Protein AF-A0AAN0JFM2-F1 (afdb_monomer)

pLDDT: mean 85.57, std 14.05, range [43.12, 98.75]

Nearest PDB structures (foldseek):
  8xmp-assembly1_F  TM=2.935E-01  e=3.755E-29  Homo sapiens
  8xmk-assembly1_D  TM=2.772E-01  e=3.337E-29  Homo sapiens
  8h7j-assembly1_A  TM=2.743E-01  e=2.483E-29  Sus scrofa
  8xmp-assembly1_D  TM=2.699E-01  e=4.226E-29  Homo sapiens
  7c00-assembly1_A  TM=9.270E-01  e=3.101E-12  Homo sapiens

Mean predicted aligned error: 12.83 Å

Organism: Amphimedon queenslandica (NCBI:txid400682)

Sequence (396 aa):
MKLWSITVLLLLIFLAVISLGFAYTDGSIRLVGGTSNLEGRVEVCSGGSWGTVCDDFWGISDATVVCRQLGYEPISALGSAYFGQGNGSIVLDDVQCVGSESYLTNCTHTINHNCTHSEDAGVRCALCTTGSIRLVNGSHDWEGRVEVCHSGSWGTVCADYWGYLDAAVVCRQLGWGTSGTYRSSAYFGQGTGSILLSDVQCTGTEQFLTNCTHLSNRNCRHSEDAGVTCHVCSSGALRLVGGSNSSEGRVELCLNGRWGTVCDDSWDNTDAGVVCRQLGLGTTGTAHSSAYFGLGIGSILLDDVACDGTEQFLANCTHTFCDAYWDSTDAGVVCRQLGYGSGTAFGSAHFAQESGALVMDNVRCDGTESHLTNCTHLTVDKCFPPTDAGVRCARK

Radius of gyration: 26.63 Å; Cα contacts (8 Å, |Δi|>4): 1004; chains: 1; bounding box: 101×41×66 Å

Foldseek 3Di:
DPPVVVVVVVVVVVVVVVVVPPQPPFLDWAAPLDPDRQKHFIWGDHPSDIAFAFCACFFQLLQLLRQQQVQFGFFTKDWQCPSHFDDDAHQWYPFDHPNQDQGSVPTDTDRDDPDDRSRTIMTGTWFDDALDWAAGQDPDRQKHFIWGHDPRGIDFEFCALPAFLLLQLVCQLVQLHRTWGKDWQCPSHFHHDAHAWYNFDHPSPDNTSVPTDTDGDDDDDSSGTMMIRGQFDDALDWAAPLDPDRQHHFIWGHHPRGIDGAFLALPAQLLQLLVCQLVVNHRTGGDDHPCPSHDDGFFHAWYNFDAPSPDNTSVPTDTAGFQNAFAFLLQQLALVLVVAHGKGKDQGDPDPDDPPDQDWGNFHDPSPDNHSVVTDTDRDDSTPPDGDIDMDTHHD

Secondary structure (DSSP, 8-state):
--SHHHHHHHHHHHHHHHHT---PPTT-EEEEESSSTTEEEEEEEETTEEEEEB-TT--HHHHHHHHHHTT-EEEEEE-TTTT----S-EEEEEEE--S--SSGGGSEEES-----GGGB-EEEEEPPPTT-EEEES-SSTTEEEEEEEETTEEEEEB-TT--HHHHHHHHHHTTS-S-EEEE-TTTT----S-EEEEEEE--S--SSGGGSEEES-SS--GGGB-EEEE-PPPTT-EEEEESSSTT-EEEEEEETTEEEEE--TT--HHHHHHHHHHTTS-S------TTTT----S-EEEEEEE--S--SSGGGSEEEPTTTT--HHHHHHHHHHTT-SEEEEETT------TT----EEEE--S--SSGGGSEEESS--SSSPPPPEEEEEP-

Structure (mmCIF, N/CA/C/O backbone):
data_AF-A0AAN0JFM2-F1
#
_entry.id   AF-A0AAN0JFM2-F1
#
loop_
_atom_site.group_PDB
_atom_site.id
_atom_site.type_symbol
_atom_site.label_atom_id
_atom_site.label_alt_id
_atom_site.label_comp_id
_atom_site.label_asym_id
_atom_site.label_entity_id
_atom_site.label_seq_id
_atom_site.pdbx_PDB_ins_code
_atom_site.Cartn_x
_atom_site.Cartn_y
_atom_site.Cartn_z
_atom_site.occupancy
_atom_site.B_iso_or_equiv
_atom_site.auth_seq_id
_atom_site.auth_comp_id
_atom_site.auth_asym_id
_atom_site.auth_atom_id
_atom_site.pdbx_PDB_model_num
ATOM 1 N N . MET A 1 1 ? 66.880 0.853 -24.298 1.00 47.09 1 MET A N 1
ATOM 2 C CA . MET A 1 1 ? 65.750 -0.033 -24.669 1.00 47.09 1 MET A CA 1
ATOM 3 C C . MET A 1 1 ? 65.138 -0.694 -23.425 1.00 47.09 1 MET A C 1
ATOM 5 O O . MET A 1 1 ? 65.314 -1.884 -23.243 1.00 47.09 1 MET A O 1
ATOM 9 N N . LYS A 1 2 ? 64.473 0.048 -22.524 1.00 51.62 2 LYS A N 1
ATOM 10 C CA . LYS A 1 2 ? 63.710 -0.553 -21.396 1.00 51.62 2 LYS A CA 1
ATOM 11 C C . LYS A 1 2 ? 62.480 0.255 -20.945 1.00 51.62 2 LYS A C 1
ATOM 13 O O . LYS A 1 2 ? 61.672 -0.278 -20.203 1.00 51.62 2 LYS A O 1
ATOM 18 N N . LEU A 1 3 ? 62.284 1.491 -21.425 1.00 46.09 3 LEU A N 1
ATOM 19 C CA . LEU A 1 3 ? 61.107 2.296 -21.061 1.00 46.09 3 LEU A CA 1
ATOM 20 C C . LEU A 1 3 ? 59.846 1.982 -21.884 1.00 46.09 3 LEU A C 1
ATOM 22 O O . LEU A 1 3 ? 58.756 2.031 -21.333 1.00 46.09 3 LEU A O 1
ATOM 26 N N . TRP A 1 4 ? 59.980 1.570 -23.151 1.00 43.59 4 TRP A N 1
ATOM 27 C CA . TRP A 1 4 ? 58.836 1.184 -23.999 1.00 43.59 4 TRP A CA 1
ATOM 28 C C . TRP A 1 4 ? 58.097 -0.069 -23.501 1.00 43.59 4 TRP A C 1
ATOM 30 O O . TRP A 1 4 ? 56.913 -0.234 -23.756 1.00 43.59 4 TRP A O 1
ATOM 40 N N . SER A 1 5 ? 58.782 -0.946 -22.760 1.00 58.19 5 SER A N 1
ATOM 41 C CA . SER A 1 5 ? 58.183 -2.186 -22.255 1.00 58.19 5 SER A CA 1
ATOM 42 C C . SER A 1 5 ? 57.321 -1.964 -21.012 1.00 58.19 5 SER A C 1
ATOM 44 O O . SER A 1 5 ? 56.398 -2.733 -20.781 1.00 58.19 5 SER A O 1
ATOM 46 N N . ILE A 1 6 ? 57.611 -0.931 -20.212 1.00 60.84 6 ILE A N 1
ATOM 47 C CA . ILE A 1 6 ? 56.885 -0.644 -18.967 1.00 60.84 6 ILE A CA 1
ATOM 48 C C . ILE A 1 6 ? 55.608 0.140 -19.270 1.00 60.84 6 ILE A C 1
ATOM 50 O O . ILE A 1 6 ? 54.573 -0.150 -18.686 1.00 60.84 6 ILE A O 1
ATOM 54 N N . THR A 1 7 ? 55.644 1.077 -20.220 1.00 63.38 7 THR A N 1
ATOM 55 C CA . THR A 1 7 ? 54.444 1.811 -20.646 1.00 63.38 7 THR A CA 1
ATOM 56 C C . THR A 1 7 ? 53.441 0.911 -21.359 1.00 63.38 7 THR A C 1
ATOM 58 O O . THR A 1 7 ? 52.254 1.023 -21.087 1.00 63.38 7 THR A O 1
ATOM 61 N N . VAL A 1 8 ? 53.891 -0.026 -22.202 1.00 68.81 8 VAL A N 1
ATOM 62 C CA . VAL A 1 8 ? 53.004 -1.016 -22.841 1.00 68.81 8 VAL A CA 1
ATOM 63 C C . VAL A 1 8 ? 52.439 -2.000 -21.814 1.00 68.81 8 VAL A C 1
ATOM 65 O O . VAL A 1 8 ? 51.254 -2.307 -21.865 1.00 68.81 8 VAL A O 1
ATOM 68 N N . LEU A 1 9 ? 53.240 -2.443 -20.838 1.00 64.44 9 LEU A N 1
ATOM 69 C CA . LEU A 1 9 ? 52.766 -3.321 -19.765 1.00 64.44 9 LEU A CA 1
ATOM 70 C C . LEU A 1 9 ? 51.765 -2.612 -18.841 1.00 64.44 9 LEU A C 1
ATOM 72 O O . LEU A 1 9 ? 50.741 -3.191 -18.506 1.00 64.44 9 LEU A O 1
ATOM 76 N N . LEU A 1 10 ? 52.014 -1.352 -18.472 1.00 65.31 10 LEU A N 1
ATOM 77 C CA . LEU A 1 10 ? 51.076 -0.545 -17.689 1.00 65.31 10 LEU A CA 1
ATOM 78 C C . LEU A 1 10 ? 49.803 -0.232 -18.477 1.00 65.31 10 LEU A C 1
ATOM 80 O O . LEU A 1 10 ? 48.738 -0.267 -17.883 1.00 65.31 10 LEU A O 1
ATOM 84 N N . LEU A 1 11 ? 49.878 0.008 -19.792 1.00 63.41 11 LEU A N 1
ATOM 85 C CA . LEU A 1 11 ? 48.700 0.196 -20.645 1.00 63.41 11 LEU A CA 1
ATOM 86 C C . LEU A 1 11 ? 47.885 -1.098 -20.775 1.00 63.41 11 LEU A C 1
ATOM 88 O O . LEU A 1 11 ? 46.666 -1.046 -20.717 1.00 63.41 11 LEU A O 1
ATOM 92 N N . LEU A 1 12 ? 48.541 -2.257 -20.904 1.00 61.81 12 LEU A N 1
ATOM 93 C CA . LEU A 1 12 ? 47.886 -3.568 -20.932 1.00 61.81 12 LEU A CA 1
ATOM 94 C C . LEU A 1 12 ? 47.288 -3.944 -19.574 1.00 61.81 12 LEU A C 1
ATOM 96 O O . LEU A 1 12 ? 46.209 -4.517 -19.547 1.00 61.81 12 LEU A O 1
ATOM 100 N N . ILE A 1 13 ? 47.933 -3.587 -18.459 1.00 62.47 13 ILE A N 1
ATOM 101 C CA . ILE A 1 13 ? 47.367 -3.735 -17.111 1.00 62.47 13 ILE A CA 1
ATOM 102 C C . ILE A 1 13 ? 46.205 -2.757 -16.921 1.00 62.47 13 ILE A C 1
ATOM 104 O O . ILE A 1 13 ? 45.176 -3.151 -16.401 1.00 62.47 13 ILE A O 1
ATOM 108 N N . PHE A 1 14 ? 46.308 -1.511 -17.381 1.00 59.03 14 PHE A N 1
ATOM 109 C CA . PHE A 1 14 ? 45.224 -0.530 -17.294 1.00 59.03 14 PHE A CA 1
ATOM 110 C C . PHE A 1 14 ? 44.025 -0.948 -18.158 1.00 59.03 14 PHE A C 1
ATOM 112 O O . PHE A 1 14 ? 42.896 -0.906 -17.688 1.00 59.03 14 PHE A O 1
ATOM 119 N N . LEU A 1 15 ? 44.259 -1.460 -19.372 1.00 56.56 15 LEU A N 1
ATOM 120 C CA . LEU A 1 15 ? 43.239 -2.079 -20.226 1.00 56.56 15 LEU A CA 1
ATOM 121 C C . LEU A 1 15 ? 42.675 -3.366 -19.605 1.00 56.56 15 LEU A C 1
ATOM 123 O O . LEU A 1 15 ? 41.471 -3.571 -19.678 1.00 56.56 15 LEU A O 1
ATOM 127 N N . ALA A 1 16 ? 43.502 -4.187 -18.946 1.00 52.31 16 ALA A N 1
ATOM 128 C CA . ALA A 1 16 ? 43.063 -5.389 -18.234 1.00 52.31 16 ALA A CA 1
ATOM 129 C C . ALA A 1 16 ? 42.208 -5.057 -16.996 1.00 52.31 16 ALA A C 1
ATOM 131 O O . ALA A 1 16 ? 41.231 -5.746 -16.720 1.00 52.31 16 ALA A O 1
ATOM 132 N N . VAL A 1 17 ? 42.537 -3.980 -16.277 1.00 53.78 17 VAL A N 1
ATOM 133 C CA . VAL A 1 17 ? 41.792 -3.463 -15.116 1.00 53.78 17 VAL A CA 1
ATOM 134 C C . VAL A 1 17 ? 40.507 -2.751 -15.557 1.00 53.78 17 VAL A C 1
ATOM 136 O O . VAL A 1 17 ? 39.506 -2.836 -14.856 1.00 53.78 17 VAL A O 1
ATOM 139 N N . ILE A 1 18 ? 40.484 -2.136 -16.746 1.00 50.97 18 ILE A N 1
ATOM 140 C CA . ILE A 1 18 ? 39.255 -1.637 -17.390 1.00 50.97 18 ILE A CA 1
ATOM 141 C C . ILE A 1 18 ? 38.391 -2.798 -17.921 1.00 50.97 18 ILE A C 1
ATOM 143 O O . ILE A 1 18 ? 37.169 -2.699 -17.890 1.00 50.97 18 ILE A O 1
ATOM 147 N N . SER A 1 19 ? 38.990 -3.911 -18.373 1.00 47.75 19 SER A N 1
ATOM 148 C CA . SER A 1 19 ? 38.267 -5.130 -18.788 1.00 47.75 19 SER A CA 1
ATOM 149 C C . SER A 1 19 ? 37.857 -6.044 -17.629 1.00 47.75 19 SER A C 1
ATOM 151 O O . SER A 1 19 ? 36.991 -6.890 -17.803 1.00 47.75 19 SER A O 1
ATOM 153 N N . LEU A 1 20 ? 38.402 -5.820 -16.428 1.00 45.81 20 LEU A N 1
ATOM 154 C CA . LEU A 1 20 ? 37.770 -6.175 -15.150 1.00 45.81 20 LEU A CA 1
ATOM 155 C C . LEU A 1 20 ? 36.661 -5.163 -14.802 1.00 45.81 20 LEU A C 1
ATOM 157 O O . LEU A 1 20 ? 36.341 -4.948 -13.632 1.00 45.81 20 LEU A O 1
ATOM 161 N N . GLY A 1 21 ? 36.108 -4.506 -15.827 1.00 44.81 21 GLY A N 1
ATOM 162 C CA . GLY A 1 21 ? 34.931 -3.671 -15.748 1.00 44.81 21 GLY A CA 1
ATOM 163 C C . GLY A 1 21 ? 33.846 -4.446 -15.033 1.00 44.81 21 GLY A C 1
ATOM 164 O O . GLY A 1 21 ? 33.626 -5.615 -15.342 1.00 44.81 21 GLY A O 1
ATOM 165 N N . PHE A 1 22 ? 33.266 -3.786 -14.030 1.00 50.44 22 PHE A N 1
ATOM 166 C CA . PHE A 1 22 ? 32.084 -4.186 -13.281 1.00 50.44 22 PHE A CA 1
ATOM 167 C C . PHE A 1 22 ? 31.349 -5.323 -13.982 1.00 50.44 22 PHE A C 1
ATOM 169 O O . PHE A 1 22 ? 30.675 -5.091 -14.984 1.00 50.44 22 PHE A O 1
ATOM 176 N N . ALA A 1 23 ? 31.524 -6.552 -13.491 1.00 52.75 23 ALA A N 1
ATOM 177 C CA . ALA A 1 23 ? 30.637 -7.629 -13.881 1.00 52.75 23 ALA A CA 1
ATOM 178 C C . ALA A 1 23 ? 29.246 -7.176 -13.434 1.00 52.75 23 ALA A C 1
ATOM 180 O O . ALA A 1 23 ? 28.931 -7.202 -12.243 1.00 52.75 23 ALA A O 1
ATOM 181 N N . TYR A 1 24 ? 28.481 -6.618 -14.372 1.00 65.69 24 TYR A N 1
ATOM 182 C CA . TYR A 1 24 ? 27.111 -6.211 -14.133 1.00 65.69 24 TYR A CA 1
ATOM 183 C C . TYR A 1 24 ? 26.375 -7.448 -13.634 1.00 65.69 24 TYR A C 1
ATOM 185 O O . TYR A 1 24 ? 26.524 -8.536 -14.194 1.00 65.69 24 TYR A O 1
ATOM 193 N N . THR A 1 25 ? 25.657 -7.296 -12.527 1.00 80.75 25 THR A N 1
ATOM 194 C CA . THR A 1 25 ? 24.926 -8.406 -11.929 1.00 80.75 25 THR A CA 1
ATOM 195 C C . THR A 1 25 ? 23.869 -8.882 -12.918 1.00 80.75 25 THR A C 1
ATOM 197 O O . THR A 1 25 ? 23.054 -8.089 -13.391 1.00 80.75 25 THR A O 1
ATOM 200 N N . ASP A 1 26 ? 23.914 -10.165 -13.260 1.00 88.75 26 ASP A N 1
ATOM 201 C CA . ASP A 1 26 ? 22.945 -10.798 -14.154 1.00 88.75 26 ASP A CA 1
ATOM 202 C C . ASP A 1 26 ? 21.511 -10.550 -13.651 1.00 88.75 26 ASP A C 1
ATOM 204 O O . ASP A 1 26 ? 21.262 -10.558 -12.442 1.00 88.75 26 ASP A O 1
ATOM 208 N N . GLY A 1 27 ? 20.589 -10.237 -14.560 1.00 91.19 27 GLY A N 1
ATOM 209 C CA . GLY A 1 27 ? 19.208 -9.861 -14.243 1.00 91.19 27 GLY A CA 1
ATOM 210 C C . GLY A 1 27 ? 19.005 -8.411 -13.779 1.00 91.19 27 GLY A C 1
ATOM 211 O O . GLY A 1 27 ? 17.877 -8.032 -13.462 1.00 91.19 27 GLY A O 1
ATOM 212 N N . SER A 1 28 ? 20.047 -7.571 -13.740 1.00 93.31 28 SER A N 1
ATOM 213 C CA . SER A 1 28 ? 19.885 -6.134 -13.444 1.00 93.31 28 SER A CA 1
ATOM 214 C C . SER A 1 28 ? 19.104 -5.419 -14.537 1.00 93.31 28 SER A C 1
ATOM 216 O O . SER A 1 28 ? 19.269 -5.734 -15.712 1.00 93.31 28 SER A O 1
ATOM 218 N N . ILE A 1 29 ? 18.328 -4.402 -14.158 1.00 95.75 29 ILE A N 1
ATOM 219 C CA . ILE A 1 29 ? 17.537 -3.591 -15.088 1.00 95.75 29 ILE A CA 1
ATOM 220 C C . ILE A 1 29 ? 18.057 -2.156 -15.133 1.00 95.75 29 ILE A C 1
ATOM 222 O O . ILE A 1 29 ? 18.494 -1.608 -14.119 1.00 95.75 29 ILE A O 1
ATOM 226 N N . ARG A 1 30 ? 17.960 -1.528 -16.307 1.00 95.94 30 ARG A N 1
ATOM 227 C CA . ARG A 1 30 ? 18.037 -0.073 -16.470 1.00 95.94 30 ARG A CA 1
ATOM 228 C C . ARG A 1 30 ? 16.967 0.427 -17.438 1.00 95.94 30 ARG A C 1
ATOM 230 O O . ARG A 1 30 ? 16.517 -0.320 -18.303 1.00 95.94 30 ARG A O 1
ATOM 237 N N . LEU A 1 31 ? 16.616 1.705 -17.309 1.00 98.06 31 LEU A N 1
ATOM 238 C CA . LEU A 1 31 ? 15.715 2.401 -18.227 1.00 98.06 31 LEU A CA 1
ATOM 239 C C . LEU A 1 31 ? 16.512 3.367 -19.107 1.00 98.06 31 LEU A C 1
ATOM 241 O O . LEU A 1 31 ? 17.334 4.135 -18.600 1.00 98.06 31 LEU A O 1
ATOM 245 N N . VAL A 1 32 ? 16.295 3.318 -20.423 1.00 98.06 32 VAL A N 1
ATOM 246 C CA . VAL A 1 32 ? 17.038 4.120 -21.412 1.00 98.06 32 VAL A CA 1
ATOM 247 C C . VAL A 1 32 ? 16.078 4.885 -22.323 1.00 98.06 32 VAL A C 1
ATOM 249 O O . VAL A 1 32 ? 15.013 4.391 -22.672 1.00 98.06 32 VAL A O 1
ATOM 252 N N . GLY A 1 33 ? 16.453 6.099 -22.734 1.00 96.19 33 GLY A N 1
ATOM 253 C CA . GLY A 1 33 ? 15.685 6.891 -23.707 1.00 96.19 33 GLY A CA 1
ATOM 254 C C . GLY A 1 33 ? 14.488 7.659 -23.133 1.00 96.19 33 GLY A C 1
ATOM 255 O O . GLY A 1 33 ? 13.816 8.374 -23.871 1.00 96.19 33 GLY A O 1
ATOM 256 N N . GLY A 1 34 ? 14.235 7.555 -21.828 1.00 94.75 34 GLY A N 1
ATOM 257 C CA . GLY A 1 34 ? 13.256 8.385 -21.129 1.00 94.75 34 GLY A CA 1
ATOM 258 C C . GLY A 1 34 ? 13.784 9.776 -20.772 1.00 94.75 34 GLY A C 1
ATOM 259 O O . GLY A 1 34 ? 14.987 10.040 -20.821 1.00 94.75 34 GLY A O 1
ATOM 260 N N . THR A 1 35 ? 12.877 10.678 -20.382 1.00 92.56 35 THR A N 1
ATOM 261 C CA . THR A 1 35 ? 13.228 12.047 -19.943 1.00 92.56 35 THR A CA 1
ATOM 262 C C . THR A 1 35 ? 13.672 12.122 -18.478 1.00 92.56 35 THR A C 1
ATOM 264 O O . THR A 1 35 ? 14.178 13.150 -18.028 1.00 92.56 35 THR A O 1
ATOM 267 N N . SER A 1 36 ? 13.500 11.028 -17.735 1.00 92.75 36 SER A N 1
ATOM 268 C CA . SER A 1 36 ? 13.909 10.860 -16.341 1.00 92.75 36 SER A CA 1
ATOM 269 C C . SER A 1 36 ? 14.309 9.405 -16.077 1.00 92.75 36 SER A C 1
ATOM 271 O O . SER A 1 36 ? 14.119 8.539 -16.925 1.00 92.75 36 SER A O 1
ATOM 273 N N . ASN A 1 37 ? 14.817 9.118 -14.880 1.00 90.75 37 ASN A N 1
ATOM 274 C CA . ASN A 1 37 ? 15.117 7.761 -14.412 1.00 90.75 37 ASN A CA 1
ATOM 275 C C . ASN A 1 37 ? 13.871 6.910 -14.087 1.00 90.75 37 ASN A C 1
ATOM 277 O O . ASN A 1 37 ? 14.023 5.754 -13.705 1.00 90.75 37 ASN A O 1
ATOM 281 N N . LEU A 1 38 ? 12.663 7.470 -14.209 1.00 92.50 38 LEU A N 1
ATOM 282 C CA . LEU A 1 38 ? 11.395 6.785 -13.942 1.00 92.50 38 LEU A CA 1
ATOM 283 C C . LEU A 1 38 ? 10.730 6.246 -15.208 1.00 92.50 38 LEU A C 1
ATOM 285 O O . LEU A 1 38 ? 9.660 5.654 -15.134 1.00 92.50 38 LEU A O 1
ATOM 289 N N . GLU A 1 39 ? 11.308 6.477 -16.380 1.00 97.38 39 GLU A N 1
ATOM 290 C CA . GLU A 1 39 ? 10.732 6.007 -17.630 1.00 97.38 39 GLU A CA 1
ATOM 291 C C . GLU A 1 39 ? 11.816 5.667 -18.645 1.00 97.38 39 GLU A C 1
ATOM 293 O O . GLU A 1 39 ? 12.930 6.187 -18.593 1.00 97.38 39 GLU A O 1
ATOM 298 N N . GLY A 1 40 ? 11.488 4.781 -19.575 1.00 98.38 40 GLY A N 1
ATOM 299 C CA . GLY A 1 40 ? 12.397 4.402 -20.645 1.00 98.38 40 GLY A CA 1
ATOM 300 C C . GLY A 1 40 ? 12.131 3.005 -21.176 1.00 98.38 40 GLY A C 1
ATOM 301 O O . GLY A 1 40 ? 11.311 2.253 -20.644 1.00 98.38 40 GLY A O 1
ATOM 302 N N . ARG A 1 41 ? 12.858 2.668 -22.239 1.00 98.69 41 ARG A N 1
ATOM 303 C CA . ARG A 1 41 ? 13.008 1.306 -22.743 1.00 98.69 41 ARG A CA 1
ATOM 304 C C . ARG A 1 41 ? 13.675 0.454 -21.669 1.00 98.69 41 ARG A C 1
ATOM 306 O O . ARG A 1 41 ? 14.660 0.895 -21.068 1.00 98.69 41 ARG A O 1
ATOM 313 N N . VAL A 1 42 ? 13.144 -0.742 -21.448 1.00 98.62 42 VAL A N 1
ATOM 314 C CA . VAL A 1 42 ? 13.686 -1.705 -20.491 1.00 98.62 42 VAL A CA 1
ATOM 315 C C . VAL A 1 42 ? 14.877 -2.409 -21.120 1.00 98.62 42 VAL A C 1
ATOM 317 O O . VAL A 1 42 ? 14.777 -3.006 -22.191 1.00 98.62 42 VAL A O 1
ATOM 320 N N . GLU A 1 43 ? 16.015 -2.351 -20.437 1.00 98.19 43 GLU A N 1
ATOM 321 C CA . GLU A 1 43 ? 17.180 -3.155 -20.778 1.00 98.19 43 GLU A CA 1
ATOM 322 C C . GLU A 1 43 ? 17.577 -4.020 -19.586 1.00 98.19 43 GLU A C 1
ATOM 324 O O . GLU A 1 43 ? 17.609 -3.544 -18.448 1.00 98.19 43 GLU A O 1
ATOM 329 N N . VAL A 1 44 ? 17.897 -5.283 -19.862 1.00 97.19 44 VAL A N 1
ATOM 330 C CA . VAL A 1 44 ? 18.269 -6.295 -18.870 1.00 97.19 44 VAL A CA 1
ATOM 331 C C . VAL A 1 44 ? 19.707 -6.727 -19.114 1.00 97.19 44 VAL A C 1
ATOM 333 O O . VAL A 1 44 ? 20.115 -6.969 -20.253 1.00 97.19 44 VAL A O 1
ATOM 336 N N . CYS A 1 45 ? 20.496 -6.814 -18.048 1.00 94.75 45 CYS A N 1
ATOM 337 C CA . CYS A 1 45 ? 21.831 -7.378 -18.133 1.00 94.75 45 CYS A CA 1
ATOM 338 C C . CYS A 1 45 ? 21.759 -8.909 -18.126 1.00 94.75 45 CYS A C 1
ATOM 340 O O . CYS A 1 45 ? 21.274 -9.492 -17.162 1.00 94.75 45 CYS A O 1
ATOM 342 N N . SER A 1 46 ? 22.259 -9.538 -19.187 1.00 90.12 46 SER A N 1
ATOM 343 C CA . SER A 1 46 ? 22.359 -10.989 -19.347 1.00 90.12 46 SER A CA 1
ATOM 344 C C . SER A 1 46 ? 23.774 -11.348 -19.800 1.00 90.12 46 SER A C 1
ATOM 346 O O . SER A 1 46 ? 24.294 -10.779 -20.766 1.00 90.12 46 SER A O 1
ATOM 348 N N . GLY A 1 47 ? 24.456 -12.233 -19.069 1.00 85.19 47 GLY A N 1
ATOM 349 C CA . GLY A 1 47 ? 25.804 -12.692 -19.432 1.00 85.19 47 GLY A CA 1
ATOM 350 C C . GLY A 1 47 ? 26.849 -11.568 -19.501 1.00 85.19 47 GLY A C 1
ATOM 351 O O . GLY A 1 47 ? 27.764 -11.614 -20.323 1.00 85.19 47 GLY A O 1
ATOM 352 N N . GLY A 1 48 ? 26.699 -10.530 -18.670 1.00 86.38 48 GLY A N 1
ATOM 353 C CA . GLY A 1 48 ? 27.595 -9.368 -18.617 1.00 86.38 48 GLY A CA 1
ATOM 354 C C . GLY A 1 48 ? 27.384 -8.329 -19.725 1.00 86.38 48 GLY A C 1
ATOM 355 O O . GLY A 1 48 ? 28.143 -7.362 -19.794 1.00 86.38 48 GLY A O 1
ATOM 356 N N . SER A 1 49 ? 26.365 -8.495 -20.575 1.00 91.38 49 SER A N 1
ATOM 357 C CA . SER A 1 49 ? 25.986 -7.533 -21.618 1.00 91.38 49 SER A CA 1
ATOM 358 C C . SER A 1 49 ? 24.554 -7.044 -21.413 1.00 91.38 49 SER A C 1
ATOM 360 O O . SER A 1 49 ? 23.728 -7.747 -20.843 1.00 91.38 49 SER A O 1
ATOM 362 N N . TRP A 1 50 ? 24.257 -5.822 -21.850 1.00 96.25 50 TRP A N 1
ATOM 363 C CA . TRP A 1 50 ? 22.896 -5.284 -21.826 1.00 96.25 50 TRP A CA 1
ATOM 364 C C . TRP A 1 50 ? 22.160 -5.666 -23.107 1.00 96.25 50 TRP A C 1
ATOM 366 O O . TRP A 1 50 ? 22.717 -5.518 -24.196 1.00 96.25 50 TRP A O 1
ATOM 376 N N . GLY A 1 51 ? 20.919 -6.118 -22.967 1.00 97.19 51 GLY A N 1
ATOM 377 C CA . GLY A 1 51 ? 20.004 -6.365 -24.074 1.00 97.19 51 GLY A CA 1
ATOM 378 C C . GLY A 1 51 ? 18.618 -5.793 -23.804 1.00 97.19 51 GLY A C 1
ATOM 379 O O . GLY A 1 51 ? 18.315 -5.371 -22.690 1.00 97.19 51 GLY A O 1
ATOM 380 N N . THR A 1 52 ? 17.794 -5.768 -24.841 1.00 98.31 52 THR A N 1
ATOM 381 C CA . THR A 1 52 ? 16.423 -5.228 -24.826 1.00 98.31 52 THR A CA 1
ATOM 382 C C . THR A 1 52 ? 15.394 -6.321 -24.544 1.00 98.31 52 THR A C 1
ATOM 384 O O . THR A 1 52 ? 15.733 -7.503 -24.510 1.00 98.31 52 THR A O 1
ATOM 387 N N . VAL A 1 53 ? 14.146 -5.933 -24.304 1.00 98.50 53 VAL A N 1
ATOM 388 C CA . VAL A 1 53 ? 13.020 -6.845 -24.055 1.00 98.50 53 VAL A CA 1
ATOM 389 C C . VAL A 1 53 ? 11.987 -6.624 -25.153 1.00 98.50 53 VAL A C 1
ATOM 391 O O . VAL A 1 53 ? 11.705 -5.465 -25.447 1.00 98.50 53 VAL A O 1
ATOM 394 N N . CYS A 1 54 ? 11.458 -7.686 -25.760 1.00 98.44 54 CYS A N 1
ATOM 395 C CA . CYS A 1 54 ? 10.366 -7.569 -26.728 1.00 98.44 54 CYS A CA 1
ATOM 396 C C . CYS A 1 54 ? 9.032 -7.253 -26.030 1.00 98.44 54 CYS A C 1
ATOM 398 O O . CYS A 1 54 ? 8.830 -7.623 -24.872 1.00 98.44 54 CYS A O 1
ATOM 400 N N . ASP A 1 55 ? 8.141 -6.539 -26.717 1.00 98.06 55 ASP A N 1
ATOM 401 C CA . ASP A 1 55 ? 6.835 -6.124 -26.218 1.00 98.06 55 ASP A CA 1
ATOM 402 C C . ASP A 1 55 ? 5.701 -7.136 -26.463 1.00 98.06 55 ASP A C 1
ATOM 404 O O . ASP A 1 55 ? 4.564 -6.884 -26.049 1.00 98.06 55 ASP A O 1
ATOM 408 N N . ASP A 1 56 ? 5.993 -8.297 -27.054 1.00 97.88 56 ASP A N 1
ATOM 409 C CA . ASP A 1 56 ? 5.037 -9.397 -27.160 1.00 97.88 56 ASP A CA 1
ATOM 410 C C . ASP A 1 56 ? 4.619 -9.873 -25.755 1.00 97.88 56 ASP A C 1
ATOM 412 O O . ASP A 1 56 ? 5.434 -10.165 -24.878 1.00 97.88 56 ASP A O 1
ATOM 416 N N . PHE A 1 57 ? 3.301 -9.880 -25.524 1.00 95.38 57 PHE A N 1
ATOM 417 C CA . PHE A 1 57 ? 2.650 -10.099 -24.221 1.00 95.38 57 PHE A CA 1
ATOM 418 C C . PHE A 1 57 ? 3.012 -9.105 -23.102 1.00 95.38 57 PHE A C 1
ATOM 420 O O . PHE A 1 57 ? 2.570 -9.292 -21.969 1.00 95.38 57 PHE A O 1
ATOM 427 N N . TRP A 1 58 ? 3.696 -8.001 -23.412 1.00 97.38 58 TRP A N 1
ATOM 428 C CA . TRP A 1 58 ? 4.135 -7.020 -22.419 1.00 97.38 58 TRP A CA 1
ATOM 429 C C . TRP A 1 58 ? 2.974 -6.239 -21.793 1.00 97.38 58 TRP A C 1
ATOM 431 O O . TRP A 1 58 ? 2.316 -5.407 -22.428 1.00 97.38 58 TRP A O 1
ATOM 441 N N . GLY A 1 59 ? 2.732 -6.484 -20.508 1.00 90.19 59 GLY A N 1
ATOM 442 C CA . GLY A 1 59 ? 1.604 -5.962 -19.752 1.00 90.19 59 GLY A CA 1
ATOM 443 C C . GLY A 1 59 ? 1.983 -5.234 -18.464 1.00 90.19 59 GLY A C 1
ATOM 444 O O . GLY A 1 59 ? 3.142 -5.083 -18.072 1.00 90.19 59 GLY A O 1
ATOM 445 N N . ILE A 1 60 ? 0.953 -4.745 -17.763 1.00 92.94 60 ILE A N 1
ATOM 446 C CA . ILE A 1 60 ? 1.132 -3.979 -16.520 1.00 92.94 60 ILE A CA 1
ATOM 447 C C . ILE A 1 60 ? 1.776 -4.807 -15.399 1.00 92.94 60 ILE A C 1
ATOM 449 O O . ILE A 1 60 ? 2.468 -4.243 -14.553 1.00 92.94 60 ILE A O 1
ATOM 453 N N . SER A 1 61 ? 1.594 -6.130 -15.395 1.00 90.62 61 SER A N 1
ATOM 454 C CA . SER A 1 61 ? 2.252 -7.024 -14.436 1.00 90.62 61 SER A CA 1
ATOM 455 C C . SER A 1 61 ? 3.769 -7.050 -14.635 1.00 90.62 61 SER A C 1
ATOM 457 O O . SER A 1 61 ? 4.509 -7.002 -13.652 1.00 90.62 61 SER A O 1
ATOM 459 N N . ASP A 1 62 ? 4.249 -7.015 -15.879 1.00 96.88 62 ASP A N 1
ATOM 460 C CA . ASP A 1 62 ? 5.683 -6.979 -16.192 1.00 96.88 62 ASP A CA 1
ATOM 461 C C . ASP A 1 62 ? 6.284 -5.629 -15.809 1.00 96.88 62 ASP A C 1
ATOM 463 O O . ASP A 1 62 ? 7.295 -5.557 -15.108 1.00 96.88 62 ASP A O 1
ATOM 467 N N . ALA A 1 63 ? 5.587 -4.540 -16.149 1.00 94.06 63 ALA A N 1
ATOM 468 C CA . ALA A 1 63 ? 5.961 -3.201 -15.703 1.00 94.06 63 ALA A CA 1
ATOM 469 C C . ALA A 1 63 ? 5.971 -3.074 -14.169 1.00 94.06 63 ALA A C 1
ATOM 471 O O . ALA A 1 63 ? 6.820 -2.374 -13.616 1.00 94.06 63 ALA A O 1
ATOM 472 N N . THR A 1 64 ? 5.069 -3.773 -13.472 1.00 90.31 64 THR A N 1
ATOM 473 C CA . THR A 1 64 ? 5.045 -3.847 -12.002 1.00 90.31 64 THR A CA 1
ATOM 474 C C . THR A 1 64 ? 6.320 -4.473 -11.462 1.00 90.31 64 THR A C 1
ATOM 476 O O . THR A 1 64 ? 6.922 -3.915 -10.543 1.00 90.31 64 THR A O 1
ATOM 479 N N . VAL A 1 65 ? 6.776 -5.578 -12.052 1.00 95.88 65 VAL A N 1
ATOM 480 C CA . VAL A 1 65 ? 8.037 -6.221 -11.661 1.00 95.88 65 VAL A CA 1
ATOM 481 C C . VAL A 1 65 ? 9.230 -5.320 -11.977 1.00 95.88 65 VAL A C 1
ATOM 483 O O . VAL A 1 65 ? 10.057 -5.100 -11.095 1.00 95.88 65 VAL A O 1
ATOM 486 N N . VAL A 1 66 ? 9.289 -4.716 -13.168 1.00 97.81 66 VAL A N 1
ATOM 487 C CA . VAL A 1 66 ? 10.364 -3.783 -13.557 1.00 97.81 66 VAL A CA 1
ATOM 488 C C . VAL A 1 66 ? 10.470 -2.605 -12.593 1.00 97.81 66 VAL A C 1
ATOM 490 O O . VAL A 1 66 ? 11.535 -2.356 -12.025 1.00 97.81 66 VAL A O 1
ATOM 493 N N . CYS A 1 67 ? 9.373 -1.866 -12.402 1.00 95.38 67 CYS A N 1
ATOM 494 C CA . CYS A 1 67 ? 9.375 -0.677 -11.559 1.00 95.38 67 CYS A CA 1
ATOM 495 C C . CYS A 1 67 ? 9.699 -1.047 -10.112 1.00 95.38 67 CYS A C 1
ATOM 497 O O . CYS A 1 67 ? 10.527 -0.380 -9.494 1.00 95.38 67 CYS A O 1
ATOM 499 N N . ARG A 1 68 ? 9.144 -2.148 -9.589 1.00 93.31 68 ARG A N 1
ATOM 500 C CA . ARG A 1 68 ? 9.444 -2.610 -8.230 1.00 93.31 68 ARG A CA 1
ATOM 501 C C . ARG A 1 68 ? 10.897 -3.039 -8.064 1.00 93.31 68 ARG A C 1
ATOM 503 O O . ARG A 1 68 ? 11.502 -2.660 -7.066 1.00 93.31 68 ARG A O 1
ATOM 510 N N . GLN A 1 69 ? 11.467 -3.763 -9.027 1.00 95.19 69 GLN A N 1
ATOM 511 C CA . GLN A 1 69 ? 12.874 -4.167 -8.997 1.00 95.19 69 GLN A CA 1
ATOM 512 C C . GLN A 1 69 ? 13.807 -2.942 -8.926 1.00 95.19 69 GLN A C 1
ATOM 514 O O . GLN A 1 69 ? 14.847 -2.999 -8.267 1.00 95.19 69 GLN A O 1
ATOM 519 N N . LEU A 1 70 ? 13.408 -1.828 -9.554 1.00 94.44 70 LEU A N 1
ATOM 520 C CA . LEU A 1 70 ? 14.088 -0.526 -9.508 1.00 94.44 70 LEU A CA 1
ATOM 521 C C . LEU A 1 70 ? 13.750 0.325 -8.264 1.00 94.44 70 LEU A C 1
ATOM 523 O O . LEU A 1 70 ? 14.351 1.381 -8.076 1.00 94.44 70 LEU A O 1
ATOM 527 N N . GLY A 1 71 ? 12.816 -0.112 -7.413 1.00 92.31 71 GLY A N 1
ATOM 528 C CA . GLY A 1 71 ? 12.393 0.601 -6.202 1.00 92.31 71 GLY A CA 1
ATOM 529 C C . GLY A 1 71 ? 11.278 1.633 -6.412 1.00 92.31 71 GLY A C 1
ATOM 530 O O . GLY A 1 71 ? 11.101 2.514 -5.576 1.00 92.31 71 GLY A O 1
ATOM 531 N N . TYR A 1 72 ? 10.515 1.548 -7.499 1.00 90.81 72 TYR A N 1
ATOM 532 C CA . TYR A 1 72 ? 9.457 2.493 -7.870 1.00 90.81 72 TYR A CA 1
ATOM 533 C C . TYR A 1 72 ? 8.071 1.834 -7.942 1.00 90.81 72 TYR A C 1
ATOM 535 O O . TYR A 1 72 ? 7.934 0.610 -7.898 1.00 90.81 72 TYR A O 1
ATOM 543 N N . GLU A 1 73 ? 7.027 2.656 -8.052 1.00 85.44 73 GLU A N 1
ATOM 544 C CA . GLU A 1 73 ? 5.651 2.211 -8.315 1.00 85.44 73 GLU A CA 1
ATOM 545 C C . GLU A 1 73 ? 5.383 2.125 -9.825 1.00 85.44 73 GLU A C 1
ATOM 547 O O . GLU A 1 73 ? 5.868 2.981 -10.563 1.00 85.44 73 GLU A O 1
ATOM 552 N N . PRO A 1 74 ? 4.619 1.145 -10.330 1.00 84.75 74 PRO A N 1
ATOM 553 C CA . PRO A 1 74 ? 4.276 1.088 -11.747 1.00 84.75 74 PRO A CA 1
ATOM 554 C C . PRO A 1 74 ? 3.230 2.135 -12.138 1.00 84.75 74 PRO A C 1
ATOM 556 O O . PRO A 1 74 ? 2.259 2.369 -11.419 1.00 84.75 74 PRO A O 1
ATOM 559 N N . ILE A 1 75 ? 3.396 2.723 -13.326 1.00 83.12 75 ILE A N 1
ATOM 560 C CA . ILE A 1 75 ? 2.370 3.548 -13.984 1.00 83.12 75 ILE A CA 1
ATOM 561 C C . ILE A 1 75 ? 1.841 2.841 -15.231 1.00 83.12 75 ILE A C 1
ATOM 563 O O . ILE A 1 75 ? 0.629 2.725 -15.399 1.00 83.12 75 ILE A O 1
ATOM 567 N N . SER A 1 76 ? 2.727 2.405 -16.130 1.00 82.75 76 SER A N 1
ATOM 568 C CA . SER A 1 76 ? 2.313 1.829 -17.415 1.00 82.75 76 SER A CA 1
ATOM 569 C C . SER A 1 76 ? 3.389 0.957 -18.053 1.00 82.75 76 SER A C 1
ATOM 571 O O . SER A 1 76 ? 4.574 1.291 -17.986 1.00 82.75 76 SER A O 1
ATOM 573 N N . ALA A 1 77 ? 2.947 -0.083 -18.757 1.00 92.25 77 ALA A N 1
ATOM 574 C CA . ALA A 1 77 ? 3.722 -0.816 -19.753 1.00 92.25 77 ALA A CA 1
ATOM 575 C C . ALA A 1 77 ? 3.567 -0.140 -21.124 1.00 92.25 77 ALA A C 1
ATOM 577 O O . ALA A 1 77 ? 2.473 0.308 -21.471 1.00 92.25 77 ALA A O 1
ATOM 578 N N . LEU A 1 78 ? 4.657 -0.011 -21.876 1.00 93.56 78 LEU A N 1
ATOM 579 C CA . LEU A 1 78 ? 4.685 0.628 -23.190 1.00 93.56 78 LEU A CA 1
ATOM 580 C C . LEU A 1 78 ? 5.427 -0.277 -24.173 1.00 93.56 78 LEU A C 1
ATOM 582 O O . LEU A 1 78 ? 6.467 -0.820 -23.825 1.00 93.56 78 LEU A O 1
ATOM 586 N N . GLY A 1 79 ? 4.901 -0.415 -25.385 1.00 96.38 79 GLY A N 1
ATOM 587 C CA . GLY A 1 79 ? 5.511 -1.200 -26.456 1.00 96.38 79 GLY A CA 1
ATOM 588 C C . GLY A 1 79 ? 5.959 -0.338 -27.634 1.00 96.38 79 GLY A C 1
ATOM 589 O O . GLY A 1 79 ? 6.038 0.893 -27.542 1.00 96.38 79 GLY A O 1
ATOM 590 N N . SER A 1 80 ? 6.215 -0.995 -28.758 1.00 97.44 80 SER A N 1
ATOM 591 C CA . SER A 1 80 ? 6.483 -0.410 -30.068 1.00 97.44 80 SER A CA 1
ATOM 592 C C . SER A 1 80 ? 7.633 0.600 -30.055 1.00 97.44 80 SER A C 1
ATOM 594 O O . SER A 1 80 ? 7.555 1.659 -30.687 1.00 97.44 80 SER A O 1
ATOM 596 N N . ALA A 1 81 ? 8.676 0.307 -29.269 1.00 97.12 81 ALA A N 1
ATOM 597 C CA . ALA A 1 81 ? 9.846 1.158 -29.098 1.00 97.12 81 ALA A CA 1
ATOM 598 C C . ALA A 1 81 ? 9.490 2.616 -28.757 1.00 97.12 81 ALA A C 1
ATOM 600 O O . ALA A 1 81 ? 10.117 3.552 -29.260 1.00 97.12 81 ALA A O 1
ATOM 601 N N . TYR A 1 82 ? 8.485 2.827 -27.898 1.00 97.88 82 TYR A N 1
ATOM 602 C CA . TYR A 1 82 ? 7.985 4.158 -27.526 1.00 97.88 82 TYR A CA 1
ATOM 603 C C . TYR A 1 82 ? 9.099 5.128 -27.080 1.00 97.88 82 TYR A C 1
ATOM 605 O O . TYR A 1 82 ? 9.076 6.310 -27.420 1.00 97.88 82 TYR A O 1
ATOM 613 N N . PHE A 1 83 ? 10.103 4.633 -26.348 1.00 97.81 83 PHE A N 1
ATOM 614 C CA . PHE A 1 83 ? 11.270 5.410 -25.890 1.00 97.81 83 PHE A CA 1
ATOM 615 C C . PHE A 1 83 ? 12.471 5.342 -26.847 1.00 97.81 83 PHE A C 1
ATOM 617 O O . PHE A 1 83 ? 13.611 5.626 -26.474 1.00 97.81 83 PHE A O 1
ATOM 624 N N . GLY A 1 84 ? 12.214 4.963 -28.094 1.00 97.81 84 GLY A N 1
ATOM 625 C CA . GLY A 1 84 ? 13.213 4.698 -29.113 1.00 97.81 84 GLY A CA 1
ATOM 626 C C . GLY A 1 84 ? 13.699 3.252 -29.104 1.00 97.81 84 GLY A C 1
ATOM 627 O O . GLY A 1 84 ? 13.645 2.545 -28.096 1.00 97.81 84 GLY A O 1
ATOM 628 N N . GLN A 1 85 ? 14.220 2.849 -30.258 1.00 98.38 85 GLN A N 1
ATOM 629 C CA . GLN A 1 85 ? 14.801 1.532 -30.489 1.00 98.38 85 GLN A CA 1
ATOM 630 C C . GLN A 1 85 ? 16.127 1.391 -29.737 1.00 98.38 85 GLN A C 1
ATOM 632 O O . GLN A 1 85 ? 16.919 2.338 -29.642 1.00 98.38 85 GLN A O 1
ATOM 637 N N . GLY A 1 86 ? 16.365 0.212 -29.190 1.00 96.19 86 GLY A N 1
ATOM 638 C CA . GLY A 1 86 ? 17.657 -0.224 -28.705 1.00 96.19 86 GLY A CA 1
ATOM 639 C C . GLY A 1 86 ? 18.529 -0.752 -29.835 1.00 96.19 86 GLY A C 1
ATOM 640 O O . GLY A 1 86 ? 18.327 -0.474 -31.018 1.00 96.19 86 GLY A O 1
ATOM 641 N N . ASN A 1 87 ? 19.576 -1.464 -29.443 1.00 92.88 87 ASN A N 1
ATOM 642 C CA . ASN A 1 87 ? 20.521 -2.074 -30.364 1.00 92.88 87 ASN A CA 1
ATOM 643 C C . ASN A 1 87 ? 21.103 -3.340 -29.727 1.00 92.88 87 ASN A C 1
ATOM 645 O O . ASN A 1 87 ? 21.159 -3.450 -28.500 1.00 92.88 87 ASN A O 1
ATOM 649 N N . GLY A 1 88 ? 21.620 -4.247 -30.551 1.00 92.88 88 GLY A N 1
ATOM 650 C CA . GLY A 1 88 ? 22.227 -5.494 -30.099 1.00 92.88 88 GLY A CA 1
ATOM 651 C C . GLY A 1 88 ? 21.204 -6.615 -29.935 1.00 92.88 88 GLY A C 1
ATOM 652 O O . GLY A 1 88 ? 20.388 -6.850 -30.817 1.00 92.88 88 GLY A O 1
ATOM 653 N N . SER A 1 89 ? 21.309 -7.369 -28.843 1.00 95.50 89 SER A N 1
ATOM 654 C CA . SER A 1 89 ? 20.441 -8.518 -28.572 1.00 95.50 89 SER A CA 1
ATOM 655 C C . SER A 1 89 ? 19.140 -8.101 -27.888 1.00 95.50 89 SER A C 1
ATOM 657 O O . SER A 1 89 ? 19.163 -7.317 -26.935 1.00 95.50 89 SER A O 1
ATOM 659 N N . ILE A 1 90 ? 18.030 -8.700 -28.311 1.00 97.56 90 ILE A N 1
ATOM 660 C CA . ILE A 1 90 ? 16.803 -8.800 -27.515 1.00 97.56 90 ILE A CA 1
ATOM 661 C C . ILE A 1 90 ? 16.971 -10.053 -26.647 1.00 97.56 90 ILE A C 1
ATOM 663 O O . ILE A 1 90 ? 17.267 -11.129 -27.161 1.00 97.56 90 ILE A O 1
ATOM 667 N N . VAL A 1 91 ? 16.929 -9.893 -25.326 1.00 97.19 91 VAL A N 1
ATOM 668 C CA . VAL A 1 91 ? 17.308 -10.944 -24.361 1.00 97.19 91 VAL A CA 1
ATOM 669 C C . VAL A 1 91 ? 16.118 -11.630 -23.708 1.00 97.19 91 VAL A C 1
ATOM 671 O O . VAL A 1 91 ? 16.292 -12.725 -23.181 1.00 97.19 91 VAL A O 1
ATOM 674 N N . LEU A 1 92 ? 14.940 -11.006 -23.739 1.00 97.62 92 LEU A N 1
ATOM 675 C CA . LEU A 1 92 ? 13.691 -11.559 -23.222 1.00 97.62 92 LEU A CA 1
ATOM 676 C C . LEU A 1 92 ? 12.562 -11.294 -24.219 1.00 97.62 92 LEU A C 1
ATOM 678 O O . LEU A 1 92 ? 12.522 -10.221 -24.826 1.00 97.62 92 LEU A O 1
ATOM 682 N N . ASP A 1 93 ? 11.655 -12.255 -24.333 1.00 98.06 93 ASP A N 1
ATOM 683 C CA . ASP A 1 93 ? 10.451 -12.220 -25.162 1.00 98.06 93 ASP A CA 1
ATOM 684 C C . ASP A 1 93 ? 9.300 -12.980 -24.466 1.00 98.06 93 ASP A C 1
ATOM 686 O O . ASP A 1 93 ? 9.543 -13.698 -23.486 1.00 98.06 93 ASP A O 1
ATOM 690 N N . ASP A 1 94 ? 8.056 -12.786 -24.914 1.00 97.75 94 ASP A N 1
ATOM 691 C CA . ASP A 1 94 ? 6.821 -13.356 -24.350 1.00 97.75 94 ASP A CA 1
ATOM 692 C C . ASP A 1 94 ? 6.742 -13.263 -22.809 1.00 97.75 94 ASP A C 1
ATOM 694 O O . ASP A 1 94 ? 6.348 -14.223 -22.125 1.00 97.75 94 ASP A O 1
ATOM 698 N N . VAL A 1 95 ? 7.177 -12.134 -22.237 1.00 98.00 95 VAL A N 1
ATOM 699 C CA . VAL A 1 95 ? 7.292 -11.980 -20.779 1.00 98.00 95 VAL A CA 1
ATOM 700 C C . VAL A 1 95 ? 5.900 -11.936 -20.157 1.00 98.00 95 VAL A C 1
ATOM 702 O O . VAL A 1 95 ? 5.055 -11.140 -20.548 1.00 98.00 95 VAL A O 1
ATOM 705 N N . GLN A 1 96 ? 5.662 -12.823 -19.193 1.00 96.19 96 GLN A N 1
ATOM 706 C CA . GLN A 1 96 ? 4.376 -13.005 -18.526 1.00 96.19 96 GLN A CA 1
ATOM 707 C C . GLN A 1 96 ? 4.588 -13.132 -17.018 1.00 96.19 96 GLN A C 1
ATOM 709 O O . GLN A 1 96 ? 4.623 -14.231 -16.449 1.00 96.19 96 GLN A O 1
ATOM 714 N N . CYS A 1 97 ? 4.763 -11.992 -16.362 1.00 96.62 97 CYS A N 1
ATOM 715 C CA . CYS A 1 97 ? 4.816 -11.890 -14.913 1.00 96.62 97 CYS A CA 1
ATOM 716 C C . CYS A 1 97 ? 3.418 -12.011 -14.290 1.00 96.62 97 CYS A C 1
ATOM 718 O O . CYS A 1 97 ? 2.421 -11.493 -14.798 1.00 96.62 97 CYS A O 1
ATOM 720 N N . VAL A 1 98 ? 3.359 -12.602 -13.100 1.00 91.12 98 VAL A N 1
ATOM 721 C CA . VAL A 1 98 ? 2.198 -12.524 -12.203 1.00 91.12 98 VAL A CA 1
ATOM 722 C C . VAL A 1 98 ? 2.155 -11.161 -11.500 1.00 91.12 98 VAL A C 1
ATOM 724 O O . VAL A 1 98 ? 1.080 -10.662 -11.179 1.00 91.12 98 VAL A O 1
ATOM 727 N N . GLY A 1 99 ? 3.317 -10.537 -11.284 1.00 86.69 99 GLY A N 1
ATOM 728 C CA . GLY A 1 99 ? 3.487 -9.235 -10.634 1.00 86.69 99 GLY A CA 1
ATOM 729 C C . GLY A 1 99 ? 4.211 -9.315 -9.285 1.00 86.69 99 GLY A C 1
ATOM 730 O O . GLY A 1 99 ? 4.695 -8.296 -8.788 1.00 86.69 99 GLY A O 1
ATOM 731 N N . SER A 1 100 ? 4.328 -10.515 -8.701 1.00 84.94 100 SER A N 1
ATOM 732 C CA . SER A 1 100 ? 4.974 -10.784 -7.403 1.00 84.94 100 SER A CA 1
ATOM 733 C C . SER A 1 100 ? 6.457 -11.165 -7.503 1.00 84.94 100 SER A C 1
ATOM 735 O O . SER A 1 100 ? 7.171 -11.203 -6.503 1.00 84.94 100 SER A O 1
ATOM 737 N N . GLU A 1 101 ? 6.976 -11.407 -8.699 1.00 92.44 101 GLU A N 1
ATOM 738 C CA . GLU A 1 101 ? 8.364 -11.806 -8.936 1.00 92.44 101 GLU A CA 1
ATOM 739 C C . GLU A 1 101 ? 9.349 -10.714 -8.498 1.00 92.44 101 GLU A C 1
ATOM 741 O O . GLU A 1 101 ? 9.148 -9.544 -8.797 1.00 92.44 101 GLU A O 1
ATOM 746 N N . SER A 1 102 ? 10.421 -11.055 -7.774 1.00 89.62 102 SER A N 1
ATOM 747 C CA . SER A 1 102 ? 11.408 -10.046 -7.340 1.00 89.62 102 SER A CA 1
ATOM 748 C C . SER A 1 102 ? 12.270 -9.510 -8.493 1.00 89.62 102 SER A C 1
ATOM 750 O O . SER A 1 102 ? 12.799 -8.407 -8.393 1.00 89.62 102 SER A O 1
ATOM 752 N N . TYR A 1 103 ? 12.411 -10.284 -9.573 1.00 93.88 103 TYR A N 1
ATOM 753 C CA . TYR A 1 103 ? 13.202 -9.936 -10.751 1.00 93.88 103 TYR A CA 1
ATOM 754 C C . TYR A 1 103 ? 12.415 -10.236 -12.024 1.00 93.88 103 TYR A C 1
ATOM 756 O O . TYR A 1 103 ? 11.720 -11.251 -12.079 1.00 93.88 103 TYR A O 1
ATOM 764 N N . LEU A 1 104 ? 12.576 -9.416 -13.065 1.00 96.94 104 LEU A N 1
ATOM 765 C CA . LEU A 1 104 ? 11.925 -9.648 -14.364 1.00 96.94 104 LEU A CA 1
ATOM 766 C C . LEU A 1 104 ? 12.324 -11.000 -14.976 1.00 96.94 104 LEU A C 1
ATOM 768 O O . LEU A 1 104 ? 11.502 -11.696 -15.560 1.00 96.94 104 LEU A O 1
ATOM 772 N N . THR A 1 105 ? 13.572 -11.417 -14.768 1.00 95.62 105 THR A N 1
ATOM 773 C CA . THR A 1 105 ? 14.096 -12.713 -15.223 1.00 95.62 105 THR A CA 1
ATOM 774 C C . THR A 1 105 ? 13.497 -13.915 -14.487 1.00 95.62 105 THR A C 1
ATOM 776 O O . THR A 1 105 ? 13.694 -15.046 -14.926 1.00 95.62 105 THR A O 1
ATOM 779 N N . ASN A 1 106 ? 12.760 -13.707 -13.390 1.00 95.00 106 ASN A N 1
ATOM 780 C CA . ASN A 1 106 ? 12.034 -14.773 -12.695 1.00 95.00 106 ASN A CA 1
ATOM 781 C C . ASN A 1 106 ? 10.623 -14.993 -13.260 1.00 95.00 106 ASN A C 1
ATOM 783 O O . ASN A 1 106 ? 9.987 -15.982 -12.896 1.00 95.00 106 ASN A O 1
ATOM 787 N N . CYS A 1 107 ? 10.128 -14.090 -14.108 1.00 96.56 107 CYS A N 1
ATOM 788 C CA . CYS A 1 107 ? 8.848 -14.263 -14.784 1.00 96.56 107 CYS A CA 1
ATOM 789 C C . CYS A 1 107 ? 8.941 -15.363 -15.844 1.00 96.56 107 CYS A C 1
ATOM 791 O O . CYS A 1 107 ? 10.030 -15.699 -16.317 1.00 96.56 107 CYS A O 1
ATOM 793 N N . THR A 1 108 ? 7.798 -15.918 -16.249 1.00 97.56 108 THR A N 1
ATOM 794 C CA . THR A 1 108 ? 7.773 -16.810 -17.416 1.00 97.56 108 THR A CA 1
ATOM 795 C C . THR A 1 108 ? 8.113 -15.985 -18.652 1.00 97.56 108 THR A C 1
ATOM 797 O O . THR A 1 108 ? 7.537 -14.921 -18.842 1.00 97.56 108 THR A O 1
ATOM 800 N N . HIS A 1 109 ? 9.071 -16.443 -19.453 1.00 96.75 109 HIS A N 1
ATOM 801 C CA . HIS A 1 109 ? 9.526 -15.750 -20.657 1.00 96.75 109 HIS A CA 1
ATOM 802 C C . HIS A 1 109 ? 10.197 -16.736 -21.618 1.00 96.75 109 HIS A C 1
ATOM 804 O O . HIS A 1 109 ? 10.567 -17.856 -21.237 1.00 96.75 109 HIS A O 1
ATOM 810 N N . THR A 1 110 ? 10.396 -16.307 -22.856 1.00 96.50 110 THR A N 1
ATOM 811 C CA . THR A 1 110 ? 11.210 -16.981 -23.864 1.00 96.50 110 THR A CA 1
ATOM 812 C C . THR A 1 110 ? 12.476 -16.163 -24.145 1.00 96.50 110 THR A C 1
ATOM 814 O O . THR A 1 110 ? 12.578 -14.979 -23.835 1.00 96.50 110 THR A O 1
ATOM 817 N N . ILE A 1 111 ? 13.506 -16.833 -24.669 1.00 93.81 111 ILE A N 1
ATOM 818 C CA . ILE A 1 111 ? 14.766 -16.198 -25.106 1.00 93.81 111 ILE A CA 1
ATOM 819 C C . ILE A 1 111 ? 14.931 -16.230 -26.630 1.00 93.81 111 ILE A C 1
ATOM 821 O O . ILE A 1 111 ? 15.790 -15.551 -27.184 1.00 93.81 111 ILE A O 1
ATOM 825 N N . ASN A 1 112 ? 14.142 -17.070 -27.305 1.00 93.81 112 ASN A N 1
ATOM 826 C CA . ASN A 1 112 ? 14.077 -17.105 -28.757 1.00 93.81 112 ASN A CA 1
ATOM 827 C C . ASN A 1 112 ? 12.958 -16.162 -29.164 1.00 93.81 112 ASN A C 1
ATOM 829 O O . ASN A 1 112 ? 11.828 -16.397 -28.756 1.00 93.81 112 ASN A O 1
ATOM 833 N N . HIS A 1 113 ? 13.283 -15.175 -29.987 1.00 94.19 113 HIS A N 1
ATOM 834 C CA . HIS A 1 113 ? 12.343 -14.150 -30.405 1.00 94.19 113 HIS A CA 1
ATOM 835 C C . HIS A 1 113 ? 12.300 -14.035 -31.926 1.00 94.19 113 HIS A C 1
ATOM 837 O O . HIS A 1 113 ? 13.269 -14.342 -32.632 1.00 94.19 113 HIS A O 1
ATOM 843 N N . ASN A 1 114 ? 11.173 -13.565 -32.439 1.00 94.31 114 ASN A N 1
ATOM 844 C CA . ASN A 1 114 ? 11.002 -13.104 -33.819 1.00 94.31 114 ASN A CA 1
ATOM 845 C C . ASN A 1 114 ? 10.948 -11.571 -33.914 1.00 94.31 114 ASN A C 1
ATOM 847 O O . ASN A 1 114 ? 10.815 -11.045 -35.020 1.00 94.31 114 ASN A O 1
ATOM 851 N N . CYS A 1 115 ? 11.097 -10.880 -32.783 1.00 97.25 115 CYS A N 1
ATOM 852 C CA . CYS A 1 115 ? 11.011 -9.433 -32.701 1.00 97.25 115 CYS A CA 1
ATOM 853 C C . CYS A 1 115 ? 12.206 -8.707 -33.328 1.00 97.25 115 CYS A C 1
ATOM 855 O O . CYS A 1 115 ? 13.330 -9.221 -33.409 1.00 97.25 115 CYS A O 1
ATOM 857 N N . THR A 1 116 ? 11.962 -7.461 -33.708 1.00 97.69 116 THR A N 1
ATOM 858 C CA . THR A 1 116 ? 12.963 -6.459 -34.080 1.00 97.69 116 THR A CA 1
ATOM 859 C C . THR A 1 116 ? 12.969 -5.324 -33.055 1.00 97.69 116 THR A C 1
ATOM 861 O O . THR A 1 116 ? 12.060 -5.207 -32.246 1.00 97.69 116 THR A O 1
ATOM 864 N N . HIS A 1 117 ? 13.947 -4.415 -33.097 1.00 98.31 117 HIS A N 1
ATOM 865 C CA . HIS A 1 117 ? 13.978 -3.309 -32.127 1.00 98.31 117 HIS A CA 1
ATOM 866 C C . HIS A 1 117 ? 12.831 -2.298 -32.256 1.00 98.31 117 HIS A C 1
ATOM 868 O O . HIS A 1 117 ? 12.730 -1.402 -31.423 1.00 98.31 117 HIS A O 1
ATOM 874 N N . SER A 1 118 ? 11.955 -2.397 -33.266 1.00 98.12 118 SER A N 1
ATOM 875 C CA . SER A 1 118 ? 10.701 -1.633 -33.249 1.00 98.12 118 SER A CA 1
ATOM 876 C C . SER A 1 118 ? 9.706 -2.141 -32.208 1.00 98.12 118 SER A C 1
ATOM 878 O O . SER A 1 118 ? 8.742 -1.437 -31.945 1.00 98.12 118 SER A O 1
ATOM 880 N N . GLU A 1 119 ? 9.946 -3.316 -31.634 1.00 98.50 119 GLU A N 1
ATOM 881 C CA . GLU A 1 119 ? 9.122 -4.003 -30.631 1.00 98.50 119 GLU A CA 1
ATOM 882 C C . GLU A 1 119 ? 9.773 -3.932 -29.240 1.00 98.50 119 GLU A 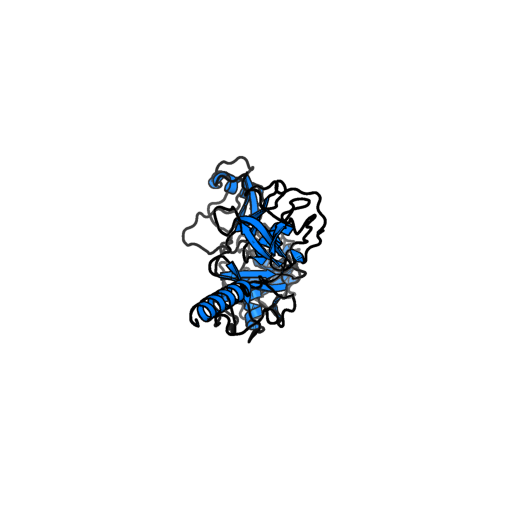C 1
ATOM 884 O O . GLU A 1 119 ? 9.415 -4.665 -28.333 1.00 98.50 119 GLU A O 1
ATOM 889 N N . ASP A 1 120 ? 10.748 -3.041 -29.029 1.00 98.75 120 ASP A N 1
ATOM 890 C CA . ASP A 1 120 ? 11.371 -2.920 -27.713 1.00 98.75 120 ASP A CA 1
ATOM 891 C C . ASP A 1 120 ? 10.380 -2.365 -26.673 1.00 98.75 120 ASP A C 1
ATOM 893 O O . ASP A 1 120 ? 9.807 -1.276 -26.829 1.00 98.75 120 ASP A O 1
ATOM 897 N N . ALA A 1 121 ? 10.247 -3.092 -25.569 1.00 98.69 121 ALA A N 1
ATOM 898 C CA . ALA A 1 121 ? 9.387 -2.778 -24.446 1.00 98.69 121 ALA A CA 1
ATOM 899 C C . ALA A 1 121 ? 9.951 -1.657 -23.557 1.00 98.69 121 ALA A C 1
ATOM 901 O O . ALA A 1 121 ? 11.159 -1.472 -23.378 1.00 98.69 121 ALA A O 1
ATOM 902 N N . GLY A 1 122 ? 9.049 -0.905 -22.941 1.00 98.50 122 GLY A N 1
ATOM 903 C CA . GLY A 1 122 ? 9.329 0.211 -22.053 1.00 98.50 122 GLY A CA 1
ATOM 904 C C . GLY A 1 122 ? 8.350 0.287 -20.889 1.00 98.50 122 GLY A C 1
ATOM 905 O O . GLY A 1 122 ? 7.300 -0.361 -20.869 1.00 98.50 122 GLY A O 1
ATOM 906 N N . VAL A 1 123 ? 8.692 1.114 -19.904 1.00 98.19 123 VAL A N 1
ATOM 907 C CA . VAL A 1 123 ? 7.841 1.365 -18.736 1.00 98.19 123 VAL A CA 1
ATOM 908 C C . VAL A 1 123 ? 7.816 2.838 -18.360 1.00 98.19 123 VAL A C 1
ATOM 910 O O . VAL A 1 123 ? 8.727 3.606 -18.682 1.00 98.19 123 VAL A O 1
ATOM 913 N N . ARG A 1 124 ? 6.773 3.213 -17.620 1.00 94.25 124 ARG A N 1
ATOM 914 C CA . ARG A 1 124 ? 6.771 4.388 -16.748 1.00 94.25 124 ARG A CA 1
ATOM 915 C C . ARG A 1 124 ? 6.520 3.955 -15.315 1.00 94.25 124 ARG A C 1
ATOM 917 O O . ARG A 1 124 ? 5.629 3.143 -15.062 1.00 94.25 124 ARG A O 1
ATOM 924 N N . CYS A 1 125 ? 7.255 4.567 -14.405 1.00 91.38 125 CYS A N 1
ATOM 925 C CA . CYS A 1 125 ? 7.183 4.361 -12.973 1.00 91.38 125 CYS A CA 1
ATOM 926 C C . CYS A 1 125 ? 6.887 5.684 -12.243 1.00 91.38 125 CYS A C 1
ATOM 928 O O . CYS A 1 125 ? 6.997 6.770 -12.816 1.00 91.38 125 CYS A O 1
ATOM 930 N N . ALA A 1 126 ? 6.527 5.598 -10.965 1.00 85.25 126 ALA A N 1
ATOM 931 C CA . ALA A 1 126 ? 6.260 6.722 -10.078 1.00 85.25 126 ALA A CA 1
ATOM 932 C C . ALA A 1 126 ? 7.113 6.635 -8.809 1.00 85.25 126 ALA A C 1
ATOM 934 O O . ALA A 1 126 ? 7.491 5.551 -8.358 1.00 85.25 126 ALA A O 1
ATOM 935 N N . LEU A 1 127 ? 7.362 7.795 -8.205 1.00 82.69 127 LEU A N 1
ATOM 936 C CA . LEU A 1 127 ? 7.934 7.873 -6.867 1.00 82.69 127 LEU A CA 1
ATOM 937 C C . LEU A 1 127 ? 6.892 7.465 -5.825 1.00 82.69 127 LEU A C 1
ATOM 939 O O . LEU A 1 127 ? 5.703 7.747 -5.981 1.00 82.69 127 LEU A O 1
ATOM 943 N N . CYS A 1 128 ? 7.353 6.854 -4.741 1.00 81.00 128 CYS A N 1
ATOM 944 C CA . CYS A 1 128 ? 6.526 6.604 -3.566 1.00 81.00 128 CYS A CA 1
ATOM 945 C C . CYS A 1 128 ? 6.552 7.793 -2.588 1.00 81.00 128 CYS A C 1
ATOM 947 O O . CYS A 1 128 ? 7.421 8.666 -2.653 1.00 81.00 128 CYS A O 1
ATOM 949 N N . THR A 1 129 ? 5.614 7.819 -1.641 1.00 82.06 129 THR A N 1
ATOM 950 C CA . THR A 1 129 ? 5.555 8.855 -0.600 1.00 82.06 129 THR A CA 1
ATOM 951 C C . THR A 1 129 ? 6.391 8.449 0.611 1.00 82.06 129 THR A C 1
ATOM 953 O O . THR A 1 129 ? 6.118 7.421 1.232 1.00 82.06 129 THR A O 1
ATOM 956 N N . THR A 1 130 ? 7.394 9.256 0.974 1.00 83.06 130 THR A N 1
ATOM 957 C CA . THR A 1 130 ? 8.274 9.000 2.131 1.00 83.06 130 THR A CA 1
ATOM 958 C C . THR A 1 130 ? 7.473 8.711 3.403 1.00 83.06 130 THR A C 1
ATOM 960 O O . THR A 1 130 ? 6.539 9.440 3.724 1.00 83.06 130 THR A O 1
ATOM 963 N N . GLY A 1 131 ? 7.856 7.663 4.135 1.00 81.75 131 GLY A N 1
ATOM 964 C CA . GLY A 1 131 ? 7.173 7.212 5.355 1.00 81.75 131 GLY A CA 1
ATOM 965 C C . GLY A 1 131 ? 6.072 6.175 5.111 1.00 81.75 131 GLY A C 1
ATOM 966 O O . GLY A 1 131 ? 5.651 5.504 6.054 1.00 81.75 131 GLY A O 1
ATOM 967 N N . SER A 1 132 ? 5.649 5.980 3.858 1.00 83.75 132 SER A N 1
ATOM 968 C CA . SER A 1 132 ? 4.729 4.895 3.496 1.00 83.75 132 SER A CA 1
ATOM 969 C C . SER A 1 132 ? 5.395 3.537 3.681 1.00 83.75 132 SER A C 1
ATOM 971 O O . SER A 1 132 ? 6.597 3.393 3.447 1.00 83.75 132 SER A O 1
ATOM 973 N N . ILE A 1 133 ? 4.602 2.532 4.043 1.00 92.50 133 ILE A N 1
ATOM 974 C CA . ILE A 1 133 ? 5.030 1.133 4.078 1.00 92.50 133 ILE A CA 1
ATOM 975 C C . ILE A 1 133 ? 4.109 0.278 3.209 1.00 92.50 133 ILE A C 1
ATOM 977 O O . ILE A 1 133 ? 2.951 0.637 2.996 1.00 92.50 133 ILE A O 1
ATOM 981 N N . ARG A 1 134 ? 4.617 -0.852 2.719 1.00 91.69 134 ARG A N 1
ATOM 982 C CA . ARG A 1 134 ? 3.831 -1.863 2.002 1.00 91.69 134 ARG A CA 1
ATOM 983 C C . ARG A 1 134 ? 4.285 -3.272 2.365 1.00 91.69 134 ARG A C 1
ATOM 985 O O . ARG A 1 134 ? 5.421 -3.468 2.802 1.00 91.69 134 ARG A O 1
ATOM 992 N N . LEU A 1 135 ? 3.395 -4.240 2.156 1.00 94.50 135 LEU A N 1
ATOM 993 C CA . LEU A 1 135 ? 3.693 -5.663 2.290 1.00 94.50 135 LEU A CA 1
ATOM 994 C C . LEU A 1 135 ? 3.805 -6.289 0.907 1.00 94.50 135 LEU A C 1
ATOM 996 O O . LEU A 1 135 ? 2.951 -6.076 0.050 1.00 94.50 135 LEU A O 1
ATOM 1000 N N . VAL A 1 136 ? 4.884 -7.031 0.684 1.00 93.00 136 VAL A N 1
ATOM 1001 C CA . VAL A 1 136 ? 5.215 -7.593 -0.627 1.00 93.00 136 VAL A CA 1
ATOM 1002 C C . VAL A 1 136 ? 5.389 -9.103 -0.522 1.00 93.00 136 VAL A C 1
ATOM 1004 O O . VAL A 1 136 ? 5.948 -9.602 0.454 1.00 93.00 136 VAL A O 1
ATOM 1007 N N . ASN A 1 137 ? 4.933 -9.831 -1.543 1.00 89.81 137 ASN A N 1
ATOM 1008 C CA . ASN A 1 137 ? 5.023 -11.294 -1.647 1.00 89.81 137 ASN A CA 1
ATOM 1009 C C . ASN A 1 137 ? 4.295 -12.064 -0.522 1.00 89.81 137 ASN A C 1
ATOM 1011 O O . ASN A 1 137 ? 4.685 -13.179 -0.172 1.00 89.81 137 ASN A O 1
ATOM 1015 N N . GLY A 1 138 ? 3.240 -11.482 0.048 1.00 91.50 138 GLY A N 1
ATOM 1016 C CA . GLY A 1 138 ? 2.262 -12.220 0.845 1.00 91.50 138 GLY A CA 1
ATOM 1017 C C . GLY A 1 138 ? 1.238 -12.936 -0.032 1.00 91.50 138 GLY A C 1
ATOM 1018 O O . GLY A 1 138 ? 1.034 -12.568 -1.186 1.00 91.50 138 GLY A O 1
ATOM 1019 N N . SER A 1 139 ? 0.565 -13.948 0.521 1.00 88.25 139 SER A N 1
ATOM 1020 C CA . SER A 1 139 ? -0.617 -14.544 -0.130 1.00 88.25 139 SER A CA 1
ATOM 1021 C C . SER A 1 139 ? -1.881 -13.697 0.066 1.00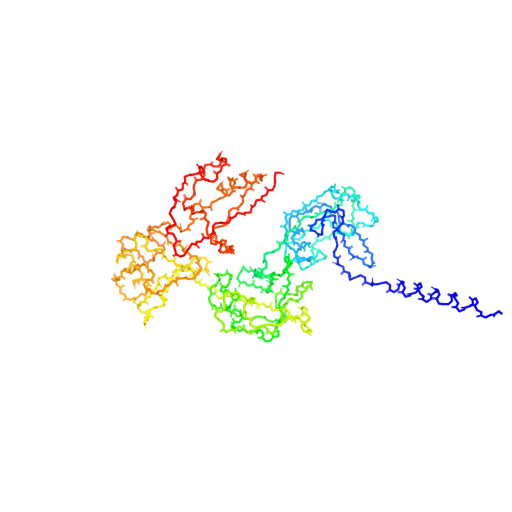 88.25 139 SER A C 1
ATOM 1023 O O . SER A 1 139 ? -2.885 -13.930 -0.600 1.00 88.25 139 SER A O 1
ATOM 1025 N N . HIS A 1 140 ? -1.823 -12.727 0.980 1.00 85.12 140 HIS A N 1
ATOM 1026 C CA . HIS A 1 140 ? -2.896 -11.802 1.318 1.00 85.12 140 HIS A CA 1
ATOM 1027 C C . HIS A 1 140 ? -2.314 -10.414 1.611 1.00 85.12 140 HIS A C 1
ATOM 1029 O O . HIS A 1 140 ? -1.155 -10.301 2.008 1.00 85.12 140 HIS A O 1
ATOM 1035 N N . ASP A 1 141 ? -3.139 -9.372 1.518 1.00 83.88 141 ASP A N 1
ATOM 1036 C CA . ASP A 1 141 ? -2.720 -7.971 1.702 1.00 83.88 141 ASP A CA 1
ATOM 1037 C C . ASP A 1 141 ? -2.259 -7.621 3.135 1.00 83.88 141 ASP A C 1
ATOM 1039 O O . ASP A 1 141 ? -1.688 -6.556 3.376 1.00 83.88 141 ASP A O 1
ATOM 1043 N N . TRP A 1 142 ? -2.526 -8.501 4.104 1.00 87.94 142 TRP A N 1
ATOM 1044 C CA . TRP A 1 142 ? -2.168 -8.351 5.519 1.00 87.94 142 TRP A CA 1
ATOM 1045 C C . TRP A 1 142 ? -0.908 -9.125 5.918 1.00 87.94 142 TRP A C 1
ATOM 1047 O O . TRP A 1 142 ? -0.598 -9.247 7.104 1.00 87.94 142 TRP A O 1
ATOM 1057 N N . GLU A 1 143 ? -0.171 -9.677 4.959 1.00 95.31 143 GLU A N 1
ATOM 1058 C CA . GLU A 1 143 ? 1.108 -10.326 5.222 1.00 95.31 143 GLU A CA 1
ATOM 1059 C C . GLU A 1 143 ? 2.115 -10.069 4.103 1.00 95.31 143 GLU A C 1
ATOM 1061 O O . GLU A 1 143 ? 1.748 -9.769 2.973 1.00 95.31 143 GLU A O 1
ATOM 1066 N N . GLY A 1 144 ? 3.403 -10.162 4.416 1.00 97.62 144 GLY A N 1
ATOM 1067 C CA . GLY A 1 144 ? 4.458 -9.996 3.422 1.00 97.62 144 GLY A CA 1
ATOM 1068 C C . GLY A 1 144 ? 5.759 -9.453 3.995 1.00 97.62 144 GLY A C 1
ATOM 1069 O O . GLY A 1 144 ? 5.874 -9.142 5.185 1.00 97.62 144 GLY A O 1
ATOM 1070 N N . ARG A 1 145 ? 6.761 -9.344 3.122 1.00 98.12 145 ARG A N 1
ATOM 1071 C CA . ARG A 1 145 ? 7.999 -8.602 3.377 1.00 98.12 145 ARG A CA 1
ATOM 1072 C C . ARG A 1 145 ? 7.657 -7.128 3.559 1.00 98.12 145 ARG A C 1
ATOM 1074 O O . ARG A 1 145 ? 6.900 -6.579 2.761 1.00 98.12 145 ARG A O 1
ATOM 1081 N N . VAL A 1 146 ? 8.231 -6.501 4.578 1.00 98.31 146 VAL A N 1
ATOM 1082 C CA . VAL A 1 146 ? 8.028 -5.077 4.850 1.00 98.31 146 VAL A CA 1
ATOM 1083 C C . VAL A 1 146 ? 8.975 -4.262 3.980 1.00 98.31 146 VAL A C 1
ATOM 1085 O O . VAL A 1 146 ? 10.197 -4.398 4.067 1.00 98.31 146 VAL A O 1
ATOM 1088 N N . GLU A 1 147 ? 8.401 -3.390 3.161 1.00 97.50 147 GLU A N 1
ATOM 1089 C CA . GLU A 1 147 ? 9.132 -2.364 2.424 1.00 97.50 147 GLU A CA 1
ATOM 1090 C C . GLU A 1 147 ? 8.674 -0.983 2.885 1.00 97.50 147 GLU A C 1
ATOM 1092 O O . GLU A 1 147 ? 7.492 -0.761 3.151 1.00 97.50 147 GLU A O 1
ATOM 1097 N N . VAL A 1 148 ? 9.621 -0.056 2.987 1.00 96.44 148 VAL A N 1
ATOM 1098 C CA . VAL A 1 148 ? 9.400 1.327 3.411 1.00 96.44 148 VAL A CA 1
ATOM 1099 C C . VAL A 1 148 ? 9.850 2.275 2.312 1.00 96.44 148 VAL A C 1
ATOM 1101 O O . VAL A 1 148 ? 10.852 2.039 1.637 1.00 96.44 148 VAL A O 1
ATOM 1104 N N . CYS A 1 149 ? 9.097 3.347 2.112 1.00 90.69 149 CYS A N 1
ATOM 1105 C CA . CYS A 1 149 ? 9.453 4.384 1.168 1.00 90.69 149 CYS A CA 1
ATOM 1106 C C . CYS A 1 149 ? 10.313 5.451 1.845 1.00 90.69 149 CYS A C 1
ATOM 1108 O O . CYS A 1 149 ? 9.915 6.050 2.851 1.00 90.69 149 CYS A O 1
ATOM 1110 N N . HIS A 1 150 ? 11.460 5.758 1.247 1.00 90.44 150 HIS A N 1
ATOM 1111 C CA . HIS A 1 150 ? 12.290 6.885 1.644 1.00 90.44 150 HIS A CA 1
ATOM 1112 C C . HIS A 1 150 ? 12.813 7.620 0.411 1.00 90.44 150 HIS A C 1
ATOM 1114 O O . HIS A 1 150 ? 13.382 7.009 -0.492 1.00 90.44 150 HIS A O 1
ATOM 1120 N N . SER A 1 151 ? 12.637 8.944 0.382 1.00 89.19 151 SER A N 1
ATOM 1121 C CA . SER A 1 151 ? 13.117 9.808 -0.706 1.00 89.19 151 SER A CA 1
ATOM 1122 C C . SER A 1 151 ? 12.631 9.373 -2.098 1.00 89.19 151 SER A C 1
ATOM 1124 O O . SER A 1 151 ? 13.369 9.443 -3.077 1.00 89.19 151 SER A O 1
ATOM 1126 N N . GLY A 1 152 ? 11.375 8.922 -2.192 1.00 85.06 152 GLY A N 1
ATOM 1127 C CA . GLY A 1 152 ? 10.744 8.560 -3.463 1.00 85.06 152 GLY A CA 1
ATOM 1128 C C . GLY A 1 152 ? 11.020 7.141 -3.964 1.00 85.06 152 GLY A C 1
ATOM 1129 O O . GLY A 1 152 ? 10.484 6.774 -5.008 1.00 85.06 152 GLY A O 1
ATOM 1130 N N . SER A 1 153 ? 11.803 6.340 -3.237 1.00 89.62 153 SER A N 1
ATOM 1131 C CA . SER A 1 153 ? 12.087 4.941 -3.578 1.00 89.62 153 SER A CA 1
ATOM 1132 C C . SER A 1 153 ? 11.774 3.982 -2.433 1.00 89.62 153 SER A C 1
ATOM 1134 O O . SER A 1 153 ? 11.991 4.302 -1.262 1.00 89.62 153 SER A O 1
ATOM 1136 N N . TRP A 1 154 ? 11.306 2.791 -2.790 1.00 94.62 154 TRP A N 1
ATOM 1137 C CA . TRP A 1 154 ? 11.116 1.669 -1.883 1.00 94.62 154 TRP A CA 1
ATOM 1138 C C . TRP A 1 154 ? 12.432 0.975 -1.563 1.00 94.62 154 TRP A C 1
ATOM 1140 O O . TRP A 1 154 ? 13.304 0.821 -2.419 1.00 94.62 154 TRP A O 1
ATOM 1150 N N . GLY A 1 155 ? 12.532 0.493 -0.333 1.00 96.00 155 GLY A N 1
ATOM 1151 C CA . GLY A 1 155 ? 13.573 -0.429 0.087 1.00 96.00 155 GLY A CA 1
ATOM 1152 C C . GLY A 1 155 ? 13.118 -1.280 1.262 1.00 96.00 155 GLY A C 1
ATOM 1153 O O . GLY A 1 155 ? 12.071 -1.032 1.864 1.00 96.00 155 GLY A O 1
ATOM 1154 N N . THR A 1 156 ? 13.887 -2.318 1.566 1.00 97.06 156 THR A N 1
ATOM 1155 C CA . THR A 1 156 ? 13.512 -3.323 2.566 1.00 97.06 156 THR A CA 1
ATOM 1156 C C . THR A 1 156 ? 13.939 -2.918 3.976 1.00 97.06 156 THR A C 1
ATOM 1158 O O . THR A 1 156 ? 14.680 -1.951 4.183 1.00 97.06 156 THR A O 1
ATOM 1161 N N . VAL A 1 157 ? 13.448 -3.657 4.967 1.00 97.81 157 VAL A N 1
ATOM 1162 C CA . VAL A 1 157 ? 13.802 -3.507 6.383 1.00 97.81 157 VAL A CA 1
ATOM 1163 C C . VAL A 1 157 ? 14.591 -4.735 6.822 1.00 97.81 157 VAL A C 1
ATOM 1165 O O . VAL A 1 157 ? 14.199 -5.851 6.499 1.00 97.81 157 VAL A O 1
ATOM 1168 N N . CYS A 1 158 ? 15.688 -4.552 7.552 1.00 97.19 158 CYS A N 1
ATOM 1169 C CA . CYS A 1 158 ? 16.446 -5.657 8.127 1.00 97.19 158 CYS A CA 1
ATOM 1170 C C . CYS A 1 158 ? 15.752 -6.238 9.365 1.00 97.19 158 CYS A C 1
ATOM 1172 O O . CYS A 1 158 ? 15.192 -5.500 10.175 1.00 97.19 158 CYS A O 1
ATOM 1174 N N . ALA A 1 159 ? 15.822 -7.560 9.523 1.00 96.94 159 ALA A N 1
ATOM 1175 C CA . ALA A 1 159 ? 15.224 -8.288 10.636 1.00 96.94 159 ALA A CA 1
ATOM 1176 C C . ALA A 1 159 ? 16.053 -8.268 11.936 1.00 96.94 159 ALA A C 1
ATOM 1178 O O . ALA A 1 159 ? 15.634 -8.870 12.928 1.00 96.94 159 ALA A O 1
ATOM 1179 N N . ASP A 1 160 ? 17.204 -7.593 11.963 1.00 94.62 160 ASP A N 1
ATOM 1180 C CA . ASP A 1 160 ? 17.979 -7.403 13.190 1.00 94.62 160 ASP A CA 1
ATOM 1181 C C . ASP A 1 160 ? 17.157 -6.611 14.213 1.00 94.62 160 ASP A C 1
ATOM 1183 O O . ASP A 1 160 ? 16.645 -5.530 13.927 1.00 94.62 160 ASP A O 1
ATOM 1187 N N . TYR A 1 161 ? 17.004 -7.189 15.408 1.00 94.75 161 TYR A N 1
ATOM 1188 C CA . TYR A 1 161 ? 16.132 -6.707 16.491 1.00 94.75 161 TYR A CA 1
ATOM 1189 C C . TYR A 1 161 ? 14.632 -6.596 16.154 1.00 94.75 161 TYR A C 1
ATOM 1191 O O . TYR A 1 161 ? 13.866 -6.150 17.003 1.00 94.75 161 TYR A O 1
ATOM 1199 N N . TRP A 1 162 ? 14.196 -7.092 14.992 1.00 97.44 162 TRP A N 1
ATOM 1200 C CA . TRP A 1 162 ? 12.796 -7.078 14.565 1.00 97.44 162 TRP A CA 1
ATOM 1201 C C . TRP A 1 162 ? 11.916 -7.978 15.439 1.00 97.44 162 TRP A C 1
ATOM 1203 O O . TRP A 1 162 ? 12.168 -9.182 15.570 1.00 97.44 162 TRP A O 1
ATOM 1213 N N . GLY A 1 163 ? 10.860 -7.412 16.020 1.00 97.31 163 GLY A N 1
ATOM 1214 C CA . GLY A 1 163 ? 10.009 -8.083 16.996 1.00 97.31 163 GLY A CA 1
ATOM 1215 C C . GLY A 1 163 ? 8.521 -7.736 16.908 1.00 97.31 163 GLY A C 1
ATOM 1216 O O . GLY A 1 163 ? 8.031 -7.075 15.994 1.00 97.31 163 GLY A O 1
ATOM 1217 N N . TYR A 1 164 ? 7.764 -8.227 17.896 1.00 97.00 164 TYR A N 1
ATOM 1218 C CA . TYR A 1 164 ? 6.300 -8.095 17.934 1.00 97.00 164 TYR A CA 1
ATOM 1219 C C . TYR A 1 164 ? 5.809 -6.644 17.996 1.00 97.00 164 TYR A C 1
ATOM 1221 O O . TYR A 1 164 ? 4.743 -6.351 17.460 1.00 97.00 164 TYR A O 1
ATOM 1229 N N . LEU A 1 165 ? 6.556 -5.743 18.643 1.00 97.44 165 LEU A N 1
ATOM 1230 C CA . LEU A 1 165 ? 6.177 -4.330 18.723 1.00 97.44 165 LEU A CA 1
ATOM 1231 C C . LEU A 1 165 ? 6.341 -3.632 17.370 1.00 97.44 165 LEU A C 1
ATOM 1233 O O . LEU A 1 165 ? 5.472 -2.847 16.995 1.00 97.44 165 LEU A O 1
ATOM 1237 N N . ASP A 1 166 ? 7.377 -3.976 16.604 1.00 98.25 166 ASP A N 1
ATOM 1238 C CA . ASP A 1 166 ? 7.569 -3.444 15.252 1.00 98.25 166 ASP A CA 1
ATOM 1239 C C . ASP A 1 166 ? 6.485 -3.967 14.309 1.00 98.25 166 ASP A C 1
ATOM 1241 O O . ASP A 1 166 ? 5.849 -3.195 13.589 1.00 98.25 166 ASP A O 1
ATOM 1245 N N . ALA A 1 167 ? 6.184 -5.267 14.392 1.00 97.69 167 ALA A N 1
ATOM 1246 C CA . ALA A 1 167 ? 5.084 -5.865 13.643 1.00 97.69 167 ALA A CA 1
ATOM 1247 C C . ALA A 1 167 ? 3.729 -5.225 13.992 1.00 97.69 167 ALA A C 1
ATOM 1249 O O . ALA A 1 167 ? 2.921 -4.976 13.099 1.00 97.69 167 ALA A O 1
ATOM 1250 N N . ALA A 1 168 ? 3.481 -4.911 15.266 1.00 93.88 168 ALA A N 1
ATOM 1251 C CA . ALA A 1 168 ? 2.268 -4.216 15.689 1.00 93.88 168 ALA A CA 1
ATOM 1252 C C . ALA A 1 168 ? 2.169 -2.799 15.099 1.00 93.88 168 ALA A C 1
ATOM 1254 O O . ALA A 1 168 ? 1.086 -2.408 14.663 1.00 93.88 168 ALA A O 1
ATOM 1255 N N . VAL A 1 169 ? 3.278 -2.049 15.038 1.00 94.81 169 VAL A N 1
ATOM 1256 C CA . VAL A 1 169 ? 3.317 -0.730 14.381 1.00 94.81 169 VAL A CA 1
ATOM 1257 C C . VAL A 1 169 ? 3.043 -0.859 12.886 1.00 94.81 169 VAL A C 1
ATOM 1259 O O . VAL A 1 169 ? 2.197 -0.128 12.379 1.00 94.81 169 VAL A O 1
ATOM 1262 N N . VAL A 1 170 ? 3.671 -1.816 12.194 1.00 95.94 170 VAL A N 1
ATOM 1263 C CA . VAL A 1 170 ? 3.417 -2.077 10.764 1.00 95.94 170 VAL A CA 1
ATOM 1264 C C . VAL A 1 170 ? 1.942 -2.381 10.510 1.00 95.94 170 VAL A C 1
ATOM 1266 O O . VAL A 1 170 ? 1.312 -1.751 9.662 1.00 95.94 170 VAL A O 1
ATOM 1269 N N . CYS A 1 171 ? 1.371 -3.322 11.261 1.00 91.50 171 CYS A N 1
ATOM 1270 C CA . CYS A 1 171 ? -0.019 -3.730 11.078 1.00 91.50 171 CYS A CA 1
ATOM 1271 C C . CYS A 1 171 ? -1.000 -2.600 11.385 1.00 91.50 171 CYS A C 1
ATOM 1273 O O . CYS A 1 171 ? -1.985 -2.440 10.662 1.00 91.50 171 CYS A O 1
ATOM 1275 N N . ARG A 1 172 ? -0.700 -1.775 12.395 1.00 86.38 172 ARG A N 1
ATOM 1276 C CA . ARG A 1 172 ? -1.504 -0.595 12.718 1.00 86.38 172 ARG A CA 1
ATOM 1277 C C . ARG A 1 172 ? -1.409 0.464 11.628 1.00 86.38 172 ARG A C 1
ATOM 1279 O O . ARG A 1 172 ? -2.444 0.972 11.218 1.00 86.38 172 ARG A O 1
ATOM 1286 N N . GLN A 1 173 ? -0.202 0.773 11.155 1.00 87.31 173 GLN A N 1
ATOM 1287 C CA . GLN A 1 173 ? 0.022 1.761 10.097 1.00 87.31 173 GLN A CA 1
ATOM 1288 C C . GLN A 1 173 ? -0.700 1.372 8.794 1.00 87.31 173 GLN A C 1
ATOM 1290 O O . GLN A 1 173 ? -1.160 2.247 8.069 1.00 87.31 173 GLN A O 1
ATOM 1295 N N . LEU A 1 174 ? -0.831 0.071 8.511 1.00 83.12 174 LEU A N 1
ATOM 1296 C CA . LEU A 1 174 ? -1.549 -0.459 7.343 1.00 83.12 174 LEU A CA 1
ATOM 1297 C C . LEU A 1 174 ? -3.056 -0.685 7.566 1.00 83.12 174 LEU A C 1
ATOM 1299 O O . LEU A 1 174 ? -3.749 -1.101 6.639 1.00 83.12 174 LEU A O 1
ATOM 1303 N N . GLY A 1 175 ? -3.570 -0.459 8.778 1.00 78.88 175 GLY A N 1
ATOM 1304 C CA . GLY A 1 175 ? -4.992 -0.636 9.095 1.00 78.88 175 GLY A CA 1
ATOM 1305 C C . GLY A 1 175 ? -5.452 -2.092 9.269 1.00 78.88 175 GLY A C 1
ATOM 1306 O O . GLY A 1 175 ? -6.652 -2.356 9.277 1.00 78.88 175 GLY A O 1
ATOM 1307 N N . TRP A 1 176 ? -4.536 -3.049 9.448 1.00 80.06 176 TRP A N 1
ATOM 1308 C CA . TRP A 1 176 ? -4.852 -4.476 9.644 1.00 80.06 176 TRP A CA 1
ATOM 1309 C C . TRP A 1 176 ? -5.025 -4.882 11.115 1.00 80.06 176 TRP A C 1
ATOM 1311 O O . TRP A 1 176 ? -5.051 -6.067 11.438 1.00 80.06 176 TRP A O 1
ATOM 1321 N N . GLY A 1 177 ? -5.142 -3.907 12.018 1.00 78.75 177 GLY A N 1
ATOM 1322 C CA . GLY A 1 177 ? -5.281 -4.119 13.458 1.00 78.75 177 GLY A CA 1
ATOM 1323 C C . GLY A 1 177 ? -4.030 -3.733 14.247 1.00 78.75 177 GLY A C 1
ATOM 1324 O O . GLY A 1 177 ? -3.078 -3.174 13.719 1.00 78.75 177 GLY A O 1
ATOM 1325 N N . THR A 1 178 ? -4.041 -3.992 15.554 1.00 82.69 178 THR A N 1
ATOM 1326 C CA . THR A 1 178 ? -3.006 -3.511 16.491 1.00 82.69 178 THR A CA 1
ATOM 1327 C C . THR A 1 178 ? -1.992 -4.583 16.885 1.00 82.69 178 THR A C 1
ATOM 1329 O O . THR A 1 178 ? -1.244 -4.397 17.843 1.00 82.69 178 THR A O 1
ATOM 1332 N N . SER A 1 179 ? -1.993 -5.730 16.209 1.00 88.81 179 SER A N 1
ATOM 1333 C CA . SER A 1 179 ? -1.070 -6.825 16.483 1.00 88.81 179 SER A CA 1
ATOM 1334 C C . SER A 1 179 ? -0.712 -7.588 15.211 1.00 88.81 179 SER A C 1
ATOM 1336 O O . SER A 1 179 ? -1.493 -7.689 14.264 1.00 88.81 179 SER A O 1
ATOM 1338 N N . GLY A 1 180 ? 0.488 -8.157 15.210 1.00 93.50 180 GLY A N 1
ATOM 1339 C CA . GLY A 1 180 ? 0.986 -8.997 14.135 1.00 93.50 180 GLY A CA 1
ATOM 1340 C C . GLY A 1 180 ? 2.114 -9.890 14.624 1.00 93.50 180 GLY A C 1
ATOM 1341 O O . GLY A 1 180 ? 2.735 -9.635 15.656 1.00 93.50 180 GLY A O 1
ATOM 1342 N N . THR A 1 181 ? 2.377 -10.946 13.870 1.00 97.62 181 THR A N 1
ATOM 1343 C CA . THR A 1 181 ? 3.535 -11.815 14.064 1.00 97.62 181 THR A CA 1
ATOM 1344 C C . THR A 1 181 ? 4.671 -11.318 13.184 1.00 97.62 181 THR A C 1
ATOM 1346 O O . THR A 1 181 ? 4.505 -11.180 11.971 1.00 97.62 181 THR A O 1
ATOM 1349 N N . TYR A 1 182 ? 5.830 -11.062 13.784 1.00 97.88 182 TYR A N 1
ATOM 1350 C CA . TYR A 1 182 ? 7.025 -10.702 13.033 1.00 97.88 182 TYR A CA 1
ATOM 1351 C C . TYR A 1 182 ? 7.574 -11.923 12.280 1.00 97.88 182 TYR A C 1
ATOM 1353 O O . TYR A 1 182 ? 7.477 -13.065 12.737 1.00 97.88 182 TYR A O 1
ATOM 1361 N N . ARG A 1 183 ? 8.149 -11.688 11.104 1.00 98.31 183 ARG A N 1
ATOM 1362 C CA . ARG A 1 183 ? 8.853 -12.682 10.291 1.00 98.31 183 ARG A CA 1
ATOM 1363 C C . ARG A 1 183 ? 10.255 -12.169 9.992 1.00 98.31 183 ARG A C 1
ATOM 1365 O O . ARG A 1 183 ? 10.458 -10.971 9.822 1.00 98.31 183 ARG A O 1
ATOM 1372 N N . SER A 1 184 ? 11.210 -13.080 9.916 1.00 97.06 184 SER A N 1
ATOM 1373 C CA . SER A 1 184 ? 12.618 -12.784 9.660 1.00 97.06 184 SER A CA 1
ATOM 1374 C C . SER A 1 184 ? 13.174 -13.730 8.598 1.00 97.06 184 SER A C 1
ATOM 1376 O O . SER A 1 184 ? 12.448 -14.574 8.064 1.00 97.06 184 SER A O 1
ATOM 1378 N N . SER A 1 185 ? 14.461 -13.579 8.285 1.00 96.50 185 SER A N 1
ATOM 1379 C CA . SER A 1 185 ? 15.189 -14.467 7.373 1.00 96.50 185 SER A CA 1
ATOM 1380 C C . SER A 1 185 ? 14.550 -14.572 5.982 1.00 96.50 185 SER A C 1
ATOM 1382 O O . SER A 1 185 ? 14.479 -15.661 5.412 1.00 96.50 185 SER A O 1
ATOM 1384 N N . ALA A 1 186 ? 14.042 -13.447 5.460 1.00 96.56 186 ALA A N 1
ATOM 1385 C CA . ALA A 1 186 ? 13.387 -13.371 4.157 1.00 96.56 186 ALA A CA 1
ATOM 1386 C C . ALA A 1 186 ? 12.248 -14.395 3.982 1.00 96.56 186 ALA A C 1
ATOM 1388 O O . ALA A 1 186 ? 12.118 -15.013 2.926 1.00 96.56 186 ALA A O 1
ATOM 1389 N N . TYR A 1 187 ? 11.414 -14.580 5.013 1.00 97.88 187 TYR A N 1
ATOM 1390 C CA . TYR A 1 187 ? 10.296 -15.537 5.011 1.00 97.88 187 TYR A CA 1
ATOM 1391 C C . TYR A 1 187 ? 9.380 -15.419 3.776 1.00 97.88 187 TYR A C 1
ATOM 1393 O O . TYR A 1 187 ? 8.959 -16.430 3.224 1.00 97.88 187 TYR A O 1
ATOM 1401 N N . PHE A 1 188 ? 9.108 -14.193 3.312 1.00 96.06 188 PHE A N 1
ATOM 1402 C CA . PHE A 1 188 ? 8.308 -13.905 2.108 1.00 96.06 188 PHE A CA 1
ATOM 1403 C C . PHE A 1 188 ? 9.168 -13.733 0.838 1.00 96.06 188 PHE A C 1
ATOM 1405 O O . PHE A 1 188 ? 8.768 -13.112 -0.147 1.00 96.06 188 PHE A O 1
ATOM 1412 N N . GLY A 1 189 ? 10.389 -14.261 0.862 1.00 94.75 189 GLY A N 1
ATOM 1413 C CA . GLY A 1 189 ? 11.391 -14.065 -0.174 1.00 94.75 189 GLY A CA 1
ATOM 1414 C C . GLY A 1 189 ? 12.162 -12.753 -0.032 1.00 94.75 189 GLY A C 1
ATOM 1415 O O . GLY A 1 189 ? 11.731 -11.795 0.615 1.00 94.75 189 GLY A O 1
ATOM 1416 N N . GLN A 1 190 ? 13.327 -12.735 -0.675 1.00 95.31 190 GLN A N 1
ATOM 1417 C CA . GLN A 1 190 ? 14.255 -11.608 -0.686 1.00 95.31 190 GLN A CA 1
ATOM 1418 C C . GLN A 1 190 ? 13.704 -10.458 -1.538 1.00 95.31 190 GLN A C 1
ATOM 1420 O O . GLN A 1 190 ? 13.115 -10.685 -2.604 1.00 95.31 190 GLN A O 1
ATOM 1425 N N . GLY A 1 191 ? 13.884 -9.232 -1.058 1.00 93.38 191 GLY A N 1
ATOM 1426 C CA . GLY A 1 191 ? 13.680 -8.028 -1.849 1.00 93.38 191 GLY A CA 1
ATOM 1427 C C . GLY A 1 191 ? 14.882 -7.707 -2.732 1.00 93.38 191 GLY A C 1
ATOM 1428 O O . GLY A 1 191 ? 15.799 -8.513 -2.904 1.00 93.38 191 GLY A O 1
ATOM 1429 N N . THR A 1 192 ? 14.850 -6.512 -3.312 1.00 91.06 192 THR A N 1
ATOM 1430 C CA . THR A 1 192 ? 15.895 -5.989 -4.193 1.00 91.06 192 THR A CA 1
ATOM 1431 C C . THR A 1 192 ? 16.257 -4.561 -3.799 1.00 91.06 192 THR A C 1
ATOM 1433 O O . THR A 1 192 ? 15.520 -3.889 -3.077 1.00 91.06 192 THR A O 1
ATOM 1436 N N . GLY A 1 193 ? 17.386 -4.072 -4.310 1.00 89.94 193 GLY A N 1
ATOM 1437 C CA . GLY A 1 193 ? 17.798 -2.686 -4.121 1.00 89.94 193 GLY A CA 1
ATOM 1438 C C . GLY A 1 193 ? 18.358 -2.414 -2.726 1.00 89.94 193 GLY A C 1
ATOM 1439 O O . GLY A 1 193 ? 19.256 -3.109 -2.258 1.00 89.94 193 GLY A O 1
ATOM 1440 N N . SER A 1 194 ? 17.891 -1.337 -2.099 1.00 93.00 194 SER A N 1
ATOM 1441 C CA . SER A 1 194 ? 18.432 -0.860 -0.825 1.00 93.00 194 SER A CA 1
ATOM 1442 C C . SER A 1 194 ? 17.676 -1.450 0.361 1.00 93.00 194 SER A C 1
ATOM 1444 O O . SER A 1 194 ? 16.449 -1.445 0.390 1.00 93.00 194 SER A O 1
ATOM 1446 N N . ILE A 1 195 ? 18.411 -1.851 1.396 1.00 95.56 195 ILE A N 1
ATOM 1447 C CA . ILE A 1 195 ? 17.864 -2.045 2.743 1.00 95.56 195 ILE A CA 1
ATOM 1448 C C . ILE A 1 195 ? 17.907 -0.674 3.428 1.00 95.56 195 ILE A C 1
ATOM 1450 O O . ILE A 1 195 ? 18.985 -0.094 3.572 1.00 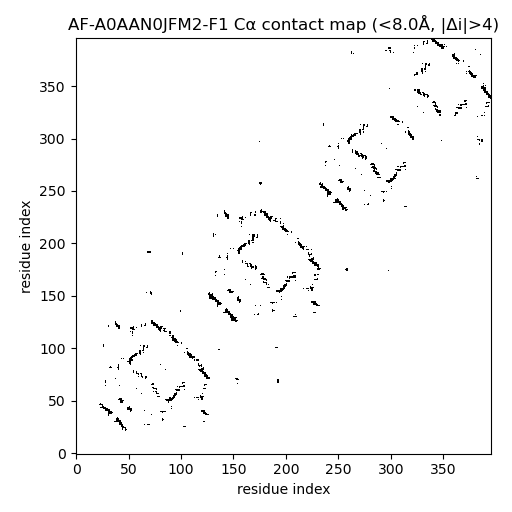95.56 195 ILE A O 1
ATOM 1454 N N . LEU A 1 196 ? 16.754 -0.114 3.789 1.00 95.50 196 LEU A N 1
ATOM 1455 C CA . LEU A 1 196 ? 16.645 1.270 4.266 1.00 95.50 196 LEU A CA 1
ATOM 1456 C C . LEU A 1 196 ? 16.690 1.389 5.789 1.00 95.50 196 LEU A C 1
ATOM 1458 O O . LEU A 1 196 ? 17.267 2.349 6.298 1.00 95.50 196 LEU A O 1
ATOM 1462 N N . LEU A 1 197 ? 16.123 0.418 6.508 1.00 95.81 197 LEU A N 1
ATOM 1463 C CA . LEU A 1 197 ? 16.064 0.417 7.972 1.00 95.81 197 LEU A CA 1
ATOM 1464 C C . LEU A 1 197 ? 16.729 -0.837 8.544 1.00 95.81 197 LEU A C 1
ATOM 1466 O O . LEU A 1 197 ? 16.626 -1.917 7.966 1.00 95.81 197 LEU A O 1
ATOM 1470 N N . SER A 1 198 ? 17.380 -0.687 9.695 1.00 95.38 198 SER A N 1
ATOM 1471 C CA . SER A 1 198 ? 17.949 -1.763 10.517 1.00 95.38 198 SER A CA 1
ATOM 1472 C C . SER A 1 198 ? 17.724 -1.464 11.993 1.00 95.38 198 SER A C 1
ATOM 1474 O O . SER A 1 198 ? 17.540 -0.302 12.361 1.00 95.38 198 SER A O 1
ATOM 1476 N N . ASP A 1 199 ? 17.785 -2.495 12.832 1.00 95.19 199 ASP A N 1
ATOM 1477 C CA . ASP A 1 199 ? 17.740 -2.392 14.297 1.00 95.19 199 ASP A CA 1
ATOM 1478 C C . ASP A 1 199 ? 16.506 -1.617 14.781 1.00 95.19 199 ASP A C 1
ATOM 1480 O O . ASP A 1 199 ? 16.588 -0.786 15.695 1.00 95.19 199 ASP A O 1
ATOM 1484 N N . VAL A 1 200 ? 15.373 -1.852 14.111 1.00 96.81 200 VAL A N 1
ATOM 1485 C CA . VAL A 1 200 ? 14.108 -1.182 14.412 1.00 96.81 200 VAL A CA 1
ATOM 1486 C C . VAL A 1 200 ? 13.634 -1.637 15.786 1.00 96.81 200 VAL A C 1
ATOM 1488 O O . VAL A 1 200 ? 13.582 -2.828 16.070 1.00 96.81 200 VAL A O 1
ATOM 1491 N N . GLN A 1 201 ? 13.351 -0.669 16.650 1.00 96.44 201 GLN A N 1
ATOM 1492 C CA . GLN A 1 201 ? 12.955 -0.880 18.037 1.00 96.44 201 GLN A CA 1
ATOM 1493 C C . GLN A 1 201 ? 11.798 0.057 18.374 1.00 96.44 201 GLN A C 1
ATOM 1495 O O . GLN A 1 201 ? 11.975 1.146 18.932 1.00 96.44 201 GLN A O 1
ATOM 1500 N N . CYS A 1 202 ? 10.600 -0.360 17.990 1.00 97.69 202 CYS A N 1
ATOM 1501 C CA . CYS A 1 202 ? 9.357 0.297 18.345 1.00 97.69 202 CYS A CA 1
ATOM 1502 C C . CYS A 1 202 ? 8.985 0.028 19.811 1.00 97.69 202 CYS A C 1
ATOM 1504 O O . CYS A 1 202 ? 9.178 -1.060 20.355 1.00 97.69 202 CYS A O 1
ATOM 1506 N N . THR A 1 203 ? 8.357 1.014 20.440 1.00 96.06 203 THR A N 1
ATOM 1507 C CA . THR A 1 203 ? 7.672 0.893 21.735 1.00 96.06 203 THR A CA 1
ATOM 1508 C C . THR A 1 203 ? 6.263 0.315 21.590 1.00 96.06 203 THR A C 1
ATOM 1510 O O . THR A 1 203 ? 5.666 -0.120 22.574 1.00 96.06 203 THR A O 1
ATOM 1513 N N . GLY A 1 204 ? 5.725 0.297 20.366 1.00 87.62 204 GLY A N 1
ATOM 1514 C CA . GLY A 1 204 ? 4.392 -0.199 20.036 1.00 87.62 204 GLY A CA 1
ATOM 1515 C C . GLY A 1 204 ? 3.330 0.899 20.006 1.00 87.62 204 GLY A C 1
ATOM 1516 O O . GLY A 1 204 ? 2.164 0.608 19.742 1.00 87.62 204 GLY A O 1
ATOM 1517 N N . THR A 1 205 ? 3.695 2.165 20.223 1.00 84.69 205 THR A N 1
ATOM 1518 C CA . THR A 1 205 ? 2.771 3.324 20.230 1.00 84.69 205 THR A CA 1
ATOM 1519 C C . THR A 1 205 ? 2.940 4.252 19.031 1.00 84.69 205 THR A C 1
ATOM 1521 O O . THR A 1 205 ? 2.097 5.110 18.782 1.00 84.69 205 THR A O 1
ATOM 1524 N N . GLU A 1 206 ? 3.993 4.047 18.249 1.00 91.12 206 GLU A N 1
ATOM 1525 C CA . GLU A 1 206 ? 4.347 4.854 17.093 1.00 91.12 206 GLU A CA 1
ATOM 1526 C C . GLU A 1 206 ? 3.290 4.756 15.987 1.00 91.12 206 GLU A C 1
ATOM 1528 O O . GLU A 1 206 ? 2.821 3.670 15.649 1.00 91.12 206 GLU A O 1
ATOM 1533 N N . GLN A 1 207 ? 2.919 5.887 15.388 1.00 82.12 207 GLN A N 1
ATOM 1534 C CA . GLN A 1 207 ? 1.967 5.888 14.271 1.00 82.12 207 GLN A CA 1
ATOM 1535 C C . GLN A 1 207 ? 2.580 5.352 12.971 1.00 82.12 207 GLN A C 1
ATOM 1537 O O . GLN A 1 207 ? 1.884 4.704 12.196 1.00 82.12 207 GLN A O 1
ATOM 1542 N N . PHE A 1 208 ? 3.877 5.589 12.762 1.00 87.75 208 PHE A N 1
ATOM 1543 C CA . PHE A 1 208 ? 4.610 5.168 11.572 1.00 87.75 208 PHE A CA 1
ATOM 1544 C C . PHE A 1 208 ? 5.858 4.380 11.967 1.00 87.75 208 PHE A C 1
ATOM 1546 O O . PHE A 1 208 ? 6.520 4.723 12.948 1.00 87.75 208 PHE A O 1
ATOM 1553 N N . LEU A 1 209 ? 6.229 3.377 11.171 1.00 94.62 209 LEU A N 1
ATOM 1554 C CA . LEU A 1 209 ? 7.432 2.568 11.386 1.00 94.62 209 LEU A CA 1
ATOM 1555 C C . LEU A 1 209 ? 8.704 3.427 11.429 1.00 94.62 209 LEU A C 1
ATOM 1557 O O . LEU A 1 209 ? 9.606 3.188 12.227 1.00 94.62 209 LEU A O 1
ATOM 1561 N N . THR A 1 210 ? 8.750 4.481 10.614 1.00 93.69 210 THR A N 1
ATOM 1562 C CA . THR A 1 210 ? 9.865 5.437 10.566 1.00 93.69 210 THR A CA 1
ATOM 1563 C C . THR A 1 210 ? 10.003 6.289 11.828 1.00 93.69 210 THR A C 1
ATOM 1565 O O . THR A 1 210 ? 11.029 6.942 11.997 1.00 93.69 210 THR A O 1
ATOM 1568 N N . ASN A 1 211 ? 9.003 6.297 12.717 1.00 94.00 211 ASN A N 1
ATOM 1569 C CA . ASN A 1 211 ? 9.066 7.014 13.992 1.00 94.00 211 ASN A CA 1
ATOM 1570 C C . ASN A 1 211 ? 9.693 6.167 15.108 1.00 94.00 211 ASN A C 1
ATOM 1572 O O . ASN A 1 211 ? 10.014 6.706 16.166 1.00 94.00 211 ASN A O 1
ATOM 1576 N N . CYS A 1 212 ? 9.865 4.861 14.892 1.00 95.94 212 CYS A N 1
ATOM 1577 C CA . CYS A 1 212 ? 10.568 3.997 15.830 1.00 95.94 212 CYS A CA 1
ATOM 1578 C C . CYS A 1 212 ? 12.066 4.317 15.836 1.00 95.94 212 CYS A C 1
ATOM 1580 O O . CYS A 1 212 ? 12.611 4.826 14.853 1.00 95.94 212 CYS A O 1
ATOM 1582 N N . THR A 1 213 ? 12.759 3.983 16.927 1.00 96.94 213 THR A N 1
ATOM 1583 C CA . THR A 1 213 ? 14.226 4.066 16.928 1.00 96.94 213 THR A CA 1
ATOM 1584 C C . THR A 1 213 ? 14.767 3.044 15.934 1.00 96.94 213 THR A C 1
ATOM 1586 O O . THR A 1 213 ? 14.365 1.886 15.974 1.00 96.94 213 THR A O 1
ATOM 1589 N N . HIS A 1 214 ? 15.643 3.469 15.029 1.00 95.19 214 HIS A N 1
ATOM 1590 C CA . HIS A 1 214 ? 16.229 2.616 13.999 1.00 95.19 214 HIS A CA 1
ATOM 1591 C C . HIS A 1 214 ? 17.571 3.187 13.532 1.00 95.19 214 HIS A C 1
ATOM 1593 O O . HIS A 1 214 ? 17.921 4.336 13.822 1.00 95.19 214 HIS A O 1
ATOM 1599 N N . LEU A 1 215 ? 18.316 2.386 12.780 1.00 92.19 215 LEU A N 1
ATOM 1600 C CA . LEU A 1 215 ? 19.544 2.772 12.094 1.00 92.19 215 LEU A CA 1
ATOM 1601 C C . LEU A 1 215 ? 19.357 2.674 10.575 1.00 92.19 215 LEU A C 1
ATOM 1603 O O . LEU A 1 215 ? 18.480 1.962 10.084 1.00 92.19 215 LEU A O 1
ATOM 1607 N N . SER A 1 216 ? 20.221 3.351 9.820 1.00 86.75 216 SER A N 1
ATOM 1608 C CA . SER A 1 216 ? 20.432 3.032 8.406 1.00 86.75 216 SER A CA 1
ATOM 1609 C C . SER A 1 216 ? 21.284 1.762 8.284 1.00 86.75 216 SER A C 1
ATOM 1611 O O . SER A 1 216 ? 22.133 1.515 9.145 1.00 86.75 216 SER A O 1
ATOM 1613 N N . ASN A 1 217 ? 21.032 0.949 7.245 1.00 76.62 217 ASN A N 1
ATOM 1614 C CA . ASN A 1 217 ? 21.612 -0.391 7.050 1.00 76.62 217 ASN A CA 1
ATOM 1615 C C . ASN A 1 217 ? 23.069 -0.500 7.518 1.00 76.62 217 ASN A C 1
ATOM 1617 O O . ASN A 1 217 ? 23.952 0.168 6.973 1.00 76.62 217 ASN A O 1
ATOM 1621 N N . ARG A 1 218 ? 23.319 -1.363 8.512 1.00 68.75 218 ARG A N 1
ATOM 1622 C CA . ARG A 1 218 ? 24.653 -1.508 9.092 1.00 68.75 218 ARG A CA 1
ATOM 1623 C C . ARG A 1 218 ? 25.459 -2.695 8.613 1.00 68.75 218 ARG A C 1
ATOM 1625 O O . ARG A 1 218 ? 26.663 -2.583 8.788 1.00 68.75 218 ARG A O 1
ATOM 1632 N N . ASN A 1 219 ? 24.860 -3.753 8.052 1.00 83.25 219 ASN A N 1
ATOM 1633 C CA . ASN A 1 219 ? 25.542 -4.927 7.461 1.00 83.25 219 ASN A CA 1
ATOM 1634 C C . ASN A 1 219 ? 24.574 -5.998 6.909 1.00 83.25 219 ASN A C 1
ATOM 1636 O O . ASN A 1 219 ? 25.016 -7.105 6.592 1.00 83.25 219 ASN A O 1
ATOM 1640 N N . CYS A 1 220 ? 23.278 -5.709 6.803 1.00 92.81 220 CYS A N 1
ATOM 1641 C CA . CYS A 1 220 ? 22.304 -6.735 6.461 1.00 92.81 220 CYS A CA 1
ATOM 1642 C C . CYS A 1 220 ? 22.378 -7.114 4.984 1.00 92.81 220 CYS A C 1
ATOM 1644 O O . CYS A 1 220 ? 22.771 -6.321 4.117 1.00 92.81 220 CYS A O 1
ATOM 1646 N N . ARG A 1 221 ? 21.961 -8.340 4.691 1.00 94.81 221 ARG A N 1
ATOM 1647 C CA . ARG A 1 221 ? 21.711 -8.834 3.334 1.00 94.81 221 ARG A CA 1
ATOM 1648 C C . ARG A 1 221 ? 20.218 -9.062 3.146 1.00 94.81 221 ARG A C 1
ATOM 1650 O O . ARG A 1 221 ? 19.497 -9.246 4.116 1.00 94.81 221 ARG A O 1
ATOM 1657 N N . HIS A 1 222 ? 19.750 -9.156 1.902 1.00 95.19 222 HIS A N 1
ATOM 1658 C CA . HIS A 1 222 ? 18.330 -9.429 1.646 1.00 95.19 222 HIS A CA 1
ATOM 1659 C C . HIS A 1 222 ? 17.846 -10.782 2.184 1.00 95.19 222 HIS A C 1
ATOM 1661 O O . HIS A 1 222 ? 16.654 -10.965 2.403 1.00 95.19 222 HIS A O 1
ATOM 1667 N N . SER A 1 223 ? 18.750 -11.722 2.490 1.00 96.19 223 SER A N 1
ATOM 1668 C CA . SER A 1 223 ? 18.423 -12.935 3.256 1.00 96.19 223 SER A CA 1
ATOM 1669 C C . SER A 1 223 ? 17.906 -12.652 4.670 1.00 96.19 223 SER A C 1
ATOM 1671 O O . SER A 1 223 ? 17.409 -13.564 5.320 1.00 96.19 223 SER A O 1
ATOM 1673 N N . GLU A 1 224 ? 18.047 -11.421 5.153 1.00 96.88 224 GLU A N 1
ATOM 1674 C CA . GLU A 1 224 ? 17.632 -10.939 6.469 1.00 96.88 224 GLU A CA 1
ATOM 1675 C C . GLU A 1 224 ? 16.473 -9.942 6.362 1.00 96.88 224 GLU A C 1
ATOM 1677 O O . GLU A 1 224 ? 16.144 -9.294 7.349 1.00 96.88 224 GLU A O 1
ATOM 1682 N N . ASP A 1 225 ? 15.827 -9.818 5.197 1.00 97.88 225 ASP A N 1
ATOM 1683 C CA . ASP A 1 225 ? 14.670 -8.936 5.049 1.00 97.88 225 ASP A CA 1
ATOM 1684 C C . ASP A 1 225 ? 13.543 -9.347 6.015 1.00 97.88 225 ASP A C 1
ATOM 1686 O O . ASP A 1 225 ? 13.169 -10.524 6.133 1.00 97.88 225 ASP A O 1
ATOM 1690 N N . ALA A 1 226 ? 13.005 -8.349 6.709 1.00 98.31 226 ALA A N 1
ATOM 1691 C CA . ALA A 1 226 ? 11.928 -8.469 7.671 1.00 98.31 226 ALA A CA 1
ATOM 1692 C C . ALA A 1 226 ? 10.566 -8.592 6.978 1.00 98.31 226 ALA A C 1
ATOM 1694 O O . ALA A 1 226 ? 10.308 -8.024 5.915 1.00 98.31 226 ALA A O 1
ATOM 1695 N N . GLY A 1 227 ? 9.659 -9.318 7.618 1.00 98.50 227 GLY A N 1
ATOM 1696 C CA . GLY A 1 227 ? 8.272 -9.454 7.195 1.00 98.50 227 GLY A CA 1
ATOM 1697 C C . GLY A 1 227 ? 7.315 -9.412 8.376 1.00 98.50 227 GLY A C 1
ATOM 1698 O O . GLY A 1 227 ? 7.729 -9.425 9.540 1.00 98.50 227 GLY A O 1
ATOM 1699 N N . VAL A 1 228 ? 6.021 -9.402 8.078 1.00 98.50 228 VAL A N 1
ATOM 1700 C CA . VAL A 1 228 ? 4.956 -9.519 9.079 1.00 98.50 228 VAL A CA 1
ATOM 1701 C C . VAL A 1 228 ? 3.801 -10.369 8.560 1.00 98.50 228 VAL A C 1
ATOM 1703 O O . VAL A 1 228 ? 3.555 -10.441 7.359 1.00 98.50 228 VAL A O 1
ATOM 1706 N N . THR A 1 229 ? 3.070 -10.985 9.484 1.00 97.75 229 THR A N 1
ATOM 1707 C CA . THR A 1 229 ? 1.712 -11.493 9.264 1.00 97.75 229 THR A CA 1
ATOM 1708 C C . THR A 1 229 ? 0.803 -10.781 10.262 1.00 97.75 229 THR A C 1
ATOM 1710 O O . THR A 1 229 ? 0.911 -11.023 11.467 1.00 97.75 229 THR A O 1
ATOM 1713 N N . CYS A 1 230 ? -0.065 -9.888 9.796 1.00 94.50 230 CYS A N 1
ATOM 1714 C CA . CYS A 1 230 ? -0.984 -9.153 10.660 1.00 94.50 230 CYS A CA 1
ATOM 1715 C C . CYS A 1 230 ? -2.150 -10.025 11.121 1.00 94.50 230 CYS A C 1
ATOM 1717 O O . CYS A 1 230 ? -2.621 -10.908 10.400 1.00 94.50 230 CYS A O 1
ATOM 1719 N N . HIS A 1 231 ? -2.620 -9.778 12.342 1.00 91.44 231 HIS A N 1
ATOM 1720 C CA . HIS A 1 231 ? -3.788 -10.464 12.876 1.00 91.44 231 HIS A CA 1
ATOM 1721 C C . HIS A 1 231 ? -5.062 -9.747 12.434 1.00 91.44 231 HIS A C 1
ATOM 1723 O O . HIS A 1 231 ? -5.457 -8.744 13.023 1.00 91.44 231 HIS A O 1
ATOM 1729 N N . VAL A 1 232 ? -5.722 -10.301 11.419 1.00 86.75 232 VAL A N 1
ATOM 1730 C CA . VAL A 1 232 ? -7.027 -9.819 10.959 1.00 86.75 232 VAL A CA 1
ATOM 1731 C C . VAL A 1 232 ? -8.149 -10.264 11.894 1.00 86.75 232 VAL A C 1
ATOM 1733 O O . VAL A 1 232 ? -8.112 -11.350 12.480 1.00 86.75 232 VAL A O 1
ATOM 1736 N N . CYS A 1 233 ? -9.166 -9.421 12.039 1.00 81.81 233 CYS A N 1
ATOM 1737 C CA . CYS A 1 233 ? -10.367 -9.753 12.798 1.00 81.81 233 CYS A CA 1
ATOM 1738 C C . CYS A 1 233 ? -11.387 -10.518 11.940 1.00 81.81 233 CYS A C 1
ATOM 1740 O O . CYS A 1 233 ? -11.334 -10.516 10.713 1.00 81.81 233 CYS A O 1
ATOM 1742 N N . SER A 1 234 ? -12.332 -11.208 12.579 1.00 84.69 234 SER A N 1
ATOM 1743 C CA . SER A 1 234 ? -13.430 -11.867 11.863 1.00 84.69 234 SER A CA 1
ATOM 1744 C C . SER A 1 234 ? -14.508 -10.847 11.505 1.00 84.69 234 SER A C 1
ATOM 1746 O O . SER A 1 234 ? -14.940 -10.097 12.376 1.00 84.69 234 SER A O 1
ATOM 1748 N N . SER A 1 235 ? -14.955 -10.818 10.245 1.00 80.69 235 SER A N 1
ATOM 1749 C CA . SER A 1 235 ? -16.004 -9.885 9.809 1.00 80.69 235 SER A CA 1
ATOM 1750 C C . SER A 1 235 ? -17.270 -10.050 10.657 1.00 80.69 235 SER A C 1
ATOM 1752 O O . SER A 1 235 ? -17.707 -11.173 10.908 1.00 80.69 235 SER A O 1
ATOM 1754 N N . GLY A 1 236 ? -17.837 -8.936 11.116 1.00 78.38 236 GLY A N 1
ATOM 1755 C CA . GLY A 1 236 ? -18.949 -8.900 12.066 1.00 78.38 236 GLY A CA 1
ATOM 1756 C C . GLY A 1 236 ? -18.536 -8.987 13.540 1.00 78.38 236 GLY A C 1
ATOM 1757 O O . GLY A 1 236 ? -19.400 -8.878 14.407 1.00 78.38 236 GLY A O 1
ATOM 1758 N N . ALA A 1 237 ? -17.248 -9.159 13.865 1.00 88.19 237 ALA A N 1
ATOM 1759 C CA . ALA A 1 237 ? -16.775 -9.059 15.246 1.00 88.19 237 ALA A CA 1
ATOM 1760 C C . ALA A 1 237 ? -16.910 -7.621 15.763 1.00 88.19 237 ALA A C 1
ATOM 1762 O O . ALA A 1 237 ? -16.698 -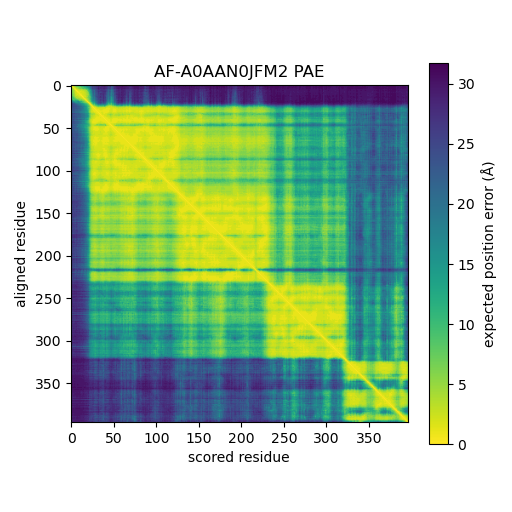6.668 15.019 1.00 88.19 237 ALA A O 1
ATOM 1763 N N . LEU A 1 238 ? -17.222 -7.471 17.048 1.00 92.62 238 LEU A N 1
ATOM 1764 C CA . LEU A 1 238 ? -17.422 -6.177 17.692 1.00 92.62 238 LEU A CA 1
ATOM 1765 C C . LEU A 1 238 ? -16.616 -6.123 18.992 1.00 92.62 238 LEU A C 1
ATOM 1767 O O . LEU A 1 238 ? -16.459 -7.145 19.666 1.00 92.62 238 LEU A O 1
ATOM 1771 N N . ARG A 1 239 ? -16.077 -4.951 19.336 1.00 92.00 239 ARG A N 1
ATOM 1772 C CA . ARG A 1 239 ? -15.398 -4.711 20.617 1.00 92.00 239 ARG A CA 1
ATOM 1773 C C . ARG A 1 239 ? -15.689 -3.317 21.171 1.00 92.00 239 ARG A C 1
ATOM 1775 O O . ARG A 1 239 ? -16.016 -2.403 20.420 1.00 92.00 239 ARG A O 1
ATOM 1782 N N . LEU A 1 240 ? -15.514 -3.173 22.484 1.00 94.19 240 LEU A N 1
ATOM 1783 C CA . LEU A 1 240 ? -15.546 -1.891 23.189 1.00 94.19 240 LEU A CA 1
ATOM 1784 C C . LEU A 1 240 ? -14.123 -1.510 23.614 1.00 94.19 240 LEU A C 1
ATOM 1786 O O . LEU A 1 240 ? -13.418 -2.326 24.212 1.00 94.19 240 LEU A O 1
ATOM 1790 N N . VAL A 1 241 ? -13.684 -0.293 23.283 1.00 90.44 241 VAL A N 1
ATOM 1791 C CA . VAL A 1 241 ? -12.309 0.185 23.527 1.00 90.44 241 VAL A CA 1
ATOM 1792 C C . VAL A 1 241 ? -12.316 1.499 24.305 1.00 90.44 241 VAL A C 1
ATOM 1794 O O . VAL A 1 241 ? -13.143 2.368 24.062 1.00 90.44 241 VAL A O 1
ATOM 1797 N N . GLY A 1 242 ? -11.375 1.673 25.237 1.00 86.38 242 GLY A N 1
ATOM 1798 C CA . GLY A 1 242 ? -11.208 2.930 25.983 1.00 86.38 242 GLY A CA 1
ATOM 1799 C C . GLY A 1 242 ? -12.157 3.116 27.173 1.00 86.38 242 GLY A C 1
ATOM 1800 O O . GLY A 1 242 ? -12.104 4.152 27.829 1.00 86.38 242 GLY A O 1
ATOM 1801 N N . GLY A 1 243 ? -13.000 2.127 27.477 1.00 90.88 243 GLY A N 1
ATOM 1802 C CA . GLY A 1 243 ? -13.795 2.096 28.704 1.00 90.88 243 GLY A CA 1
ATOM 1803 C C . GLY A 1 243 ? -12.987 1.706 29.945 1.00 90.88 243 GLY A C 1
ATOM 1804 O O . GLY A 1 243 ? -11.880 1.170 29.845 1.00 90.88 243 GLY A O 1
ATOM 1805 N N . SER A 1 244 ? -13.546 1.947 31.135 1.00 93.44 244 SER A N 1
ATOM 1806 C CA . SER A 1 244 ? -12.917 1.572 32.414 1.00 93.44 244 SER A CA 1
ATOM 1807 C C . SER A 1 244 ? -12.976 0.067 32.702 1.00 93.44 244 SER A C 1
ATOM 1809 O O . SER A 1 244 ? -12.245 -0.436 33.557 1.00 93.44 244 SER A O 1
ATOM 1811 N N . ASN A 1 245 ? -13.851 -0.657 32.002 1.00 92.44 245 ASN A N 1
ATOM 1812 C CA . ASN A 1 245 ? -14.039 -2.099 32.108 1.00 92.44 245 ASN A CA 1
ATOM 1813 C C . ASN A 1 245 ? -14.555 -2.681 30.778 1.00 92.44 245 ASN A C 1
ATOM 1815 O O . ASN A 1 245 ? -14.799 -1.951 29.824 1.00 92.44 245 ASN A O 1
ATOM 1819 N N . SER A 1 246 ? -14.731 -4.002 30.708 1.00 90.00 246 SER A N 1
ATOM 1820 C CA . SER A 1 246 ? -15.093 -4.712 29.471 1.00 90.00 246 SER A CA 1
ATOM 1821 C C . SER A 1 246 ? -16.534 -4.501 28.983 1.00 90.00 246 SER A C 1
ATOM 1823 O O . SER A 1 246 ? -16.887 -5.044 27.941 1.00 90.00 246 SER A O 1
ATOM 1825 N N . SER A 1 247 ? -17.374 -3.783 29.735 1.00 93.94 247 SER A N 1
ATOM 1826 C CA . SER A 1 247 ? -18.795 -3.568 29.410 1.00 93.94 247 SER A CA 1
ATOM 1827 C C . SER A 1 247 ? -19.096 -2.154 28.910 1.00 93.94 247 SER A C 1
ATOM 1829 O O . SER A 1 247 ? -20.257 -1.807 28.720 1.00 93.94 247 SER A O 1
ATOM 1831 N N . GLU A 1 248 ? -18.071 -1.331 28.707 1.00 95.38 248 GLU A N 1
ATOM 1832 C CA . GLU A 1 248 ? -18.199 0.032 28.196 1.00 95.38 248 GLU A CA 1
ATOM 1833 C C . GLU A 1 248 ? -16.995 0.392 27.324 1.00 95.38 248 GLU A C 1
ATOM 1835 O O . GLU A 1 248 ? -15.929 -0.219 27.414 1.00 95.38 248 GLU A O 1
ATOM 1840 N N . GLY A 1 249 ? -17.164 1.388 26.462 1.00 94.19 249 GLY A N 1
ATOM 1841 C CA . GLY A 1 249 ? -16.117 1.850 25.563 1.00 94.19 249 GLY A CA 1
ATOM 1842 C C . GLY A 1 249 ? -16.672 2.333 24.231 1.00 94.19 249 GLY A C 1
ATOM 1843 O O . GLY A 1 249 ? -17.860 2.206 23.939 1.00 94.19 249 GLY A O 1
ATOM 1844 N N . ARG A 1 250 ? -15.779 2.873 23.408 1.00 94.19 250 ARG A N 1
ATOM 1845 C CA . ARG A 1 250 ? -16.036 3.183 22.005 1.00 94.19 250 ARG A CA 1
ATOM 1846 C C . ARG A 1 250 ? -16.306 1.891 21.242 1.00 94.19 250 ARG A C 1
ATOM 1848 O O . ARG A 1 250 ? -15.551 0.929 21.386 1.00 94.19 250 ARG A O 1
ATOM 1855 N N . VAL A 1 251 ? -17.349 1.903 20.419 1.00 93.94 251 VAL A N 1
ATOM 1856 C CA . VAL A 1 251 ? -17.727 0.780 19.559 1.00 93.94 251 VAL A CA 1
ATOM 1857 C C . VAL A 1 251 ? -16.774 0.698 18.373 1.00 93.94 251 VAL A C 1
ATOM 1859 O O . VAL A 1 251 ? -16.619 1.654 17.614 1.00 93.94 251 VAL A O 1
ATOM 1862 N N . GLU A 1 252 ? -16.143 -0.460 18.209 1.00 90.75 252 GLU A N 1
ATOM 1863 C CA . GLU A 1 252 ? -15.374 -0.793 17.016 1.00 90.75 252 GLU A CA 1
ATOM 1864 C C . GLU A 1 252 ? -15.917 -2.087 16.414 1.00 90.75 252 GLU A C 1
ATOM 1866 O O . GLU A 1 252 ? -16.112 -3.084 17.118 1.00 90.75 252 GLU A O 1
ATOM 1871 N N . LEU A 1 253 ? -16.163 -2.061 15.108 1.00 88.25 253 LEU A N 1
ATOM 1872 C CA . LEU A 1 253 ? -16.665 -3.180 14.319 1.00 88.25 253 LEU A CA 1
ATOM 1873 C C . LEU A 1 253 ? -15.555 -3.667 13.389 1.00 88.25 253 LEU A C 1
ATOM 1875 O O . LEU A 1 253 ? -14.744 -2.883 12.899 1.00 88.25 253 LEU A O 1
ATOM 1879 N N . CYS A 1 254 ? -15.521 -4.969 13.144 1.00 82.88 254 CYS A N 1
ATOM 1880 C CA . CYS A 1 254 ? -14.667 -5.558 12.135 1.00 82.88 254 CYS A CA 1
ATOM 1881 C C . CYS A 1 254 ? -15.436 -5.786 10.835 1.00 82.88 254 CYS A C 1
ATOM 1883 O O . CYS A 1 254 ? -16.400 -6.554 10.829 1.00 82.88 254 CYS A O 1
ATOM 1885 N N . LEU A 1 255 ? -14.967 -5.218 9.725 1.00 75.81 255 LEU A N 1
ATOM 1886 C CA . LEU A 1 255 ? -15.432 -5.552 8.377 1.00 75.81 255 LEU A CA 1
ATOM 1887 C C . LEU A 1 255 ? -14.231 -5.878 7.491 1.00 75.81 255 LEU A C 1
ATOM 1889 O O . LEU A 1 255 ? -13.207 -5.202 7.546 1.00 75.81 255 LEU A O 1
ATOM 1893 N N . ASN A 1 256 ? -14.340 -6.940 6.689 1.00 71.81 256 ASN A N 1
ATOM 1894 C CA . ASN A 1 256 ? -13.294 -7.356 5.742 1.00 71.81 256 ASN A CA 1
ATOM 1895 C C . ASN A 1 256 ? -11.891 -7.489 6.377 1.00 71.81 256 ASN A C 1
ATOM 1897 O O . ASN A 1 256 ? -10.880 -7.132 5.777 1.00 71.81 256 ASN A O 1
ATOM 1901 N N . GLY A 1 257 ? -11.827 -7.985 7.617 1.00 73.19 257 GLY A N 1
ATOM 1902 C CA . GLY A 1 257 ? -10.567 -8.194 8.335 1.00 73.19 257 GLY A CA 1
ATOM 1903 C C . GLY A 1 257 ? -9.991 -6.960 9.031 1.00 73.19 257 GLY A C 1
ATOM 1904 O O . GLY A 1 257 ? -8.945 -7.081 9.672 1.00 73.19 257 GLY A O 1
ATOM 1905 N N . ARG A 1 258 ? -10.658 -5.801 8.945 1.00 76.38 258 ARG A N 1
ATOM 1906 C CA . ARG A 1 258 ? -10.192 -4.528 9.508 1.00 76.38 258 ARG A CA 1
ATOM 1907 C C . ARG A 1 258 ? -11.130 -4.006 10.581 1.00 76.38 258 ARG A C 1
ATOM 1909 O O . ARG A 1 258 ? -12.346 -4.026 10.416 1.00 76.38 258 ARG A O 1
ATOM 1916 N N . TRP A 1 259 ? -10.539 -3.516 11.666 1.00 80.56 259 TRP A N 1
ATOM 1917 C CA . TRP A 1 259 ? -11.261 -2.761 12.680 1.00 80.56 259 TRP A CA 1
ATOM 1918 C C . TRP A 1 259 ? -11.456 -1.328 12.211 1.00 80.56 259 TRP A C 1
ATOM 1920 O O . TRP A 1 259 ? -10.515 -0.705 11.721 1.00 80.56 259 TRP A O 1
ATOM 1930 N N . GLY A 1 260 ? -12.642 -0.798 12.450 1.00 79.44 260 GLY A N 1
ATOM 1931 C CA . GLY A 1 260 ? -12.889 0.627 12.368 1.00 79.44 260 GLY A CA 1
ATOM 1932 C C . GLY A 1 260 ? -14.038 1.033 13.275 1.00 79.44 260 GLY A C 1
ATOM 1933 O O . GLY A 1 260 ? -14.615 0.208 13.994 1.00 79.44 260 GLY A O 1
ATOM 1934 N N . THR A 1 261 ? -14.303 2.328 13.308 1.00 85.12 261 THR A N 1
ATOM 1935 C CA . THR A 1 261 ? -15.214 2.940 14.277 1.00 85.12 261 THR A CA 1
ATOM 1936 C C . THR A 1 261 ? -16.611 3.119 13.701 1.00 85.12 261 THR A C 1
ATOM 1938 O O . THR A 1 261 ? -16.842 2.903 12.514 1.00 85.12 261 THR A O 1
ATOM 1941 N N . VAL A 1 262 ? -17.556 3.485 14.557 1.00 87.50 262 VAL A N 1
ATOM 1942 C CA . VAL A 1 262 ? -18.932 3.819 14.177 1.00 87.50 262 VAL A CA 1
ATOM 1943 C C . VAL A 1 262 ? -19.144 5.303 14.460 1.00 87.50 262 VAL A C 1
ATOM 1945 O O . VAL A 1 262 ? -18.700 5.776 15.511 1.00 87.50 262 VAL A O 1
ATOM 1948 N N . CYS A 1 263 ? -19.745 6.023 13.515 1.00 85.00 263 CYS A N 1
ATOM 1949 C CA . CYS A 1 263 ? -20.115 7.424 13.677 1.00 85.00 263 CYS A CA 1
ATOM 1950 C C . CYS A 1 263 ? -21.193 7.567 14.757 1.00 85.00 263 CYS A C 1
ATOM 1952 O O . CYS A 1 263 ? -22.015 6.669 14.946 1.00 85.00 263 CYS A O 1
ATOM 1954 N N . ASP A 1 264 ? -21.180 8.681 15.482 1.00 84.50 264 ASP A N 1
ATOM 1955 C CA . ASP A 1 264 ? -22.196 8.987 16.488 1.00 84.50 264 ASP A CA 1
ATOM 1956 C C . ASP A 1 264 ? -23.419 9.721 15.912 1.00 84.50 264 ASP A C 1
ATOM 1958 O O . ASP A 1 264 ? -24.377 9.973 16.649 1.00 84.50 264 ASP A O 1
ATOM 1962 N N . ASP A 1 265 ? -23.422 10.015 14.608 1.00 82.31 265 ASP A N 1
ATOM 1963 C CA . ASP A 1 265 ? -24.596 10.502 13.887 1.00 82.31 265 ASP A CA 1
ATOM 1964 C C . ASP A 1 265 ? -25.715 9.454 13.943 1.00 82.31 265 ASP A C 1
ATOM 1966 O O . ASP A 1 265 ? -25.533 8.273 13.646 1.00 82.31 265 ASP A O 1
ATOM 1970 N N . SER A 1 266 ? -26.890 9.904 14.384 1.00 86.19 266 SER A N 1
ATOM 1971 C CA . SER A 1 266 ? -28.076 9.074 14.633 1.00 86.19 266 SER A CA 1
ATOM 1972 C C . SER A 1 266 ? -27.914 7.978 15.706 1.00 86.19 266 SER A C 1
ATOM 1974 O O . SER A 1 266 ? -28.902 7.322 16.019 1.00 86.19 266 SER A O 1
ATOM 1976 N N . TRP A 1 267 ? -26.741 7.858 16.347 1.00 92.44 267 TRP A N 1
ATOM 1977 C CA . TRP A 1 267 ? -26.440 6.829 17.347 1.00 92.44 267 TRP A CA 1
ATOM 1978 C C . TRP A 1 267 ? -27.287 6.966 18.617 1.00 92.44 267 TRP A C 1
ATOM 1980 O O . TRP A 1 267 ? -27.149 7.931 19.383 1.00 92.44 267 TRP A O 1
ATOM 1990 N N . ASP A 1 268 ? -28.129 5.970 18.890 1.00 95.38 268 ASP A N 1
ATOM 1991 C CA . ASP A 1 268 ? -29.073 5.990 20.005 1.00 95.38 268 ASP A CA 1
ATOM 1992 C C . ASP A 1 268 ? -29.019 4.744 20.920 1.00 95.38 268 ASP A C 1
ATOM 1994 O O . ASP A 1 268 ? -28.217 3.816 20.775 1.00 95.38 268 ASP A O 1
ATOM 1998 N N . ASN A 1 269 ? -29.860 4.739 21.963 1.00 97.75 269 ASN A N 1
ATOM 1999 C CA . ASN A 1 269 ? -29.909 3.636 22.932 1.00 97.75 269 ASN A CA 1
ATOM 2000 C C . ASN A 1 269 ? -30.411 2.313 22.323 1.00 97.75 269 ASN A C 1
ATOM 2002 O O . ASN A 1 269 ? -30.160 1.247 22.894 1.00 97.75 269 ASN A O 1
ATOM 2006 N N . THR A 1 270 ? -31.137 2.369 21.206 1.00 97.75 270 THR A N 1
ATOM 2007 C CA . THR A 1 270 ? -31.582 1.204 20.435 1.00 97.75 270 THR A CA 1
ATOM 2008 C C . THR A 1 270 ? -30.375 0.551 19.770 1.00 97.75 270 THR A C 1
ATOM 2010 O O . THR A 1 270 ? -30.163 -0.652 19.960 1.00 97.75 270 THR A O 1
ATOM 2013 N N . ASP A 1 271 ? -29.522 1.341 19.116 1.00 97.31 271 ASP A N 1
ATOM 2014 C CA . ASP A 1 271 ? -28.273 0.868 18.504 1.00 97.31 271 ASP A CA 1
ATOM 2015 C C . ASP A 1 271 ? -27.317 0.302 19.558 1.00 97.31 271 ASP A C 1
ATOM 2017 O O . ASP A 1 271 ? -26.809 -0.821 19.444 1.00 97.31 271 ASP A O 1
ATOM 2021 N N . ALA A 1 272 ? -27.139 1.034 20.662 1.00 97.06 272 ALA A N 1
ATOM 2022 C CA . ALA A 1 272 ? -26.345 0.573 21.797 1.00 97.06 272 ALA A CA 1
ATOM 2023 C C . ALA A 1 272 ? -26.906 -0.733 22.395 1.00 97.06 272 ALA A C 1
ATOM 2025 O O . ALA A 1 272 ? -26.146 -1.603 22.825 1.00 97.06 272 ALA A O 1
ATOM 2026 N N . GLY A 1 273 ? -28.231 -0.913 22.389 1.00 97.12 273 GLY A N 1
ATOM 2027 C CA . GLY A 1 273 ? -28.890 -2.156 22.790 1.00 97.12 273 GLY A CA 1
ATOM 2028 C C . GLY A 1 273 ? -28.517 -3.346 21.901 1.00 97.12 273 GLY A C 1
ATOM 2029 O O . GLY A 1 273 ? -28.243 -4.431 22.426 1.00 97.12 273 GLY A O 1
ATOM 2030 N N . VAL A 1 274 ? -28.437 -3.146 20.580 1.00 97.56 274 VAL A N 1
ATOM 2031 C CA . VAL A 1 274 ? -27.951 -4.162 19.626 1.00 97.56 274 VAL A CA 1
ATOM 2032 C C . VAL A 1 274 ? -26.498 -4.532 19.920 1.00 97.56 274 VAL A C 1
ATOM 2034 O O . VAL A 1 274 ? -26.179 -5.720 19.996 1.00 97.56 274 VAL A O 1
ATOM 2037 N N . VAL A 1 275 ? -25.635 -3.543 20.171 1.00 97.38 275 VAL A N 1
ATOM 2038 C CA . VAL A 1 275 ? -24.228 -3.764 20.551 1.00 97.38 275 VAL A CA 1
ATOM 2039 C C . VAL A 1 275 ? -24.107 -4.599 21.822 1.00 97.38 275 VAL A C 1
ATOM 2041 O O . VAL A 1 275 ? -23.418 -5.623 21.835 1.00 97.38 275 VAL A O 1
ATOM 2044 N N . CYS A 1 276 ? -24.794 -4.192 22.892 1.00 97.12 276 CYS A N 1
ATOM 2045 C CA . CYS A 1 276 ? -24.775 -4.915 24.160 1.00 97.12 276 CYS A CA 1
ATOM 2046 C C . CYS A 1 276 ? -25.275 -6.353 23.986 1.00 97.12 276 CYS A C 1
ATOM 2048 O O . CYS A 1 276 ? -24.692 -7.276 24.562 1.00 97.12 276 CYS A O 1
ATOM 2050 N N . ARG A 1 277 ? -26.300 -6.562 23.150 1.00 96.00 277 ARG A N 1
ATOM 2051 C CA . ARG A 1 277 ? -26.828 -7.898 22.850 1.00 96.00 277 ARG A CA 1
ATOM 2052 C C . ARG A 1 277 ? -25.815 -8.746 22.098 1.00 96.00 277 ARG A C 1
ATOM 2054 O O . ARG A 1 277 ? -25.580 -9.884 22.502 1.00 96.00 277 ARG A O 1
ATOM 2061 N N . GLN A 1 278 ? -25.203 -8.200 21.052 1.00 96.12 278 GLN A N 1
ATOM 2062 C CA . GLN A 1 278 ? -24.197 -8.887 20.244 1.00 96.12 278 GLN A CA 1
ATOM 2063 C C . GLN A 1 278 ? -22.985 -9.321 21.086 1.00 96.12 278 GLN A C 1
ATOM 2065 O O . GLN A 1 278 ? -22.440 -10.402 20.872 1.00 96.12 278 GLN A O 1
ATOM 2070 N N . LEU A 1 279 ? -22.589 -8.509 22.071 1.00 95.19 279 LEU A N 1
ATOM 2071 C CA . LEU A 1 279 ? -21.495 -8.811 23.003 1.00 95.19 279 LEU A CA 1
ATOM 2072 C C . LEU A 1 279 ? -21.902 -9.712 24.182 1.00 95.19 279 LEU A C 1
ATOM 2074 O O . LEU A 1 279 ? -21.050 -10.080 24.989 1.00 95.19 279 LEU A O 1
ATOM 2078 N N . GLY A 1 280 ? -23.185 -10.062 24.315 1.00 95.75 280 GLY A N 1
ATOM 2079 C CA . GLY A 1 280 ? -23.692 -10.860 25.435 1.00 95.75 280 GLY A CA 1
ATOM 2080 C C . GLY A 1 280 ? -23.733 -10.115 26.778 1.00 95.75 280 GLY A C 1
ATOM 2081 O O . GLY A 1 280 ? -23.740 -10.754 27.827 1.00 95.75 280 GLY A O 1
ATOM 2082 N N . LEU A 1 281 ? -23.761 -8.780 26.758 1.00 94.81 281 LEU A N 1
ATOM 2083 C CA . LEU A 1 281 ? -23.760 -7.907 27.941 1.00 94.81 281 LEU A CA 1
ATOM 2084 C C . LEU A 1 281 ? -25.172 -7.537 28.433 1.00 94.81 281 LEU A C 1
ATOM 2086 O O . LEU A 1 281 ? -25.322 -6.974 29.515 1.00 94.81 281 LEU A O 1
ATOM 2090 N N . GLY A 1 282 ? -26.211 -7.849 27.656 1.00 93.69 282 GLY A N 1
ATOM 2091 C CA . GLY A 1 282 ? -27.608 -7.528 27.962 1.00 93.69 282 GLY A CA 1
ATOM 2092 C C . GLY A 1 282 ? -28.361 -7.052 26.722 1.00 93.69 282 GLY A C 1
ATOM 2093 O O . GLY A 1 282 ? -27.818 -7.076 25.629 1.00 93.69 282 GLY A O 1
ATOM 2094 N N . THR A 1 283 ? -29.617 -6.629 26.865 1.00 92.56 283 THR A N 1
ATOM 2095 C CA . THR A 1 283 ? -30.450 -6.154 25.736 1.00 92.56 283 THR A CA 1
ATOM 2096 C C . THR A 1 283 ? -30.656 -4.641 25.720 1.00 92.56 283 THR A C 1
ATOM 2098 O O . THR A 1 283 ? -31.430 -4.136 24.916 1.00 92.56 283 THR A O 1
ATOM 2101 N N . THR A 1 284 ? -30.022 -3.919 26.639 1.00 94.06 284 THR A N 1
ATOM 2102 C CA . THR A 1 284 ? -30.129 -2.465 26.780 1.00 94.06 284 THR A CA 1
ATOM 2103 C C . THR A 1 284 ? -28.732 -1.877 26.835 1.00 94.06 284 THR A C 1
ATOM 2105 O O . THR A 1 284 ? -27.891 -2.407 27.562 1.00 94.06 284 THR A O 1
ATOM 2108 N N . GLY A 1 285 ? -28.513 -0.775 26.127 1.00 94.56 285 GLY A N 1
ATOM 2109 C CA . GLY A 1 285 ? -27.280 -0.000 26.176 1.00 94.56 285 GLY A CA 1
ATOM 2110 C C . GLY A 1 285 ? -27.585 1.484 26.337 1.00 94.56 285 GLY A C 1
ATOM 2111 O O . GLY A 1 285 ? -28.698 1.932 26.056 1.00 94.56 285 GLY A O 1
ATOM 2112 N N . THR A 1 286 ? -26.592 2.234 26.803 1.00 96.81 286 THR A N 1
ATOM 2113 C CA . THR A 1 286 ? -26.639 3.698 26.831 1.00 96.81 286 THR A CA 1
ATOM 2114 C C . THR A 1 286 ? -25.722 4.215 25.735 1.00 96.81 286 THR A C 1
ATOM 2116 O O . THR A 1 286 ? -24.525 3.925 25.743 1.00 96.81 286 THR A O 1
ATOM 2119 N N . ALA A 1 287 ? -26.277 4.971 24.796 1.00 95.56 287 ALA A N 1
ATOM 2120 C CA . ALA A 1 287 ? -25.513 5.652 23.771 1.00 95.56 287 ALA A CA 1
ATOM 2121 C C . ALA A 1 287 ? -24.742 6.831 24.365 1.00 95.56 287 ALA A C 1
ATOM 2123 O O . ALA A 1 287 ? -25.269 7.639 25.133 1.00 95.56 287 ALA A O 1
ATOM 2124 N N . HIS A 1 288 ? -23.479 6.924 23.969 1.00 92.56 288 HIS A N 1
ATOM 2125 C CA . HIS A 1 288 ? -22.611 8.056 24.234 1.00 92.56 288 HIS A CA 1
ATOM 2126 C C . HIS A 1 288 ? -22.070 8.560 22.897 1.00 92.56 288 HIS A C 1
ATOM 2128 O O . HIS A 1 288 ? -21.712 7.754 22.042 1.00 92.56 288 HIS A O 1
ATOM 2134 N N . SER A 1 289 ? -21.990 9.877 22.747 1.00 88.88 289 SER A N 1
ATOM 2135 C CA . SER A 1 289 ? -21.524 10.565 21.543 1.00 88.88 289 SER A CA 1
ATOM 2136 C C . SER A 1 289 ? -20.274 11.407 21.837 1.00 88.88 289 SER A C 1
ATOM 2138 O O . SER A 1 289 ? -19.733 11.389 22.950 1.00 88.88 289 SER A O 1
ATOM 2140 N N . SER A 1 290 ? -19.783 12.125 20.830 1.00 82.88 290 SER A N 1
ATOM 2141 C CA . SER A 1 290 ? -18.665 13.069 20.889 1.00 82.88 290 SER A CA 1
ATOM 2142 C C . SER A 1 290 ? -17.383 12.445 21.439 1.00 82.88 290 SER A C 1
ATOM 2144 O O . SER A 1 290 ? -16.688 13.036 22.26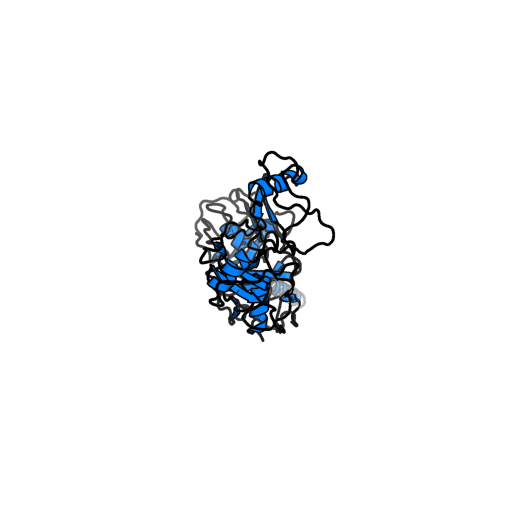7 1.00 82.88 290 SER A O 1
ATOM 2146 N N . ALA A 1 291 ? -17.093 11.218 20.992 1.00 81.12 291 ALA A N 1
ATOM 2147 C CA . ALA A 1 291 ? -15.914 10.447 21.380 1.00 81.12 291 ALA A CA 1
ATOM 2148 C C . ALA A 1 291 ? -15.709 10.349 22.907 1.00 81.12 291 ALA A C 1
ATOM 2150 O O . ALA A 1 291 ? -14.579 10.424 23.392 1.00 81.12 291 ALA A O 1
ATOM 2151 N N . TYR A 1 292 ? -16.792 10.155 23.670 1.00 85.44 292 TYR A N 1
ATOM 2152 C CA . TYR A 1 292 ? -16.772 10.063 25.139 1.00 85.44 292 TYR A CA 1
ATOM 2153 C C . TYR A 1 292 ? -15.692 9.110 25.695 1.00 85.44 292 TYR A C 1
ATOM 2155 O O . TYR A 1 292 ? -15.031 9.425 26.681 1.00 85.44 292 TYR A O 1
ATOM 2163 N N . PHE A 1 293 ? -15.462 7.970 25.033 1.00 85.94 293 PHE A N 1
ATOM 2164 C CA . PHE A 1 293 ? -14.438 6.974 25.395 1.00 85.94 293 PHE A CA 1
ATOM 2165 C C . PHE A 1 293 ? -13.095 7.167 24.659 1.00 85.94 293 PHE A C 1
ATOM 2167 O O . PHE A 1 293 ? -12.296 6.238 24.517 1.00 85.94 293 PHE A O 1
ATOM 2174 N N . GLY A 1 294 ? -12.844 8.379 24.171 1.00 79.56 294 GLY A N 1
ATOM 2175 C CA . GLY A 1 294 ? -11.688 8.739 23.360 1.00 79.56 294 GLY A CA 1
ATOM 2176 C C . GLY A 1 294 ? -11.886 8.462 21.870 1.00 79.56 294 GLY A C 1
ATOM 2177 O O . GLY A 1 294 ? -12.734 7.665 21.459 1.00 79.56 294 GLY A O 1
ATOM 2178 N N . LEU A 1 295 ? -11.058 9.118 21.056 1.00 74.94 295 LEU A N 1
ATOM 2179 C CA . LEU A 1 295 ? -11.079 8.992 19.600 1.00 74.94 295 LEU A CA 1
ATOM 2180 C C . LEU A 1 295 ? -10.600 7.612 19.141 1.00 74.94 295 LEU A C 1
ATOM 2182 O O . LEU A 1 295 ? -9.679 7.027 19.718 1.00 74.94 295 LEU A O 1
ATOM 2186 N N . GLY A 1 296 ? -11.248 7.106 18.094 1.00 67.69 296 GLY A N 1
ATOM 2187 C CA . GLY A 1 296 ? -10.775 5.948 17.348 1.00 67.69 296 GLY A CA 1
ATOM 2188 C C . GLY A 1 296 ? -9.551 6.266 16.497 1.00 67.69 296 GLY A C 1
ATOM 2189 O O . GLY A 1 296 ? -9.194 7.425 16.299 1.00 67.69 296 GLY A O 1
ATOM 2190 N N . ILE A 1 297 ? -8.902 5.213 16.006 1.00 64.81 297 ILE A N 1
ATOM 2191 C CA . ILE A 1 297 ? -7.804 5.303 15.041 1.00 64.81 297 ILE A CA 1
ATOM 2192 C C . ILE A 1 297 ? -8.229 4.501 13.813 1.00 64.81 297 ILE A C 1
ATOM 2194 O O . ILE A 1 297 ? -8.735 3.390 13.965 1.00 64.81 297 ILE A O 1
ATOM 2198 N N . GLY A 1 298 ? -7.974 5.033 12.619 1.00 63.38 298 GLY A N 1
ATOM 2199 C CA . GLY A 1 298 ? -8.347 4.389 11.361 1.00 63.38 298 GLY A CA 1
ATOM 2200 C C . GLY A 1 298 ? -9.704 4.861 10.847 1.00 63.38 298 GLY A C 1
ATOM 2201 O O . GLY A 1 298 ? -10.160 5.942 11.207 1.00 63.38 298 GLY A O 1
ATOM 2202 N N . SER A 1 299 ? -10.305 4.062 9.969 1.00 67.25 299 SER A N 1
ATOM 2203 C CA . SER A 1 299 ? -11.534 4.422 9.263 1.00 67.25 299 SER A CA 1
ATOM 2204 C C . SER A 1 299 ? -12.773 4.331 10.148 1.00 67.25 299 SER A C 1
ATOM 2206 O O . SER A 1 299 ? -12.896 3.429 10.983 1.00 67.25 299 SER A O 1
ATOM 2208 N N . ILE A 1 300 ? -13.733 5.210 9.887 1.00 75.06 300 ILE A N 1
ATOM 2209 C CA . ILE A 1 300 ? -15.114 5.026 10.321 1.00 75.06 300 ILE A CA 1
ATOM 2210 C C . ILE A 1 300 ? -15.773 4.091 9.309 1.00 75.06 300 ILE A C 1
ATOM 2212 O O . ILE A 1 300 ? -15.671 4.303 8.107 1.00 75.06 300 ILE A O 1
ATOM 2216 N N . LEU A 1 301 ? -16.375 3.005 9.781 1.00 77.25 301 LEU A N 1
ATOM 2217 C CA . LEU A 1 301 ? -16.968 1.986 8.918 1.00 77.25 301 LEU A CA 1
ATOM 2218 C C . LEU A 1 301 ? -18.455 2.215 8.715 1.00 77.25 301 LEU A C 1
ATOM 2220 O O . LEU A 1 301 ? -18.939 2.039 7.605 1.00 77.25 301 LEU A O 1
ATOM 2224 N N . LEU A 1 302 ? -19.171 2.570 9.778 1.00 83.06 302 LEU A N 1
ATOM 2225 C CA . LEU A 1 302 ? -20.614 2.768 9.737 1.00 83.06 302 LEU A CA 1
ATOM 2226 C C . LEU A 1 302 ? -20.953 4.207 10.114 1.00 83.06 302 LEU A C 1
ATOM 2228 O O . LEU A 1 302 ? -20.354 4.749 11.045 1.00 83.06 302 LEU A O 1
ATOM 2232 N N . ASP A 1 303 ? -21.935 4.764 9.423 1.00 83.12 303 ASP A N 1
ATOM 2233 C CA . ASP A 1 303 ? -22.523 6.080 9.644 1.00 83.12 303 ASP A CA 1
ATOM 2234 C C . ASP A 1 303 ? -24.054 5.987 9.619 1.00 83.12 303 ASP A C 1
ATOM 2236 O O . ASP A 1 303 ? -24.599 5.016 9.082 1.00 83.12 303 ASP A O 1
ATOM 2240 N N . ASP A 1 304 ? -24.731 6.960 10.234 1.00 84.31 304 ASP A N 1
ATOM 2241 C CA . ASP A 1 304 ? -26.195 7.026 10.355 1.00 84.31 304 ASP A CA 1
ATOM 2242 C C . ASP A 1 304 ? -26.819 5.659 10.717 1.00 84.31 304 ASP A C 1
ATOM 2244 O O . ASP A 1 304 ? -27.751 5.168 10.068 1.00 84.31 304 ASP A O 1
ATOM 2248 N N . VAL A 1 305 ? -26.257 4.995 11.734 1.00 90.69 305 VAL A N 1
ATOM 2249 C CA . VAL A 1 305 ? -26.766 3.696 12.189 1.00 90.69 305 VAL A CA 1
ATOM 2250 C C . VAL A 1 305 ? -28.164 3.896 12.771 1.00 90.69 305 VAL A C 1
ATOM 2252 O O . VAL A 1 305 ? -28.387 4.783 13.586 1.00 90.69 305 VAL A O 1
ATOM 2255 N N . ALA A 1 306 ? -29.108 3.082 12.310 1.00 93.69 306 ALA A N 1
ATOM 2256 C CA . ALA A 1 306 ? -30.507 3.126 12.698 1.00 93.69 306 ALA A CA 1
ATOM 2257 C C . ALA A 1 306 ? -31.042 1.697 12.839 1.00 93.69 306 ALA A C 1
ATOM 2259 O O . ALA A 1 306 ? -31.610 1.113 11.904 1.00 93.69 306 ALA A O 1
ATOM 2260 N N . CYS A 1 307 ? -30.816 1.113 14.009 1.00 96.50 307 CYS A N 1
ATOM 2261 C CA . CYS A 1 307 ? -31.349 -0.185 14.384 1.00 96.50 307 CYS A CA 1
ATOM 2262 C C . CYS A 1 307 ? -32.834 -0.086 14.781 1.00 96.50 307 CYS A C 1
ATOM 2264 O O . CYS A 1 307 ? -33.272 0.879 15.409 1.00 96.50 307 CYS A O 1
ATOM 2266 N N . ASP A 1 308 ? -33.616 -1.128 14.497 1.00 95.94 308 ASP A N 1
ATOM 2267 C CA . ASP A 1 308 ? -34.971 -1.297 15.044 1.00 95.94 308 ASP A CA 1
ATOM 2268 C C . ASP A 1 308 ? -34.976 -1.965 16.433 1.00 95.94 308 ASP A C 1
ATOM 2270 O O . ASP A 1 308 ? -36.003 -2.015 17.119 1.00 95.94 308 ASP A O 1
ATOM 2274 N N . GLY A 1 309 ? -33.813 -2.463 16.862 1.00 93.88 309 GLY A N 1
ATOM 2275 C CA . GLY A 1 309 ? -33.591 -3.077 18.163 1.00 93.88 309 GLY A CA 1
ATOM 2276 C C . GLY A 1 309 ? -33.795 -4.589 18.162 1.00 93.88 309 GLY A C 1
ATOM 2277 O O . GLY A 1 309 ? -33.649 -5.222 19.215 1.00 93.88 309 GLY A O 1
ATOM 2278 N N . THR A 1 310 ? -34.067 -5.219 17.021 1.00 94.56 310 THR A N 1
ATOM 2279 C CA . THR A 1 310 ? -34.229 -6.677 16.869 1.00 94.56 310 THR A CA 1
ATOM 2280 C C . THR A 1 310 ? -33.024 -7.360 16.219 1.00 94.56 310 THR A C 1
ATOM 2282 O O . THR A 1 310 ? -32.890 -8.586 16.295 1.00 94.56 310 THR A O 1
ATOM 2285 N N . GLU A 1 311 ? -32.093 -6.588 15.666 1.00 96.00 311 GLU A N 1
ATOM 2286 C CA . GLU A 1 311 ? -30.932 -7.081 14.934 1.00 96.00 311 GLU A CA 1
ATOM 2287 C C . GLU A 1 311 ? -29.958 -7.865 15.822 1.00 96.00 311 GLU A C 1
ATOM 2289 O O . GLU A 1 311 ? -29.598 -7.461 16.927 1.00 96.00 311 GLU A O 1
ATOM 2294 N N . GLN A 1 312 ? -29.470 -9.007 15.343 1.00 91.12 312 GLN A N 1
ATOM 2295 C CA . GLN A 1 312 ? -28.484 -9.787 16.105 1.00 91.12 312 GLN A CA 1
ATOM 2296 C C . GLN A 1 312 ? -27.073 -9.192 16.056 1.00 91.12 312 GLN A C 1
ATOM 2298 O O . GLN A 1 312 ? -26.280 -9.433 16.963 1.00 91.12 312 GLN A O 1
ATOM 2303 N N . PHE A 1 313 ? -26.772 -8.429 15.006 1.00 91.62 313 PHE A N 1
ATOM 2304 C CA . PHE A 1 313 ? -25.468 -7.829 14.761 1.00 91.62 313 PHE A CA 1
ATOM 2305 C C . PHE A 1 313 ? -25.657 -6.371 14.362 1.00 91.62 313 PHE A C 1
ATOM 2307 O O . PHE A 1 313 ? -26.555 -6.075 13.577 1.00 91.62 313 PHE A O 1
ATOM 2314 N N . LEU A 1 314 ? -24.774 -5.489 14.832 1.00 93.00 314 LEU A N 1
ATOM 2315 C CA . LEU A 1 314 ? -24.800 -4.068 14.481 1.00 93.00 314 LEU A CA 1
ATOM 2316 C C . LEU A 1 314 ? -24.716 -3.847 12.963 1.00 93.00 314 LEU A C 1
ATOM 2318 O O . LEU A 1 314 ? -25.419 -3.014 12.410 1.00 93.00 314 LEU A O 1
ATOM 2322 N N . ALA A 1 315 ? -23.917 -4.668 12.276 1.00 87.12 315 ALA A N 1
ATOM 2323 C CA . ALA A 1 315 ? -23.767 -4.631 10.822 1.00 87.12 315 ALA A CA 1
ATOM 2324 C C . ALA A 1 315 ? -25.055 -4.972 10.040 1.00 87.12 315 ALA A C 1
ATOM 2326 O O . ALA A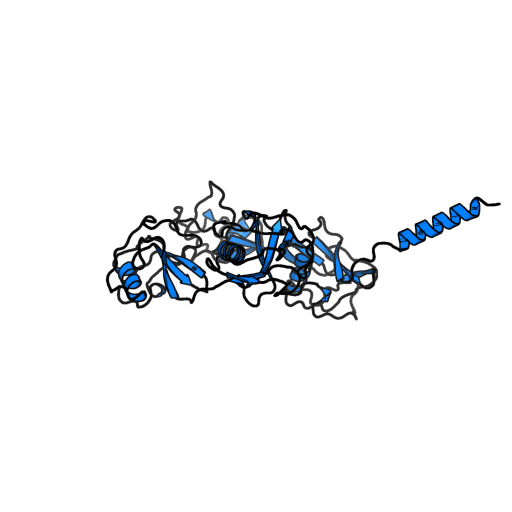 1 315 ? -25.081 -4.802 8.826 1.00 87.12 315 ALA A O 1
ATOM 2327 N N . ASN A 1 316 ? -26.105 -5.472 10.706 1.00 90.25 316 ASN A N 1
ATOM 2328 C CA . ASN A 1 316 ? -27.396 -5.766 10.077 1.00 90.25 316 ASN A CA 1
ATOM 2329 C C . ASN A 1 316 ? -28.413 -4.626 10.225 1.00 90.25 316 ASN A C 1
ATOM 2331 O O . ASN A 1 316 ? -29.479 -4.713 9.617 1.00 90.25 316 ASN A O 1
ATOM 2335 N N . CYS A 1 317 ? -28.121 -3.604 11.033 1.00 90.56 317 CYS A N 1
ATOM 2336 C CA . CYS A 1 317 ? -28.983 -2.432 11.145 1.00 90.56 317 CYS A CA 1
ATOM 2337 C C . CYS A 1 317 ? -28.986 -1.646 9.835 1.00 90.56 317 CYS A C 1
ATOM 2339 O O . CYS A 1 317 ? -28.089 -1.807 9.002 1.00 90.56 317 CYS A O 1
ATOM 2341 N N . THR A 1 318 ? -29.968 -0.765 9.647 1.00 90.06 318 THR A N 1
ATOM 2342 C CA . THR A 1 318 ? -29.873 0.205 8.550 1.00 90.06 318 THR A CA 1
ATOM 2343 C C . THR A 1 318 ? -28.710 1.144 8.858 1.00 90.06 318 THR A C 1
ATOM 2345 O O . THR A 1 318 ?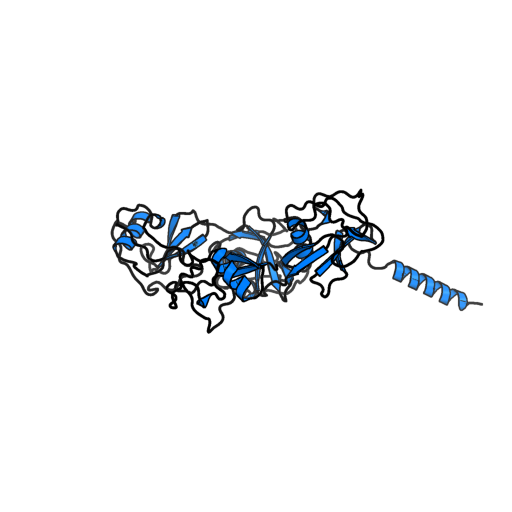 -28.585 1.602 9.987 1.00 90.06 318 THR A O 1
ATOM 2348 N N . HIS A 1 319 ? -27.829 1.371 7.892 1.00 82.56 319 HIS A N 1
ATOM 2349 C CA . HIS A 1 319 ? -26.672 2.249 8.040 1.00 82.56 319 HIS A CA 1
ATOM 2350 C C . HIS A 1 319 ? -26.203 2.715 6.663 1.00 82.56 319 HIS A C 1
ATOM 2352 O O . HIS A 1 319 ? -26.504 2.088 5.639 1.00 82.56 319 HIS A O 1
ATOM 2358 N N . THR A 1 320 ? -25.422 3.782 6.642 1.00 73.12 320 THR A N 1
ATOM 2359 C CA . THR A 1 320 ? -24.544 4.136 5.528 1.00 73.12 320 THR A CA 1
ATOM 2360 C C . THR A 1 320 ? -23.111 3.731 5.872 1.00 73.12 320 THR A C 1
ATOM 2362 O O . THR A 1 320 ? -22.765 3.552 7.037 1.00 73.12 320 THR A O 1
ATOM 2365 N N . PHE A 1 321 ? -22.255 3.522 4.872 1.00 69.06 321 PHE A N 1
ATOM 2366 C CA . PHE A 1 321 ? -20.814 3.460 5.135 1.00 69.06 321 PHE A CA 1
ATOM 2367 C C . PHE A 1 321 ? -20.273 4.896 5.112 1.00 69.06 321 PHE A C 1
ATOM 2369 O O . PHE A 1 321 ? -20.665 5.668 4.231 1.00 69.06 321 PHE A O 1
ATOM 2376 N N . CYS A 1 322 ? -19.385 5.267 6.041 1.00 64.12 322 CYS A N 1
ATOM 2377 C CA . CYS A 1 322 ? -18.591 6.489 5.850 1.00 64.12 322 CYS A CA 1
ATOM 2378 C C . CYS A 1 322 ? -17.803 6.318 4.540 1.00 64.12 322 CYS A C 1
ATOM 2380 O O . CYS A 1 322 ? -17.273 5.238 4.272 1.00 64.12 322 CYS A O 1
ATOM 2382 N N . ASP A 1 323 ? -17.815 7.341 3.687 1.00 57.47 323 ASP A N 1
ATOM 2383 C CA . ASP A 1 323 ? -17.279 7.312 2.316 1.00 57.47 323 ASP A CA 1
ATOM 2384 C C . ASP A 1 323 ? -17.999 6.370 1.317 1.00 57.47 323 ASP A C 1
ATOM 2386 O O . ASP A 1 323 ? -17.466 6.091 0.240 1.00 57.47 323 ASP A O 1
ATOM 2390 N N . ALA A 1 324 ? -19.237 5.918 1.595 1.00 52.03 324 ALA A N 1
ATOM 2391 C CA . ALA A 1 324 ? -20.013 5.002 0.727 1.00 52.03 324 ALA A CA 1
ATOM 2392 C C . ALA A 1 324 ? -20.246 5.481 -0.717 1.00 52.03 324 ALA A C 1
ATOM 2394 O O . ALA A 1 324 ? -20.695 4.697 -1.553 1.00 52.03 324 ALA A O 1
ATOM 2395 N N . TYR A 1 325 ? -20.008 6.760 -0.997 1.00 64.75 325 TYR A N 1
ATOM 2396 C CA . TYR A 1 325 ? -20.310 7.372 -2.286 1.00 64.75 325 TYR A CA 1
ATOM 2397 C C . TYR A 1 325 ? -19.067 7.778 -3.068 1.00 64.75 325 TYR A C 1
ATOM 2399 O O . TYR A 1 325 ? -19.221 8.330 -4.140 1.00 64.75 325 TYR A O 1
ATOM 2407 N N . TRP A 1 326 ? -17.854 7.495 -2.579 1.00 71.81 326 TRP A N 1
ATOM 2408 C CA . TRP A 1 326 ? -16.642 7.747 -3.354 1.00 71.81 326 TRP A CA 1
ATOM 2409 C C . TRP A 1 326 ? -16.331 6.578 -4.293 1.00 71.81 326 TRP A C 1
ATOM 2411 O O . TRP A 1 326 ? -15.648 5.618 -3.915 1.00 71.81 326 TRP A O 1
ATOM 2421 N N . ASP A 1 327 ? -16.821 6.651 -5.528 1.00 74.00 327 ASP A N 1
ATOM 2422 C CA . ASP A 1 327 ? -16.657 5.606 -6.533 1.00 74.00 327 ASP A CA 1
ATOM 2423 C C . ASP A 1 327 ? -15.870 6.070 -7.778 1.00 74.00 327 ASP A C 1
ATOM 2425 O O . ASP A 1 327 ? -15.344 7.183 -7.874 1.00 74.00 327 ASP A O 1
ATOM 2429 N N . SER A 1 328 ? -15.681 5.162 -8.743 1.00 81.38 328 SER A N 1
ATOM 2430 C CA . SER A 1 328 ? -14.916 5.443 -9.969 1.00 81.38 328 SER A CA 1
ATOM 2431 C C . SER A 1 328 ? -15.475 6.602 -10.809 1.00 81.38 328 SER A C 1
ATOM 2433 O O . SER A 1 328 ? -14.745 7.193 -11.607 1.00 81.38 328 SER A O 1
ATOM 2435 N N . THR A 1 329 ? -16.752 6.930 -10.644 1.00 84.25 329 THR A N 1
ATOM 2436 C CA . THR A 1 329 ? -17.445 8.051 -11.283 1.00 84.25 329 THR A CA 1
ATOM 2437 C C . THR A 1 329 ? -16.963 9.371 -10.693 1.00 84.25 329 THR A C 1
ATOM 2439 O O . THR A 1 329 ? -16.532 10.249 -11.447 1.00 84.25 329 THR A O 1
ATOM 2442 N N . ASP A 1 330 ? -16.923 9.485 -9.365 1.00 85.81 330 ASP A N 1
ATOM 2443 C CA . ASP A 1 330 ? -16.446 10.677 -8.647 1.00 85.81 330 ASP A CA 1
ATOM 2444 C C . ASP A 1 330 ? -14.947 10.880 -8.859 1.00 85.81 330 ASP A C 1
ATOM 2446 O O . ASP A 1 330 ? -14.482 11.961 -9.241 1.00 85.81 330 ASP A O 1
ATOM 2450 N N . ALA A 1 331 ? -14.191 9.786 -8.746 1.00 84.00 331 ALA A N 1
ATOM 2451 C CA . ALA A 1 331 ? -12.785 9.736 -9.120 1.00 84.00 331 ALA A CA 1
ATOM 2452 C C . ALA A 1 331 ? -12.565 10.181 -10.576 1.00 84.00 331 ALA A C 1
ATOM 2454 O O . ALA A 1 331 ? -11.621 10.918 -10.874 1.00 84.00 331 ALA A O 1
ATOM 2455 N N . GLY A 1 332 ? -13.442 9.772 -11.493 1.00 85.00 332 GLY A N 1
ATOM 2456 C CA . GLY A 1 332 ? -13.415 10.181 -12.894 1.00 85.00 332 GLY A CA 1
ATOM 2457 C C . GLY A 1 332 ? -13.591 11.689 -13.083 1.00 85.00 332 GLY A C 1
ATOM 2458 O O . GLY A 1 332 ? -12.878 12.282 -13.900 1.00 85.00 332 GLY A O 1
ATOM 2459 N N . VAL A 1 333 ? -14.481 12.327 -12.316 1.00 88.38 333 VAL A N 1
ATOM 2460 C CA . VAL A 1 333 ? -14.667 13.788 -12.329 1.00 88.38 333 VAL A CA 1
ATOM 2461 C C . VAL A 1 333 ? -13.419 14.504 -11.821 1.00 88.38 333 VAL A C 1
ATOM 2463 O O . VAL A 1 333 ? -12.939 15.415 -12.501 1.00 88.38 333 VAL A O 1
ATOM 2466 N N . VAL A 1 334 ? -12.831 14.068 -10.701 1.00 87.56 334 VAL A N 1
ATOM 2467 C CA . VAL A 1 334 ? -11.581 14.662 -10.184 1.00 87.56 334 VAL A CA 1
ATOM 2468 C C . VAL A 1 334 ? -10.441 14.519 -11.177 1.00 87.56 334 VAL A C 1
ATOM 2470 O O . VAL A 1 334 ? -9.746 15.488 -11.482 1.00 87.56 334 VAL A O 1
ATOM 2473 N N . CYS A 1 335 ? -10.255 13.328 -11.736 1.00 85.06 335 CYS A N 1
ATOM 2474 C CA . CYS A 1 335 ? -9.195 13.101 -12.705 1.00 85.06 335 CYS A CA 1
ATOM 2475 C C . CYS A 1 335 ? -9.371 13.971 -13.942 1.00 85.06 335 CYS A C 1
ATOM 2477 O O . CYS A 1 335 ? -8.408 14.588 -14.396 1.00 85.06 335 CYS A O 1
ATOM 2479 N N . ARG A 1 336 ? -10.597 14.106 -14.449 1.00 87.56 336 ARG A N 1
ATOM 2480 C CA . ARG A 1 336 ? -10.889 14.981 -15.586 1.00 87.56 336 ARG A CA 1
ATOM 2481 C C . ARG A 1 336 ? -10.665 16.454 -15.254 1.00 87.56 336 ARG A C 1
ATOM 2483 O O . ARG A 1 336 ? -10.065 17.156 -16.067 1.00 87.56 336 ARG A O 1
ATOM 2490 N N . GLN A 1 337 ? -11.083 16.901 -14.069 1.00 89.12 337 GLN A N 1
ATOM 2491 C CA . GLN A 1 337 ? -10.799 18.241 -13.545 1.00 89.12 337 GLN A CA 1
ATOM 2492 C C . GLN A 1 337 ? -9.291 18.530 -13.537 1.00 89.12 337 GLN A C 1
ATOM 2494 O O . GLN A 1 337 ? -8.875 19.641 -13.856 1.00 89.12 337 GLN A O 1
ATOM 2499 N N . LEU A 1 338 ? -8.475 17.524 -13.218 1.00 83.50 338 LEU A N 1
ATOM 2500 C CA . LEU A 1 338 ? -7.013 17.601 -13.194 1.00 83.50 338 LEU A CA 1
ATOM 2501 C C . LEU A 1 338 ? -6.349 17.339 -14.566 1.00 83.50 338 LEU A C 1
ATOM 2503 O O . LEU A 1 338 ? -5.122 17.326 -14.657 1.00 83.50 338 LEU A O 1
ATOM 2507 N N . GLY A 1 339 ? -7.125 17.144 -15.639 1.00 84.38 339 GLY A N 1
ATOM 2508 C CA . GLY A 1 339 ? -6.625 16.947 -17.009 1.00 84.38 339 GLY A CA 1
ATOM 2509 C C . GLY A 1 339 ? -6.309 15.496 -17.403 1.00 84.38 339 GLY A C 1
ATOM 2510 O O . GLY A 1 339 ? -5.689 15.263 -18.442 1.00 84.38 339 GLY A O 1
ATOM 2511 N N . TYR A 1 340 ? -6.734 14.520 -16.607 1.00 83.56 340 TYR A N 1
ATOM 2512 C CA . TYR A 1 340 ? -6.566 13.084 -16.845 1.00 83.56 340 TYR A CA 1
ATOM 2513 C C . TYR A 1 340 ? -7.799 12.459 -17.535 1.00 83.56 340 TYR A C 1
ATOM 2515 O O . TYR A 1 340 ? -8.819 13.116 -17.750 1.00 83.56 340 TYR A O 1
ATOM 2523 N N . GLY A 1 341 ? -7.673 11.202 -17.974 1.00 77.88 341 GLY A N 1
ATOM 2524 C CA . GLY A 1 341 ? -8.689 10.480 -18.747 1.00 77.88 341 GLY A CA 1
ATOM 2525 C C . GLY A 1 341 ? -9.726 9.777 -17.879 1.00 77.88 341 GLY A C 1
ATOM 2526 O O . GLY A 1 341 ? -10.912 10.087 -17.972 1.00 77.88 341 GLY A O 1
ATOM 2527 N N . SER A 1 342 ? -9.275 8.853 -17.034 1.00 78.88 342 SER A N 1
ATOM 2528 C CA . SER A 1 342 ? -10.117 8.089 -16.108 1.00 78.88 342 SER A CA 1
ATOM 2529 C C . SER A 1 342 ? -9.524 8.095 -14.701 1.00 78.88 342 SER A C 1
ATOM 2531 O O . SER A 1 342 ? -8.347 8.414 -14.511 1.00 78.88 342 SER A O 1
ATOM 2533 N N . GLY A 1 343 ? -10.354 7.781 -13.710 1.00 78.38 343 GLY A N 1
ATOM 2534 C CA . GLY A 1 343 ? -9.966 7.725 -12.307 1.00 78.38 343 GLY A CA 1
ATOM 2535 C C . GLY A 1 343 ? -10.467 6.454 -11.640 1.00 78.38 343 GLY A C 1
ATOM 2536 O O . GLY A 1 343 ? -11.561 5.983 -11.940 1.00 78.38 343 GLY A O 1
ATOM 2537 N N . THR A 1 344 ? -9.669 5.910 -10.728 1.00 80.06 344 THR A N 1
ATOM 2538 C CA . THR A 1 344 ? -10.076 4.834 -9.817 1.00 80.06 344 THR A CA 1
ATOM 2539 C C . THR A 1 344 ? -10.129 5.389 -8.399 1.00 80.06 344 THR A C 1
ATOM 2541 O O . THR A 1 344 ? -9.149 5.980 -7.941 1.00 80.06 344 THR A O 1
ATOM 2544 N N . ALA A 1 345 ? -11.263 5.208 -7.725 1.00 71.56 345 ALA A N 1
ATOM 2545 C CA . ALA A 1 345 ? -11.478 5.635 -6.347 1.00 71.56 345 ALA A CA 1
ATOM 2546 C C . ALA A 1 345 ? -10.848 4.683 -5.321 1.00 71.56 345 ALA A C 1
ATOM 2548 O O . ALA A 1 345 ? -10.763 3.475 -5.545 1.00 71.56 345 ALA A O 1
ATOM 2549 N N . PHE A 1 346 ? -10.454 5.242 -4.177 1.00 66.94 346 PHE A N 1
ATOM 2550 C CA . PHE A 1 346 ? -10.010 4.541 -2.975 1.00 66.94 346 PHE A CA 1
ATOM 2551 C C . PHE A 1 346 ? -10.651 5.216 -1.754 1.00 66.94 346 PHE A C 1
ATOM 2553 O O . PHE A 1 346 ? -10.270 6.329 -1.403 1.00 66.94 346 PHE A O 1
ATOM 2560 N N . GLY A 1 347 ? -11.609 4.556 -1.101 1.00 51.19 347 GLY A N 1
ATOM 2561 C CA . GLY A 1 347 ? -12.340 5.086 0.066 1.00 51.19 347 GLY A CA 1
ATOM 2562 C C . GLY A 1 347 ? -11.627 4.900 1.413 1.00 51.19 347 GLY A C 1
ATOM 2563 O O . GLY A 1 347 ? -12.268 4.742 2.441 1.00 51.19 347 GLY A O 1
ATOM 2564 N N . SER A 1 348 ? -10.299 4.767 1.426 1.00 53.12 348 SER A N 1
ATOM 2565 C CA . SER A 1 348 ? -9.520 4.554 2.662 1.00 53.12 348 SER A CA 1
ATOM 2566 C C . SER A 1 348 ? -8.073 4.998 2.475 1.00 53.12 348 SER A C 1
ATOM 2568 O O . SER A 1 348 ? -7.132 4.255 2.774 1.00 53.12 348 SER A O 1
ATOM 2570 N N . ALA A 1 349 ? -7.869 6.160 1.861 1.00 46.62 349 ALA A N 1
ATOM 2571 C CA . ALA A 1 349 ? -6.526 6.594 1.552 1.00 46.62 349 ALA A CA 1
ATOM 2572 C C . ALA A 1 349 ? -5.924 7.325 2.756 1.00 46.62 349 ALA A C 1
ATOM 2574 O O . ALA A 1 349 ? -6.341 8.413 3.118 1.00 46.62 349 ALA A O 1
ATOM 2575 N N . HIS A 1 350 ? -4.906 6.729 3.376 1.00 50.31 350 HIS A N 1
ATOM 2576 C CA . HIS A 1 350 ? -4.074 7.403 4.373 1.00 50.31 350 HIS A CA 1
ATOM 2577 C C . HIS A 1 350 ? -3.096 8.360 3.674 1.00 50.31 350 HIS A C 1
ATOM 2579 O O . HIS A 1 350 ? -1.886 8.124 3.654 1.00 50.31 350 HIS A O 1
ATOM 2585 N N . PHE A 1 351 ? -3.611 9.410 3.033 1.00 50.84 351 PHE A N 1
ATOM 2586 C CA . PHE A 1 351 ? -2.772 10.531 2.623 1.00 50.84 351 PHE A CA 1
ATOM 2587 C C . PHE A 1 351 ? -2.440 11.383 3.856 1.00 50.84 351 PHE A C 1
ATOM 2589 O O . PHE A 1 351 ? -3.109 11.309 4.883 1.00 50.84 351 PHE A O 1
ATOM 2596 N N . ALA A 1 352 ? -1.317 12.101 3.819 1.00 44.44 352 ALA A N 1
ATOM 2597 C CA . ALA A 1 352 ? -0.922 12.937 4.944 1.00 44.44 352 ALA A CA 1
ATOM 2598 C C . ALA A 1 352 ? -2.004 14.001 5.187 1.00 44.44 352 ALA A C 1
ATOM 2600 O O . ALA A 1 352 ? -2.333 14.753 4.274 1.00 44.44 352 ALA A O 1
ATOM 2601 N N . GLN A 1 353 ? -2.532 14.054 6.412 1.00 47.38 353 GLN A N 1
ATOM 2602 C CA . GLN A 1 353 ? -3.534 15.033 6.819 1.00 47.38 353 GLN A CA 1
ATOM 2603 C C . GLN A 1 353 ? -2.929 16.446 6.725 1.00 47.38 353 GLN A C 1
ATOM 2605 O O . GLN A 1 353 ? -2.122 16.851 7.565 1.00 47.38 353 GLN A O 1
ATOM 2610 N N . GLU A 1 354 ? -3.281 17.189 5.678 1.00 45.19 354 GLU A N 1
ATOM 2611 C CA . GLU A 1 354 ? -2.903 18.595 5.501 1.00 45.19 354 GLU A CA 1
ATOM 2612 C C . GLU A 1 354 ? -3.909 19.488 6.248 1.00 45.19 354 GLU A C 1
ATOM 2614 O O . GLU A 1 354 ? -5.124 19.295 6.170 1.00 45.19 354 GLU A O 1
ATOM 2619 N N . SER A 1 355 ? -3.432 20.494 6.987 1.00 43.12 355 SER A N 1
ATOM 2620 C CA . SER A 1 355 ? -4.321 21.429 7.683 1.00 43.12 355 SER A CA 1
ATOM 2621 C C . SER A 1 355 ? -4.868 22.490 6.715 1.00 43.12 355 SER A C 1
ATOM 2623 O O . SER A 1 355 ? -4.116 23.287 6.160 1.00 43.12 355 SER A O 1
ATOM 2625 N N . GLY A 1 356 ? -6.197 22.522 6.532 1.00 52.91 356 GLY A N 1
ATOM 2626 C CA . GLY A 1 356 ? -6.902 23.565 5.763 1.00 52.91 356 GLY A CA 1
ATOM 2627 C C . GLY A 1 356 ? -7.648 23.119 4.494 1.00 52.91 356 GLY A C 1
ATOM 2628 O O . GLY A 1 356 ? -7.903 23.960 3.633 1.00 52.91 356 GLY A O 1
ATOM 2629 N N . ALA A 1 357 ? -7.987 21.833 4.354 1.00 56.88 357 ALA A N 1
ATOM 2630 C CA . ALA A 1 357 ? -8.604 21.275 3.147 1.00 56.88 357 ALA A CA 1
ATOM 2631 C C . ALA A 1 357 ? -10.104 21.606 2.963 1.00 56.88 357 ALA A C 1
ATOM 2633 O O . ALA A 1 357 ? -10.845 21.862 3.912 1.00 56.88 357 ALA A O 1
ATOM 2634 N N . LEU A 1 358 ? -10.532 21.574 1.695 1.00 57.12 358 LEU A N 1
ATOM 2635 C CA . LEU A 1 358 ? -11.927 21.572 1.253 1.00 57.12 358 LEU A CA 1
ATOM 2636 C C . LEU A 1 358 ? -12.614 20.303 1.778 1.00 57.12 358 LEU A C 1
ATOM 2638 O O . LEU A 1 358 ? -12.247 19.203 1.378 1.00 57.12 358 LEU A O 1
ATOM 2642 N N . VAL A 1 359 ? -13.610 20.470 2.645 1.00 63.75 359 VAL A N 1
ATOM 2643 C CA . VAL A 1 359 ? -14.406 19.363 3.183 1.00 63.75 359 VAL A CA 1
ATOM 2644 C C . VAL A 1 359 ? -15.584 19.092 2.255 1.00 63.75 359 VAL A C 1
ATOM 2646 O O . VAL A 1 359 ? -16.433 19.965 2.053 1.00 63.75 359 VAL A O 1
ATOM 2649 N N . MET A 1 360 ? -15.619 17.889 1.689 1.00 66.62 360 MET A N 1
ATOM 2650 C CA . MET A 1 360 ? -16.729 17.393 0.885 1.00 66.62 360 MET A CA 1
ATOM 2651 C C . MET A 1 360 ? -17.088 15.988 1.355 1.00 66.62 360 MET A C 1
ATOM 2653 O O . MET A 1 360 ? -16.305 15.065 1.167 1.00 66.62 360 MET A O 1
ATOM 2657 N N . ASP A 1 361 ? -18.270 15.844 1.935 1.00 70.94 361 ASP A N 1
ATOM 2658 C CA . ASP A 1 361 ? -18.828 14.563 2.364 1.00 70.94 361 ASP A CA 1
ATOM 2659 C C . ASP A 1 361 ? -19.950 14.132 1.405 1.00 70.94 361 ASP A C 1
ATOM 2661 O O . ASP A 1 361 ? -20.577 14.971 0.746 1.00 70.94 361 ASP A O 1
ATOM 2665 N N . ASN A 1 362 ? -20.206 12.826 1.304 1.00 71.94 362 ASN A N 1
ATOM 2666 C CA . ASN A 1 362 ? -21.273 12.254 0.485 1.00 71.94 362 ASN A CA 1
ATOM 2667 C C . ASN A 1 362 ? -21.237 12.749 -0.978 1.00 71.94 362 ASN A C 1
ATOM 2669 O O . ASN A 1 362 ? -22.281 13.043 -1.569 1.00 71.94 362 ASN A O 1
ATOM 2673 N N . VAL A 1 363 ? -20.032 12.873 -1.549 1.00 79.19 363 VAL A N 1
ATOM 2674 C CA . VAL A 1 363 ? -19.840 13.289 -2.945 1.00 79.19 363 VAL A CA 1
ATOM 2675 C C . VAL A 1 363 ? -20.525 12.289 -3.869 1.00 79.19 363 VAL A C 1
ATOM 2677 O O . VAL A 1 363 ? -20.290 11.096 -3.759 1.00 79.19 363 VAL A O 1
ATOM 2680 N N . ARG A 1 364 ? -21.392 12.785 -4.752 1.00 85.69 364 ARG A N 1
ATOM 2681 C CA . ARG A 1 364 ? -22.113 12.007 -5.763 1.00 85.69 364 ARG A CA 1
ATOM 2682 C C . ARG A 1 364 ? -22.101 12.753 -7.082 1.00 85.69 364 ARG A C 1
ATOM 2684 O O . ARG A 1 364 ? -22.831 13.738 -7.259 1.00 85.69 364 ARG A O 1
ATOM 2691 N N . CYS A 1 365 ? -21.255 12.290 -7.979 1.00 86.31 365 CYS A N 1
ATOM 2692 C CA . CYS A 1 365 ? -21.147 12.764 -9.339 1.00 86.31 365 CYS A CA 1
ATOM 2693 C C . CYS A 1 365 ? -21.944 11.861 -10.290 1.00 86.31 365 CYS A C 1
ATOM 2695 O O . CYS A 1 365 ? -21.879 1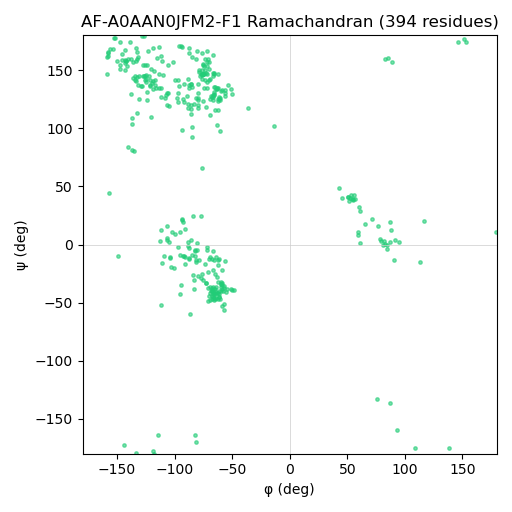0.637 -10.211 1.00 86.31 365 CYS A O 1
ATOM 2697 N N . ASP A 1 366 ? -22.603 12.459 -11.278 1.00 88.38 366 ASP A N 1
ATOM 2698 C CA . ASP A 1 366 ? -23.188 11.746 -12.421 1.00 88.38 366 ASP A CA 1
ATOM 2699 C C . ASP A 1 366 ? -22.124 11.424 -13.498 1.00 88.38 366 ASP A C 1
ATOM 2701 O O . ASP A 1 366 ? -22.402 10.801 -14.527 1.00 88.38 366 ASP A O 1
ATOM 2705 N N . GLY A 1 367 ? -20.889 11.897 -13.301 1.00 85.06 367 GLY A N 1
ATOM 2706 C CA . GLY A 1 367 ? -19.734 11.666 -14.168 1.00 85.06 367 GLY A CA 1
ATOM 2707 C C . GLY A 1 367 ? -19.607 12.667 -15.317 1.00 85.06 367 GLY A C 1
ATOM 2708 O O . GLY A 1 367 ? -18.687 12.558 -16.137 1.00 85.06 367 GLY A O 1
ATOM 2709 N N . THR A 1 368 ? -20.495 13.657 -15.407 1.00 88.44 368 THR A N 1
ATOM 2710 C CA . THR A 1 368 ? -20.509 14.686 -16.469 1.00 88.44 368 THR A CA 1
ATOM 2711 C C . THR A 1 368 ? -19.972 16.036 -16.002 1.00 88.44 368 THR A C 1
ATOM 2713 O O . THR A 1 368 ? -19.658 16.903 -16.820 1.00 88.44 368 THR A O 1
ATOM 2716 N N . GLU A 1 369 ? -19.801 16.190 -14.697 1.00 92.88 369 GLU A N 1
ATOM 2717 C CA . GLU A 1 369 ? -19.339 17.393 -14.036 1.00 92.88 369 GLU A CA 1
ATOM 2718 C C . GLU A 1 369 ? -17.916 17.767 -14.474 1.00 92.88 369 GLU A C 1
ATOM 2720 O O . GLU A 1 369 ? -17.066 16.921 -14.774 1.00 92.88 369 GLU A O 1
ATOM 2725 N N . SER A 1 370 ? -17.652 19.075 -14.527 1.00 86.19 370 SER A N 1
ATOM 2726 C CA . SER A 1 370 ? -16.326 19.616 -14.845 1.00 86.19 370 SER A CA 1
ATOM 2727 C C . SER A 1 370 ? -15.402 19.690 -13.628 1.00 86.19 370 SER A C 1
ATOM 2729 O O . SER A 1 370 ? -14.184 19.682 -13.797 1.00 86.19 370 SER A O 1
ATOM 2731 N N . HIS A 1 371 ? -15.973 19.798 -12.425 1.00 87.81 371 HIS A N 1
ATOM 2732 C CA . HIS A 1 371 ? -15.275 19.929 -11.147 1.00 87.81 371 HIS A CA 1
ATOM 2733 C C . HIS A 1 371 ? -16.011 19.154 -10.059 1.00 87.81 371 HIS A C 1
ATOM 2735 O O . HIS A 1 371 ? -17.238 19.087 -10.089 1.00 87.81 371 HIS A O 1
ATOM 2741 N N . LEU A 1 372 ? -15.270 18.653 -9.071 1.00 84.12 372 LEU A N 1
ATOM 2742 C CA . LEU A 1 372 ? -15.826 17.901 -7.948 1.00 84.12 372 LEU A CA 1
ATOM 2743 C C . LEU A 1 372 ? -16.873 18.707 -7.176 1.00 84.12 372 LEU A C 1
ATOM 2745 O O . LEU A 1 372 ? -17.933 18.195 -6.848 1.00 84.12 372 LEU A O 1
ATOM 2749 N N . THR A 1 373 ? -16.632 20.005 -6.978 1.00 85.44 373 THR A N 1
ATOM 2750 C CA . THR A 1 373 ? -17.561 20.929 -6.303 1.00 85.44 373 THR A CA 1
ATOM 2751 C C . THR A 1 373 ? -18.905 21.097 -7.013 1.00 85.44 373 THR A C 1
ATOM 2753 O O . THR A 1 373 ? -19.819 21.682 -6.439 1.00 85.44 373 THR A O 1
ATOM 2756 N N . ASN A 1 374 ? -19.028 20.638 -8.262 1.00 89.06 374 ASN A N 1
ATOM 2757 C CA . ASN A 1 374 ? -20.286 20.666 -9.008 1.00 89.06 374 ASN A CA 1
ATOM 2758 C C . ASN A 1 374 ? -21.109 19.384 -8.813 1.00 89.06 374 ASN A C 1
ATOM 2760 O O . ASN A 1 374 ? -22.264 19.358 -9.228 1.00 89.06 374 ASN A O 1
ATOM 2764 N N . CYS A 1 375 ? -20.529 18.348 -8.204 1.00 87.75 375 CYS A N 1
ATOM 2765 C CA . CYS A 1 375 ? -21.247 17.147 -7.804 1.00 87.75 375 CYS A CA 1
ATOM 2766 C C . CYS A 1 375 ? -22.125 17.440 -6.584 1.00 87.75 375 CYS A C 1
ATOM 2768 O O . CYS A 1 375 ? -21.889 18.402 -5.841 1.00 87.75 375 CYS A O 1
ATOM 2770 N N . THR A 1 376 ? -23.130 16.603 -6.343 1.00 88.06 376 THR A N 1
ATOM 2771 C CA . THR A 1 376 ? -23.919 16.713 -5.110 1.00 88.06 376 THR A CA 1
ATOM 2772 C C . THR A 1 376 ? -23.030 16.311 -3.940 1.00 88.06 376 THR A C 1
ATOM 2774 O O . THR A 1 376 ? -22.395 15.267 -4.000 1.00 88.06 376 THR A O 1
ATOM 2777 N N . HIS A 1 377 ? -22.935 17.137 -2.903 1.00 80.88 377 HIS A N 1
ATOM 2778 C CA . HIS A 1 377 ? -22.100 16.865 -1.734 1.00 80.88 377 HIS A CA 1
ATOM 2779 C C . HIS A 1 377 ? -22.599 17.657 -0.523 1.00 80.88 377 HIS A C 1
ATOM 2781 O O . HIS A 1 377 ? -23.366 18.617 -0.656 1.00 80.88 377 HIS A O 1
ATOM 2787 N N . LEU A 1 378 ? -22.131 17.269 0.655 1.00 73.69 378 LEU A N 1
ATOM 2788 C CA . LEU A 1 378 ? -22.257 18.010 1.899 1.00 73.69 378 LEU A CA 1
ATOM 2789 C C . LEU A 1 378 ? -20.942 18.752 2.169 1.00 73.69 378 LEU A C 1
ATOM 2791 O O . LEU A 1 378 ? -19.859 18.241 1.909 1.00 73.69 378 LEU A O 1
ATOM 2795 N N . THR A 1 379 ? -21.025 19.978 2.684 1.00 68.19 379 THR A N 1
ATOM 2796 C CA . THR A 1 379 ? -19.846 20.808 3.014 1.00 68.19 379 THR A CA 1
ATOM 2797 C C . THR A 1 379 ? -19.432 20.688 4.481 1.00 68.19 379 THR A C 1
ATOM 2799 O O . THR A 1 379 ? -18.679 21.516 4.992 1.00 68.19 379 THR A O 1
ATOM 2802 N N . VAL A 1 380 ? -20.016 19.728 5.191 1.00 64.25 380 VAL A N 1
ATOM 2803 C CA . VAL A 1 380 ? -19.755 19.434 6.597 1.00 64.25 380 VAL A CA 1
ATOM 2804 C C . VAL A 1 380 ? -19.349 17.976 6.643 1.00 64.25 380 VAL A C 1
ATOM 2806 O O . VAL A 1 380 ? -20.094 17.138 6.147 1.00 64.25 380 VAL A O 1
ATOM 2809 N N . ASP A 1 381 ? -18.173 17.712 7.202 1.00 61.19 381 ASP A N 1
ATOM 2810 C CA . ASP A 1 381 ? -17.718 16.353 7.457 1.00 61.19 381 ASP A CA 1
ATOM 2811 C C . ASP A 1 381 ? -18.524 15.807 8.628 1.00 61.19 381 ASP A C 1
ATOM 2813 O O . ASP A 1 381 ? -18.497 16.382 9.723 1.00 61.19 381 ASP A O 1
ATOM 2817 N N . LYS A 1 382 ? -19.280 14.746 8.374 1.00 61.44 382 LYS A N 1
ATOM 2818 C CA . LYS A 1 382 ? -19.996 14.013 9.414 1.00 61.44 382 LYS A CA 1
ATOM 2819 C C . LYS A 1 382 ? -19.161 12.868 9.977 1.00 61.44 382 LYS A C 1
ATOM 2821 O O . LYS A 1 382 ? -19.426 12.404 11.078 1.00 61.44 382 LYS A O 1
ATOM 2826 N N . CYS A 1 383 ? -18.105 12.465 9.278 1.00 58.53 383 CYS A N 1
ATOM 2827 C CA . CYS A 1 383 ? -17.239 11.367 9.658 1.00 58.53 383 CYS A CA 1
ATOM 2828 C C . CYS A 1 383 ? -16.037 11.917 10.454 1.00 58.53 383 CYS A C 1
ATOM 2830 O O . CYS A 1 383 ? -15.058 12.392 9.891 1.00 58.53 383 CYS A O 1
ATOM 2832 N N . PHE A 1 384 ? -16.079 11.854 11.795 1.00 51.00 384 PHE A N 1
ATOM 2833 C CA . PHE A 1 384 ? -14.930 12.226 12.642 1.00 51.00 384 PHE A CA 1
ATOM 2834 C C . PHE A 1 384 ? -14.231 11.017 13.313 1.00 51.00 384 PHE A C 1
ATOM 2836 O O . PHE A 1 384 ? -14.883 10.273 14.052 1.00 51.00 384 PHE A O 1
ATOM 2843 N N . PRO A 1 385 ? -12.899 10.827 13.166 1.00 51.41 385 PRO A N 1
ATOM 2844 C CA . PRO A 1 385 ? -11.943 11.694 12.469 1.00 51.41 385 PRO A CA 1
ATOM 2845 C C . PRO A 1 385 ? -12.098 11.647 10.936 1.00 51.41 385 PRO A C 1
ATOM 2847 O O . PRO A 1 385 ? -12.518 10.608 10.431 1.00 51.41 385 PRO A O 1
ATOM 2850 N N . PRO A 1 386 ? -11.702 12.722 10.218 1.00 55.59 386 PRO A N 1
ATOM 2851 C CA . PRO A 1 386 ? -11.806 12.782 8.762 1.00 55.59 386 PRO A CA 1
ATOM 2852 C C . PRO A 1 386 ? -11.072 11.605 8.123 1.00 55.59 386 PRO A C 1
ATOM 2854 O O . PRO A 1 386 ? -9.893 11.375 8.423 1.00 55.59 386 PRO A O 1
ATOM 2857 N N . THR A 1 387 ? -11.75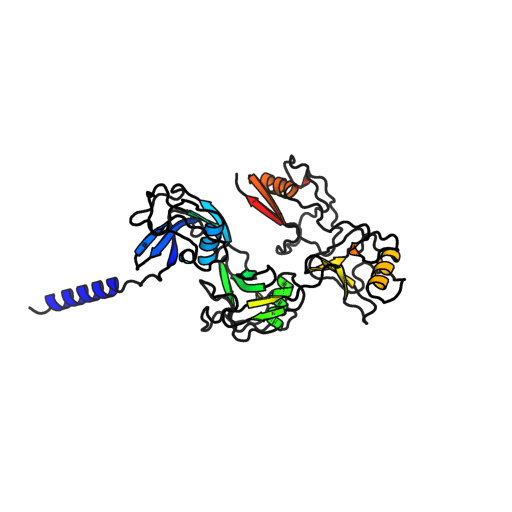0 10.868 7.251 1.00 56.00 387 THR A N 1
ATOM 2858 C CA . THR A 1 387 ? -11.126 9.898 6.352 1.00 56.00 387 THR A CA 1
ATOM 2859 C C . THR A 1 387 ? -10.934 10.546 4.987 1.00 56.00 387 THR A C 1
ATOM 2861 O O . THR A 1 387 ? -11.866 11.088 4.404 1.00 56.00 387 THR A O 1
ATOM 2864 N N . ASP A 1 388 ? -9.703 10.531 4.469 1.00 62.16 388 ASP A N 1
ATOM 2865 C CA . ASP A 1 388 ? -9.434 11.122 3.159 1.00 62.16 388 ASP A CA 1
ATOM 2866 C C . ASP A 1 388 ? -9.857 10.154 2.039 1.00 62.16 388 ASP A C 1
ATOM 2868 O O . ASP A 1 388 ? -9.399 9.005 1.946 1.00 62.16 388 ASP A O 1
ATOM 2872 N N . ALA A 1 389 ? -10.694 10.651 1.130 1.00 69.31 389 ALA A N 1
ATOM 2873 C CA . ALA A 1 389 ? -10.988 9.995 -0.134 1.00 69.31 389 ALA A CA 1
ATOM 2874 C C . ALA A 1 389 ? -9.810 10.145 -1.112 1.00 69.31 389 ALA A C 1
ATOM 2876 O O . ALA A 1 389 ? -9.239 11.224 -1.292 1.00 69.31 389 ALA A O 1
ATOM 2877 N N . GLY A 1 390 ? -9.436 9.051 -1.776 1.00 71.19 390 GLY A N 1
ATOM 2878 C CA . GLY A 1 390 ? -8.296 9.002 -2.686 1.00 71.19 390 GLY A CA 1
ATOM 2879 C C . GLY A 1 390 ? -8.648 8.669 -4.124 1.00 71.19 390 GLY A C 1
ATOM 2880 O O . GLY A 1 390 ? -9.555 7.885 -4.384 1.00 71.19 390 GLY A O 1
ATOM 2881 N N . VAL A 1 391 ? -7.882 9.189 -5.085 1.00 77.00 391 VAL A N 1
ATOM 2882 C CA . VAL A 1 391 ? -8.025 8.820 -6.499 1.00 77.00 391 VAL A CA 1
ATOM 2883 C C . VAL A 1 391 ? -6.682 8.519 -7.156 1.00 77.00 391 VAL A C 1
ATOM 2885 O O . VAL A 1 391 ? -5.693 9.219 -6.943 1.00 77.00 391 VAL A O 1
ATOM 2888 N N . ARG A 1 392 ? -6.652 7.493 -8.011 1.00 77.75 392 ARG A N 1
ATOM 2889 C CA . ARG A 1 392 ? -5.571 7.270 -8.981 1.00 77.75 392 ARG A CA 1
ATOM 2890 C C . ARG A 1 392 ? -6.061 7.643 -10.372 1.00 77.75 392 ARG A C 1
ATOM 2892 O O . ARG A 1 392 ? -7.000 7.033 -10.874 1.00 77.75 392 ARG A O 1
ATOM 2899 N N . CYS A 1 393 ? -5.402 8.614 -10.998 1.00 79.06 393 CYS A N 1
ATOM 2900 C CA . CYS A 1 393 ? -5.754 9.084 -12.334 1.00 79.06 393 CYS A CA 1
ATOM 2901 C C . CYS A 1 393 ? -4.900 8.435 -13.423 1.00 79.06 393 CYS A C 1
ATOM 2903 O O . CYS A 1 393 ? -3.671 8.468 -13.356 1.00 79.06 393 CYS A O 1
ATOM 2905 N N . ALA A 1 394 ? -5.546 7.913 -14.462 1.00 72.56 394 ALA A N 1
ATOM 2906 C CA . ALA A 1 394 ? -4.895 7.458 -15.684 1.00 72.56 394 ALA A CA 1
ATOM 2907 C C . ALA A 1 394 ? -4.956 8.562 -16.748 1.00 72.56 394 ALA A C 1
ATOM 2909 O O . ALA A 1 394 ? -5.986 9.218 -16.928 1.00 72.56 394 ALA A O 1
ATOM 2910 N N . ARG A 1 395 ? -3.852 8.802 -17.464 1.00 72.44 395 ARG A N 1
ATOM 2911 C CA . ARG A 1 395 ? -3.864 9.727 -18.611 1.00 72.44 395 ARG A CA 1
ATOM 2912 C C . ARG A 1 395 ? -4.648 9.117 -19.778 1.00 72.44 395 ARG A C 1
ATOM 2914 O O . ARG A 1 395 ? -4.747 7.900 -19.876 1.00 72.44 395 ARG A O 1
ATOM 2921 N N . LYS A 1 396 ? -5.232 10.001 -20.593 1.00 52.69 396 LYS A N 1
ATOM 2922 C CA . LYS A 1 396 ? -5.956 9.650 -21.823 1.00 52.69 396 LYS A CA 1
ATOM 2923 C C . LYS A 1 396 ? -5.087 8.894 -22.814 1.00 52.69 396 LYS A C 1
ATOM 2925 O O . LYS A 1 396 ? -3.880 9.226 -22.874 1.00 52.69 396 LYS A O 1
#

InterPro domains:
  IPR001190 SRCR domain [PF00530] (32-125)
  IPR001190 SRCR domain [PF00530] (136-231)
  IPR001190 SRCR domain [PF00530] (241-319)
  IPR001190 SRCR domain [PF00530] (320-393)
  IPR001190 SRCR domain [PR00258] (238-254)
  IPR001190 SRCR domain [PR00258] (257-268)
  IPR001190 SRCR domain [PR00258] (331-341)
  IPR001190 SRCR domain [PR00258] (361-375)
  IPR001190 SRCR domain [PS00420] (34-71)
  IPR001190 SRCR domain [PS00420] (138-175)
  IPR001190 SRCR domain [PS00420] (243-280)
  IPR001190 SRCR domain [PS50287] (29-126)
  IPR001190 SRCR domain [PS50287] (133-231)
  IPR001190 SRCR domain [PS50287] (238-336)
  IPR001190 SRCR domain [PS50287] (333-394)
  IPR001190 SRCR domain [SM00202] (29-126)
  IPR001190 SRCR domain [SM00202] (133-231)
  IPR001190 SRCR domain [SM00202] (238-320)
  IPR001190 SRCR domain [SM00202] (322-394)
  IPR036772 SRCR-like domain superfamily [G3DSA:3.10.250.10] (21-127)

Solvent-accessible surface area (backbone atoms only — not comparable to full-atom values): 20674 Å² total; per-residue (Å²): 143,66,66,73,62,50,54,52,49,50,48,51,49,51,51,48,56,57,69,62,45,78,76,53,56,67,60,40,75,50,61,42,68,39,98,48,93,46,25,14,20,42,31,39,26,54,92,66,40,72,17,30,27,38,29,50,71,55,36,59,33,41,26,31,14,49,20,43,42,76,21,30,40,58,71,40,45,43,44,64,14,75,37,46,62,71,72,89,48,64,58,38,19,57,41,51,38,90,40,69,47,59,37,64,79,71,31,53,61,38,65,79,72,90,75,55,47,62,29,22,17,25,35,36,36,38,69,44,59,62,65,41,71,50,59,41,58,39,100,48,93,55,23,15,24,39,32,39,20,52,91,34,28,44,17,30,28,34,30,50,73,56,36,52,35,43,19,13,17,47,17,41,59,71,47,26,30,77,38,25,46,51,38,45,62,16,74,42,49,52,72,56,83,48,56,55,36,18,51,43,51,40,91,51,78,50,71,39,67,79,72,30,52,61,43,65,56,82,82,76,55,46,65,31,22,18,26,31,41,35,50,58,48,57,63,78,41,73,50,58,44,69,36,99,49,94,91,40,41,34,59,31,41,18,53,91,27,20,60,18,29,56,40,57,48,71,52,36,42,43,42,28,8,18,46,26,41,57,72,71,76,41,76,66,33,80,55,77,53,90,52,74,38,48,81,80,74,78,49,48,51,38,23,54,44,51,43,91,54,79,50,71,41,66,90,69,31,50,59,44,46,49,59,71,46,54,36,46,43,39,20,23,17,45,18,40,53,73,74,28,50,40,22,42,44,36,65,75,35,87,63,83,88,67,92,84,71,89,55,71,25,73,43,47,44,92,52,78,51,69,39,61,88,72,29,52,58,38,77,57,74,78,52,82,71,80,72,47,76,33,67,52,63,40,73,114